Protein 6JHW (pdb70)

Solvent-accessible surface area: 26400 Å² total; per-residue (Å²): 65,32,35,6,0,0,1,51,2,22,19,86,43,179,108,127,13,52,114,33,29,23,107,88,0,6,91,29,0,33,67,24,0,4,56,5,11,82,73,7,100,6,135,29,41,72,88,14,0,55,37,71,63,21,2,2,6,0,8,60,124,23,99,25,16,97,94,8,23,55,109,0,84,60,10,1,109,72,18,140,5,6,13,0,16,0,32,48,6,96,8,61,78,9,2,141,23,76,39,137,148,11,25,76,50,0,9,78,81,20,157,97,62,17,142,67,45,110,121,18,54,146,75,7,80,83,54,61,71,96,46,79,0,1,42,23,1,89,29,10,20,80,143,67,142,55,94,11,131,72,125,12,6,36,34,0,71,1,1,4,17,8,20,1,35,0,2,11,38,14,115,55,3,74,6,49,104,0,46,78,193,58,32,5,65,41,30,85,0,13,28,116,90,100,2,195,84,102,64,42,56,1,71,0,0,0,14,22,99,48,23,152,106,15,69,127,65,0,0,75,83,58,10,61,6,169,92,79,26,186,95,19,75,96,0,86,52,44,0,86,68,5,78,6,62,188,62,12,41,98,77,0,34,118,59,31,34,7,0,0,1,51,1,20,6,98,7,173,133,108,16,48,116,84,34,25,142,99,0,6,154,28,0,34,87,39,3,5,49,2,6,82,69,6,104,7,140,31,36,71,88,15,0,52,36,73,62,21,0,2,5,0,3,37,88,27,106,24,5,10,71,11,2,0,107,0,34,31,9,1,92,70,11,110,1,5,10,0,11,0,32,12,7,94,6,69,89,6,5,171,26,73,33,122,156,12,24,82,51,0,7,81,88,20,99,91,22,16,136,73,75,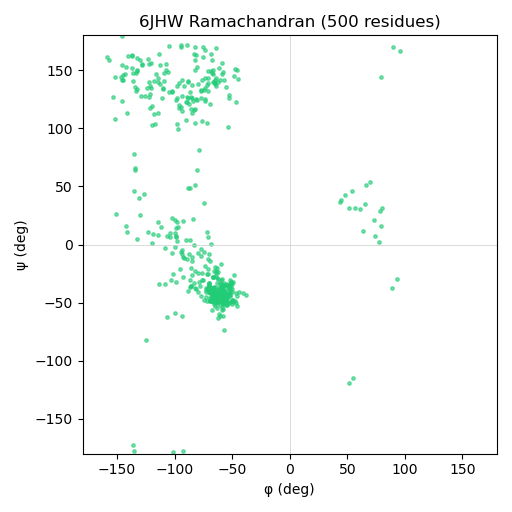98,120,98,116,102,107,69,83,96,127,108,65,112,84,118,2,0,46,14,0,103,32,6,18,56,46,65,128,52,87,10,147,1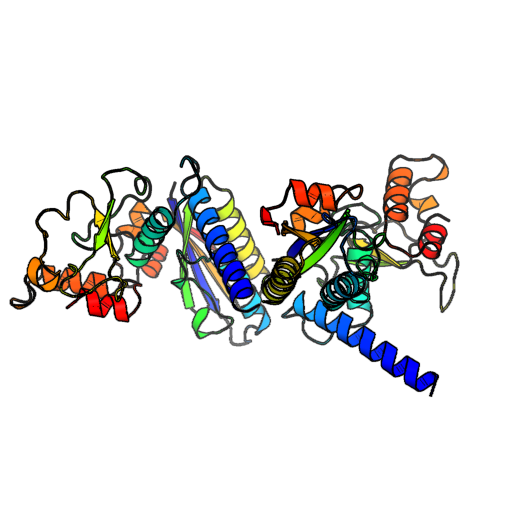02,120,18,16,39,24,0,89,1,1,4,16,7,19,1,35,0,1,12,41,14,115,62,2,77,5,51,102,0,39,76,208,60,35,5,62,27,22,101,0,14,42,116,69,149,31,186,129,138,45,71,67,3,72,0,0,0,12,13,89,42,33,154,106,7,70,125,66,8,0,71,103,51,11,60,8,167,94,82,26,175,89,16,82,81,0,71,52,45,0,85,60,5,76,7,75,185,60,14,40,108,76,0,28,129

B-factor: mean 46.25, std 14.28, range [24.25, 120.46]

Radius of gyration: 28.14 Å; Cα contacts (8 Å, |Δi|>4): 766; chains: 4; bounding box: 90×72×60 Å

Sequence (508 aa):
AFKRAIIFTSFNGFEKVSRTEKRRLAKIINARVSIIDEYLRAKDTNASLDGQYRAFLFNDESPAMTEFLAKLKAFAESCTGISIDAWEIEESEYVRLPVERRDFLAAANGKEIFKIGEIEKRQEENRKDREKAAAKFREYFPNFVGEPKSKDILKLRLYEQQHGKCLYSGKEINLGRLNEKGYVEIDHALPFSRTWDDSFNNKVLVLGSENQNKGNQTPYEYFNGKDNSREWQEFKARVETSRFPRSKKQRILLAFKRAIIFTSFNGFEKVSRTEKRRLAKIINARVSIIDEYLRAKDTNASLDGQYRAFLFNDESPAMTEFLAKLKAFAESCTGISIDAWEIEESEYVRLPVERRDFLAAANGKEIFKIGEIEKRQEENRKDREKAAAKFREYFPNFVGEPKSKDILKLRLYEQQHGKCLYSGKEINLGRLNEKGYVEIDHALPFSRTWDDSFNNKVLVLGSENQNKGNQTPYEYFNGKDNSREWQEFKARVETSRFPRSKKQRILL

Structure (mmCIF, N/CA/C/O backbone):
data_6JHW
#
_entry.id   6JHW
#
_cell.length_a   53.821
_cell.length_b   53.821
_cell.length_c   163.363
_cell.angle_alpha   90.00
_cell.angle_beta   90.00
_cell.angle_gamma   90.00
#
_symmetry.space_group_name_H-M   'P 43'
#
loop_
_entity.id
_entity.type
_entity.pdbx_description
1 polymer AcrIIC3
2 polymer 'CRISPR-associated endonuclease Cas9'
3 water water
#
loop_
_atom_site.group_PDB
_atom_site.id
_atom_site.type_symbol
_atom_site.label_atom_id
_atom_site.label_alt_id
_atom_site.label_comp_id
_atom_site.label_asym_id
_atom_site.label_entity_id
_atom_site.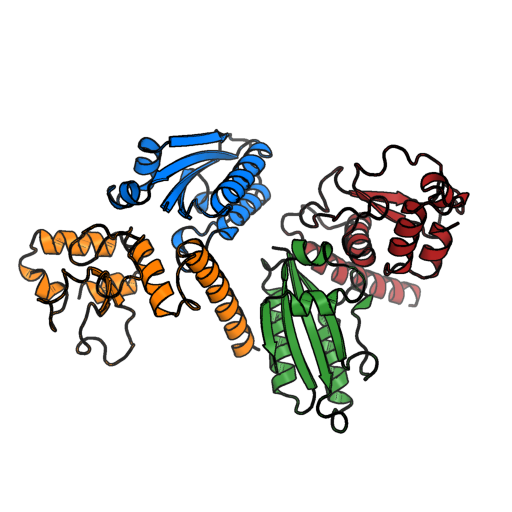label_seq_id
_atom_site.pdbx_PDB_ins_code
_atom_site.Cartn_x
_atom_site.Cartn_y
_atom_site.Cartn_z
_atom_site.occupancy
_atom_site.B_iso_or_equiv
_atom_site.auth_seq_id
_atom_site.auth_comp_id
_atom_site.auth_asym_id
_atom_site.auth_atom_id
_atom_site.pdbx_PDB_model_num
ATOM 1 N N . ALA A 1 2 ? 12.256 18.561 3.225 1.00 49.40 2 ALA A N 1
ATOM 2 C CA . ALA A 1 2 ? 10.890 18.955 2.765 1.00 45.07 2 ALA A CA 1
ATOM 3 C C . ALA A 1 2 ? 10.200 17.738 2.158 1.00 41.00 2 ALA A C 1
ATOM 4 O O . ALA A 1 2 ? 10.832 16.934 1.492 1.00 40.62 2 ALA A O 1
ATOM 6 N N . PHE A 1 3 ? 8.877 17.648 2.362 1.00 39.48 3 PHE A N 1
ATOM 7 C CA . PHE A 1 3 ? 8.113 16.597 1.726 1.00 35.88 3 PHE A CA 1
ATOM 8 C C . PHE A 1 3 ? 7.868 16.908 0.241 1.00 34.19 3 PHE A C 1
ATOM 9 O O . PHE A 1 3 ? 7.405 17.943 -0.121 1.00 30.20 3 PHE A O 1
ATOM 17 N N . LYS A 1 4 ? 8.116 15.909 -0.609 1.00 34.89 4 LYS A N 1
ATOM 18 C CA . LYS A 1 4 ? 7.855 16.001 -2.016 1.00 33.48 4 LYS A CA 1
ATOM 19 C C . LYS A 1 4 ? 7.297 14.679 -2.541 1.00 33.43 4 LYS A C 1
ATOM 20 O O . LYS A 1 4 ? 7.433 13.605 -1.937 1.00 32.22 4 LYS A O 1
ATOM 26 N N . ARG A 1 5 ? 6.685 14.774 -3.711 1.00 31.65 5 ARG A N 1
ATOM 27 C CA . ARG A 1 5 ? 6.205 13.629 -4.442 1.00 30.54 5 ARG A CA 1
ATOM 28 C C . ARG A 1 5 ? 7.089 13.484 -5.687 1.00 34.61 5 ARG A C 1
ATOM 29 O O . ARG A 1 5 ? 7.353 14.466 -6.371 1.00 36.04 5 ARG A O 1
ATOM 37 N N . ALA A 1 6 ? 7.658 12.295 -5.871 1.00 33.98 6 ALA A N 1
ATOM 38 C CA . ALA A 1 6 ? 8.150 11.878 -7.166 1.00 33.51 6 ALA A CA 1
ATOM 39 C C . ALA A 1 6 ? 6.968 11.348 -7.977 1.00 34.91 6 ALA A C 1
ATOM 40 O O . ALA A 1 6 ? 6.434 10.256 -7.668 1.00 31.94 6 ALA A O 1
ATOM 42 N N . ILE A 1 7 ? 6.500 12.151 -8.936 1.00 32.88 7 ILE A N 1
ATOM 43 C CA . ILE A 1 7 ? 5.462 11.723 -9.856 1.00 33.07 7 ILE A CA 1
ATOM 44 C C . ILE A 1 7 ? 6.129 10.944 -10.990 1.00 30.80 7 ILE A C 1
ATOM 45 O O . ILE A 1 7 ? 6.924 11.536 -11.703 1.00 25.78 7 ILE A O 1
ATOM 50 N N . ILE A 1 8 ? 5.677 9.694 -11.197 1.00 29.18 8 ILE A N 1
ATOM 51 C CA . ILE A 1 8 ? 6.257 8.786 -12.180 1.00 34.39 8 ILE A CA 1
ATOM 52 C C . ILE A 1 8 ? 5.154 8.379 -13.167 1.00 30.01 8 ILE A C 1
ATOM 53 O O . ILE A 1 8 ? 4.104 7.924 -12.753 1.00 33.89 8 ILE A O 1
ATOM 58 N N . PHE A 1 9 ? 5.427 8.497 -14.468 1.00 29.02 9 PHE A N 1
ATOM 59 C CA . PHE A 1 9 ? 4.534 8.004 -15.507 1.00 29.17 9 PHE A CA 1
ATOM 60 C C . PHE A 1 9 ? 5.258 6.983 -16.392 1.00 30.37 9 PHE A C 1
ATOM 61 O O . PHE A 1 9 ? 6.242 7.263 -17.009 1.00 29.78 9 PHE A O 1
ATOM 69 N N . THR A 1 10 ? 4.762 5.757 -16.377 1.00 32.73 10 THR A N 1
ATOM 70 C CA . THR A 1 10 ? 5.372 4.677 -17.104 1.00 33.25 10 THR A CA 1
ATOM 71 C C . THR A 1 10 ? 4.421 4.340 -18.255 1.00 33.04 10 THR A C 1
ATOM 72 O O . THR A 1 10 ? 3.233 4.327 -18.079 1.00 30.67 10 THR A O 1
ATOM 76 N N . SER A 1 11 ? 4.959 4.183 -19.457 1.00 37.05 11 SER A N 1
ATOM 77 C CA . SER A 1 11 ? 4.153 3.884 -20.639 1.00 41.11 11 SER A CA 1
ATOM 78 C C . SER A 1 11 ? 4.954 2.956 -21.557 1.00 39.58 11 SER A C 1
ATOM 79 O O . SER A 1 11 ? 6.175 3.006 -21.559 1.00 40.81 11 SER A O 1
ATOM 82 N N . PHE A 1 12 ? 4.235 2.057 -22.245 1.00 38.55 12 PHE A N 1
ATOM 83 C CA . PHE A 1 12 ? 4.842 1.094 -23.139 1.00 43.68 12 PHE A CA 1
ATOM 84 C C . PHE A 1 12 ? 4.750 1.637 -24.570 1.00 40.23 12 PHE A C 1
ATOM 85 O O . PHE A 1 12 ? 3.688 1.584 -25.184 1.00 41.72 12 PHE A O 1
ATOM 93 N N . ASN A 1 13 ? 5.850 2.216 -25.043 1.00 39.53 13 ASN A N 1
ATOM 94 C CA . ASN A 1 13 ? 5.949 2.770 -26.384 1.00 48.30 13 ASN A CA 1
ATOM 95 C C . ASN A 1 13 ? 6.250 1.630 -27.362 1.00 51.17 13 ASN A C 1
ATOM 96 O O . ASN A 1 13 ? 6.900 0.647 -27.032 1.00 59.88 13 ASN A O 1
ATOM 101 N N . GLY A 1 14 ? 5.813 1.743 -28.596 1.00 55.70 14 GLY A N 1
ATOM 102 C CA . GLY A 1 14 ? 6.267 0.736 -29.552 1.00 77.02 14 GLY A CA 1
ATOM 103 C C . GLY A 1 14 ? 5.529 -0.594 -29.458 1.00 90.75 14 GLY A C 1
ATOM 104 O O . GLY A 1 14 ? 5.207 -1.115 -28.358 1.00 95.27 14 GLY A O 1
ATOM 105 N N . PHE A 1 15 ? 5.351 -1.172 -30.652 1.00 107.93 15 PHE A N 1
ATOM 106 C CA . PHE A 1 15 ? 4.571 -2.377 -30.920 1.00 111.82 15 PHE A CA 1
ATOM 107 C C . PHE A 1 15 ? 5.477 -3.612 -30.778 1.00 114.82 15 PHE A C 1
ATOM 108 O O . PHE A 1 15 ? 4.954 -4.735 -30.703 1.00 120.07 15 PHE A O 1
ATOM 116 N N . GLU A 1 16 ? 6.808 -3.402 -30.701 1.00 111.29 16 GLU A N 1
ATOM 117 C CA . GLU A 1 16 ? 7.783 -4.482 -30.391 1.00 96.14 16 GLU A CA 1
ATOM 118 C C . GLU A 1 16 ? 7.741 -4.698 -28.874 1.00 85.21 16 GLU A C 1
ATOM 119 O O . GLU A 1 16 ? 8.561 -4.160 -28.127 1.00 80.78 16 GLU A O 1
ATOM 125 N N . LYS A 1 17 ? 6.735 -5.467 -28.453 1.00 68.05 17 LYS A N 1
ATOM 126 C CA . LYS A 1 17 ? 6.245 -5.509 -27.101 1.00 71.57 17 LYS A CA 1
ATOM 127 C C . LYS A 1 17 ? 7.405 -5.667 -26.101 1.00 67.54 17 LYS A C 1
ATOM 128 O O . LYS A 1 17 ? 8.445 -6.268 -26.368 1.00 70.02 17 LYS A O 1
ATOM 134 N N . VAL A 1 18 ? 7.214 -5.014 -24.959 1.00 61.64 18 VAL A N 1
ATOM 135 C CA . VAL A 1 18 ? 8.075 -5.104 -23.809 1.00 54.39 18 VAL A CA 1
ATOM 136 C C . VAL A 1 18 ? 7.984 -6.542 -23.294 1.00 50.42 18 VAL A C 1
ATOM 137 O O . VAL A 1 18 ? 6.910 -7.162 -23.293 1.00 44.22 18 VAL A O 1
ATOM 141 N N . SER A 1 19 ? 9.107 -7.099 -22.851 1.00 52.29 19 SER A N 1
ATOM 142 C CA . SER A 1 19 ? 9.084 -8.470 -22.375 1.00 49.69 19 SER A CA 1
ATOM 143 C C . SER A 1 19 ? 8.437 -8.525 -20.986 1.00 55.96 19 SER A C 1
ATOM 144 O O . SER A 1 19 ? 8.317 -7.486 -20.312 1.00 45.60 19 SER A O 1
ATOM 147 N N . ARG A 1 20 ? 7.996 -9.733 -20.592 1.00 56.99 20 ARG A N 1
ATOM 148 C CA . ARG A 1 20 ? 7.389 -10.007 -19.291 1.00 53.75 20 ARG A CA 1
ATOM 149 C C . ARG A 1 20 ? 8.402 -9.767 -18.172 1.00 48.42 20 ARG A C 1
ATOM 150 O O . ARG A 1 20 ? 8.025 -9.447 -17.081 1.00 50.26 20 ARG A O 1
ATOM 158 N N . THR A 1 21 ? 9.686 -9.919 -18.471 1.00 47.87 21 THR A N 1
ATOM 159 C CA . THR A 1 21 ? 10.707 -9.786 -17.469 1.00 52.01 21 THR A CA 1
ATOM 160 C C . THR A 1 21 ? 11.093 -8.315 -17.293 1.00 52.80 21 THR A C 1
ATOM 161 O O . THR A 1 21 ? 11.615 -7.933 -16.254 1.00 50.30 21 THR A O 1
ATOM 165 N N . GLU A 1 22 ? 10.899 -7.512 -18.340 1.00 43.93 22 GLU A N 1
ATOM 166 C CA . GLU A 1 22 ? 11.057 -6.078 -18.205 1.00 43.11 22 GLU A CA 1
ATOM 167 C C . GLU A 1 22 ? 9.939 -5.506 -17.294 1.00 39.93 22 GLU A C 1
ATOM 168 O O . GLU A 1 22 ? 10.161 -4.683 -16.428 1.00 42.33 22 GLU A O 1
ATOM 174 N N . LYS A 1 23 ? 8.722 -5.975 -17.495 1.00 38.29 23 LYS A N 1
ATOM 175 C CA . LYS A 1 23 ? 7.635 -5.573 -16.681 1.00 41.97 23 LYS A CA 1
ATOM 176 C C . LYS A 1 23 ? 7.932 -5.942 -15.219 1.00 42.69 23 LYS A C 1
ATOM 177 O O . LYS A 1 23 ? 7.796 -5.117 -14.293 1.00 37.07 23 LYS A O 1
ATOM 183 N N . ARG A 1 24 ? 8.412 -7.169 -15.013 1.00 41.00 24 ARG A N 1
ATOM 184 C CA . ARG A 1 24 ? 8.739 -7.653 -13.665 1.00 39.38 24 ARG A CA 1
ATOM 185 C C . ARG A 1 24 ? 9.810 -6.762 -13.036 1.00 35.11 24 ARG A C 1
ATOM 186 O O . ARG A 1 24 ? 9.735 -6.416 -11.863 1.00 40.39 24 ARG A O 1
ATOM 194 N N . ARG A 1 25 ? 10.855 -6.428 -13.795 1.00 34.85 25 ARG A N 1
ATOM 195 C CA . ARG A 1 25 ? 11.899 -5.573 -13.254 1.00 39.49 25 ARG A CA 1
ATOM 196 C C . ARG A 1 25 ? 11.340 -4.203 -12.823 1.00 41.55 25 ARG A C 1
ATOM 197 O O . ARG A 1 25 ? 11.696 -3.654 -11.755 1.00 40.68 25 ARG A O 1
ATOM 205 N N . LEU A 1 26 ? 10.449 -3.628 -13.647 1.00 38.14 26 LEU A N 1
ATOM 206 C CA . LEU A 1 26 ? 9.872 -2.318 -13.325 1.00 36.93 26 LEU A CA 1
ATOM 207 C C . LEU A 1 26 ? 9.021 -2.442 -12.065 1.00 31.62 26 LEU A C 1
ATOM 208 O O . LEU A 1 26 ? 9.157 -1.630 -11.193 1.00 34.24 26 LEU A O 1
ATOM 213 N N . ALA A 1 27 ? 8.141 -3.464 -12.008 1.00 34.73 27 ALA A N 1
ATOM 214 C CA . ALA A 1 27 ? 7.239 -3.646 -10.899 1.00 39.77 27 ALA A CA 1
ATOM 215 C C . ALA A 1 27 ? 8.039 -3.778 -9.591 1.00 41.55 27 ALA A C 1
ATOM 216 O O . ALA A 1 27 ? 7.600 -3.269 -8.531 1.00 39.96 27 ALA A O 1
ATOM 218 N N . LYS A 1 28 ? 9.222 -4.404 -9.665 1.00 43.51 28 LYS A N 1
ATOM 219 C CA . LYS A 1 28 ? 10.116 -4.610 -8.482 1.00 46.23 28 LYS A CA 1
ATOM 220 C C . LYS A 1 28 ? 10.776 -3.303 -8.003 1.00 37.51 28 LYS A C 1
ATOM 221 O O . LYS A 1 28 ? 10.960 -3.074 -6.835 1.00 41.36 28 LYS A O 1
ATOM 227 N N . ILE A 1 29 ? 11.161 -2.432 -8.925 1.00 34.29 29 ILE A N 1
ATOM 228 C CA . ILE A 1 29 ? 11.775 -1.182 -8.544 1.00 31.57 29 ILE A CA 1
ATOM 229 C C . ILE A 1 29 ? 10.713 -0.332 -7.841 1.00 36.97 29 ILE A C 1
ATOM 230 O O . ILE A 1 29 ? 10.963 0.417 -6.820 1.00 38.46 29 ILE A O 1
ATOM 235 N N . ILE A 1 30 ? 9.504 -0.455 -8.371 1.00 32.90 30 ILE A N 1
ATOM 236 C CA . ILE A 1 30 ? 8.388 0.270 -7.819 1.00 35.80 30 ILE A CA 1
ATOM 237 C C . ILE A 1 30 ? 8.095 -0.232 -6.397 1.00 36.64 30 ILE A C 1
ATOM 238 O O . ILE A 1 30 ? 7.989 0.593 -5.465 1.00 37.12 30 ILE A O 1
ATOM 243 N N . ASN A 1 31 ? 7.970 -1.561 -6.262 1.00 34.81 31 ASN A N 1
ATOM 244 C CA . ASN A 1 31 ? 7.430 -2.221 -5.073 1.00 41.18 31 ASN A CA 1
ATOM 245 C C . ASN A 1 31 ? 8.415 -2.138 -3.906 1.00 40.40 31 ASN A C 1
ATOM 246 O O . ASN A 1 31 ? 7.977 -2.126 -2.779 1.00 49.53 31 ASN A O 1
ATOM 251 N N . ALA A 1 32 ? 9.702 -1.998 -4.208 1.00 42.25 32 ALA A N 1
ATOM 252 C CA . ALA A 1 32 ? 10.715 -1.638 -3.240 1.00 49.22 32 ALA A CA 1
ATOM 253 C C . ALA A 1 32 ? 10.314 -0.395 -2.415 1.00 51.95 32 ALA A C 1
ATOM 254 O O . ALA A 1 32 ? 10.643 -0.297 -1.233 1.00 42.03 32 ALA A O 1
ATOM 256 N N . ARG A 1 33 ? 9.594 0.568 -3.003 1.00 44.76 33 ARG A N 1
ATOM 257 C CA . ARG A 1 33 ? 9.241 1.751 -2.213 1.00 40.93 33 ARG A CA 1
ATOM 258 C C . ARG A 1 33 ? 7.887 1.592 -1.521 1.00 36.03 33 ARG A C 1
ATOM 259 O O . ARG A 1 33 ? 7.544 2.405 -0.714 1.00 45.47 33 ARG A O 1
ATOM 267 N N . VAL A 1 34 ? 7.102 0.576 -1.868 1.00 38.27 34 VAL A N 1
ATOM 268 C CA . VAL A 1 34 ? 5.698 0.411 -1.414 1.00 35.56 34 VAL A CA 1
ATOM 269 C C . VAL A 1 34 ? 5.633 -0.285 -0.038 1.00 40.44 34 VAL A C 1
ATOM 270 O O . VAL A 1 34 ? 6.328 -1.232 0.238 1.00 43.98 34 VAL A O 1
ATOM 274 N N . SER A 1 35 ? 4.775 0.207 0.857 1.00 41.25 35 SER A N 1
ATOM 275 C CA . SER A 1 35 ? 4.549 -0.427 2.170 1.00 38.64 35 SER A CA 1
ATOM 276 C C . SER A 1 35 ? 3.035 -0.434 2.415 1.00 40.48 35 SER A C 1
ATOM 277 O O . SER A 1 35 ? 2.304 -0.023 1.522 1.00 36.89 35 SER A O 1
ATOM 280 N N . ILE A 1 36 ? 2.572 -0.821 3.612 1.00 38.05 36 ILE A N 1
ATOM 281 C CA . ILE A 1 36 ? 1.119 -0.805 3.894 1.00 39.97 36 ILE A CA 1
ATOM 282 C C . ILE A 1 36 ? 0.570 0.639 3.854 1.00 44.18 36 ILE A C 1
ATOM 283 O O . ILE A 1 36 ? -0.613 0.864 3.680 1.00 49.06 36 ILE A O 1
ATOM 288 N N . ILE A 1 37 ? 1.444 1.624 4.051 1.00 35.62 37 ILE A N 1
ATOM 289 C CA . ILE A 1 37 ? 1.077 3.005 4.103 1.00 34.42 37 ILE A CA 1
ATOM 290 C C . ILE A 1 37 ? 0.542 3.421 2.741 1.00 36.31 37 ILE A C 1
ATOM 291 O O . ILE A 1 37 ? -0.362 4.219 2.662 1.00 37.27 37 ILE A O 1
ATOM 296 N N . ASP A 1 38 ? 1.198 2.953 1.672 1.00 36.54 38 ASP A N 1
ATOM 297 C CA . ASP A 1 38 ? 0.868 3.347 0.320 1.00 35.83 38 ASP A CA 1
ATOM 298 C C . ASP A 1 38 ? 0.614 2.114 -0.558 1.00 36.44 38 ASP A C 1
ATOM 299 O O . ASP A 1 38 ? 1.017 2.060 -1.740 1.00 35.97 38 ASP A O 1
ATOM 304 N N . GLU A 1 39 ? -0.129 1.156 -0.006 1.00 34.88 39 GLU A N 1
ATOM 305 C CA . GLU A 1 39 ? -0.416 -0.135 -0.660 1.00 35.86 39 GLU A CA 1
ATOM 306 C C . GLU A 1 39 ? -0.998 0.048 -2.074 1.00 33.37 39 GLU A C 1
ATOM 307 O O . GLU A 1 39 ? -0.590 -0.671 -2.969 1.00 28.68 39 GLU A O 1
ATOM 313 N N . TYR A 1 40 ? -1.836 1.066 -2.278 1.00 32.51 40 TYR A N 1
ATOM 314 C CA . TYR A 1 40 ? -2.380 1.444 -3.593 1.00 41.77 40 TYR A CA 1
ATOM 315 C C . TYR A 1 40 ? -1.311 1.571 -4.704 1.00 35.88 40 TYR A C 1
ATOM 316 O O . TYR A 1 40 ? -1.601 1.317 -5.825 1.00 38.39 40 TYR A O 1
ATOM 325 N N . LEU A 1 41 ? -0.082 1.974 -4.396 1.00 39.29 41 LEU A N 1
ATOM 326 C CA . LEU A 1 41 ? 0.986 2.140 -5.383 1.00 37.59 41 LEU A CA 1
ATOM 327 C C . LEU A 1 41 ? 1.483 0.798 -5.935 1.00 40.55 41 LEU A C 1
ATOM 328 O O . LEU A 1 41 ? 2.243 0.811 -6.904 1.00 31.20 41 LEU A O 1
ATOM 333 N N . ARG A 1 42 ? 1.032 -0.332 -5.357 1.00 37.88 42 ARG A N 1
ATOM 334 C CA . ARG A 1 42 ? 1.618 -1.674 -5.657 1.00 43.60 42 ARG A CA 1
ATOM 335 C C . ARG A 1 42 ? 1.521 -1.918 -7.175 1.00 39.69 42 ARG A C 1
ATOM 336 O O . ARG A 1 42 ? 0.580 -1.454 -7.807 1.00 47.77 42 ARG A O 1
ATOM 344 N N . ALA A 1 43 ? 2.554 -2.541 -7.742 1.00 40.04 43 ALA A N 1
ATOM 345 C CA . ALA A 1 43 ? 2.671 -2.792 -9.176 1.00 41.78 43 ALA A CA 1
ATOM 346 C C . ALA A 1 43 ? 2.636 -4.297 -9.424 1.00 44.52 43 ALA A C 1
ATOM 347 O O . ALA A 1 43 ? 3.207 -5.060 -8.662 1.00 47.61 43 ALA A O 1
ATOM 349 N N . LYS A 1 44 ? 2.007 -4.681 -10.525 1.00 44.33 44 LYS A N 1
ATOM 350 C CA . LYS A 1 44 ? 2.057 -6.022 -11.010 1.00 47.20 44 LYS A CA 1
ATOM 351 C C . LYS A 1 44 ? 2.809 -5.986 -12.327 1.00 48.00 44 LYS A C 1
ATOM 352 O O . LYS A 1 44 ? 2.990 -4.886 -12.857 1.00 40.91 44 LYS A O 1
ATOM 358 N N . ASP A 1 45 ? 3.264 -7.156 -12.800 1.00 41.09 45 ASP A N 1
ATOM 359 C CA . ASP A 1 45 ? 4.026 -7.245 -14.053 1.00 46.71 45 ASP A CA 1
ATOM 360 C C . ASP A 1 45 ? 3.103 -7.270 -15.282 1.00 47.44 45 ASP A C 1
ATOM 361 O O . ASP A 1 45 ? 3.279 -8.118 -16.153 1.00 53.68 45 ASP A O 1
ATOM 366 N N . THR A 1 46 ? 2.169 -6.320 -15.376 1.00 44.64 46 THR A N 1
ATOM 367 C CA . THR A 1 46 ? 1.115 -6.360 -16.377 1.00 46.96 46 THR A CA 1
ATOM 368 C C . THR A 1 46 ? 0.898 -4.991 -17.013 1.00 44.39 46 THR A C 1
ATOM 369 O O . THR A 1 46 ? 1.321 -3.925 -16.454 1.00 38.14 46 THR A O 1
ATOM 373 N N . ASN A 1 47 ? 0.218 -5.020 -18.160 1.00 45.90 47 ASN A N 1
ATOM 374 C CA . ASN A 1 47 ? -0.126 -3.804 -18.890 1.00 47.66 47 ASN A CA 1
ATOM 375 C C . ASN A 1 47 ? -1.061 -2.958 -18.029 1.00 42.59 47 ASN A C 1
ATOM 376 O O . ASN A 1 47 ? -0.873 -1.763 -17.887 1.00 44.46 47 ASN A O 1
ATOM 381 N N . ALA A 1 48 ? -2.099 -3.597 -17.498 1.00 37.68 48 ALA A N 1
ATOM 382 C CA . ALA A 1 48 ? -3.074 -2.951 -16.662 1.00 39.47 48 ALA A CA 1
ATOM 383 C C . ALA A 1 48 ? -2.405 -2.176 -15.510 1.00 38.90 48 ALA A C 1
ATOM 384 O O . ALA A 1 48 ? -2.864 -1.129 -15.106 1.00 40.88 48 ALA A O 1
ATOM 386 N N . SER A 1 49 ? -1.296 -2.675 -14.967 1.00 37.81 49 SER A N 1
ATOM 387 C CA . SER A 1 49 ? -0.801 -2.066 -13.753 1.00 37.90 49 SER A CA 1
ATOM 388 C C . SER A 1 49 ? 0.237 -0.974 -14.059 1.00 36.90 49 SER A C 1
ATOM 389 O O . SER A 1 49 ? 0.465 -0.033 -13.218 1.00 33.75 49 SER A O 1
ATOM 392 N N . LEU A 1 50 ? 0.930 -1.122 -15.194 1.00 33.76 50 LEU A N 1
ATOM 393 C CA . LEU A 1 50 ? 2.102 -0.366 -15.491 1.00 33.55 50 LEU A CA 1
ATOM 394 C C . LEU A 1 50 ? 1.883 0.595 -16.679 1.00 38.53 50 LEU A C 1
ATOM 395 O O . LEU A 1 50 ? 2.526 1.626 -16.729 1.00 37.48 50 LEU A O 1
ATOM 400 N N . ASP A 1 51 ? 1.074 0.228 -17.679 1.00 32.07 51 ASP A N 1
ATOM 401 C CA . ASP A 1 51 ? 1.099 1.021 -18.915 1.00 35.26 51 ASP A CA 1
ATOM 402 C C . ASP A 1 51 ? 0.213 2.263 -18.799 1.00 35.16 51 ASP A C 1
ATOM 403 O O . ASP A 1 51 ? -0.962 2.137 -18.546 1.00 36.96 51 ASP A O 1
ATOM 408 N N . GLY A 1 52 ? 0.835 3.443 -18.858 1.00 30.92 52 GLY A N 1
ATOM 409 C CA . GLY A 1 52 ? 0.105 4.701 -18.916 1.00 31.26 52 GLY A CA 1
ATOM 410 C C . GLY A 1 52 ? -0.416 5.091 -17.553 1.00 31.42 52 GLY A C 1
ATOM 411 O O . GLY A 1 52 ? -1.435 5.732 -17.420 1.00 36.71 52 GLY A O 1
ATOM 412 N N . GLN A 1 53 ? 0.291 4.674 -16.508 1.00 30.70 53 GLN A N 1
ATOM 413 C CA . GLN A 1 53 ? -0.138 4.879 -15.178 1.00 31.55 53 GLN A CA 1
ATOM 414 C C . GLN A 1 53 ? 0.787 5.858 -14.473 1.00 31.46 53 GLN A C 1
ATOM 415 O O . GLN A 1 53 ? 2.025 5.792 -14.568 1.00 28.36 53 GLN A O 1
ATOM 421 N N . TYR A 1 54 ? 0.155 6.749 -13.725 1.00 33.18 54 TYR A N 1
ATOM 422 C CA . TYR A 1 54 ? 0.878 7.653 -12.843 1.00 33.64 54 TYR A CA 1
ATOM 423 C C . TYR A 1 54 ? 0.965 7.039 -11.445 1.00 31.51 54 TYR A C 1
ATOM 424 O O . TYR A 1 54 ? 0.046 6.357 -10.991 1.00 31.13 54 TYR A O 1
ATOM 433 N N . ARG A 1 55 ? 2.116 7.240 -10.818 1.00 29.63 55 ARG A N 1
ATOM 434 C CA . ARG A 1 55 ? 2.270 6.905 -9.442 1.00 29.77 55 ARG A CA 1
ATOM 435 C C . ARG A 1 55 ? 3.000 8.058 -8.779 1.00 29.31 55 ARG A C 1
ATOM 436 O O . ARG A 1 55 ? 4.058 8.449 -9.250 1.00 29.29 55 ARG A O 1
ATOM 444 N N . ALA A 1 56 ? 2.575 8.382 -7.559 1.00 29.20 56 ALA A N 1
ATOM 445 C CA . ALA A 1 56 ? 3.103 9.484 -6.814 1.00 27.66 56 ALA A CA 1
ATOM 446 C C . ALA A 1 56 ? 3.796 9.022 -5.516 1.00 29.02 56 ALA A C 1
ATOM 447 O O . ALA A 1 56 ? 3.170 8.773 -4.492 1.00 31.00 56 ALA A O 1
ATOM 449 N N . PHE A 1 57 ? 5.121 9.012 -5.514 1.00 28.94 57 PHE A N 1
ATOM 450 C CA . PHE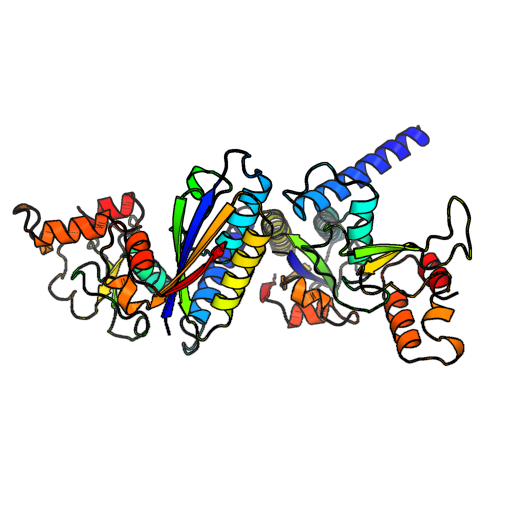 A 1 57 ? 5.865 8.454 -4.375 1.00 30.37 57 PHE A CA 1
ATOM 451 C C . PHE A 1 57 ? 6.256 9.585 -3.425 1.00 27.52 57 PHE A C 1
ATOM 452 O O . PHE A 1 57 ? 6.991 10.484 -3.838 1.00 25.91 57 PHE A O 1
ATOM 460 N N . LEU A 1 58 ? 5.747 9.527 -2.190 1.00 25.76 58 LEU A N 1
ATOM 461 C CA . LEU A 1 58 ? 6.079 10.465 -1.104 1.00 28.55 58 LEU A CA 1
ATOM 462 C C . LEU A 1 58 ? 7.507 10.238 -0.594 1.00 33.58 58 LEU A C 1
ATOM 463 O O . LEU A 1 58 ? 7.913 9.115 -0.277 1.00 35.01 58 LEU A O 1
ATOM 468 N N . PHE A 1 59 ? 8.244 11.337 -0.480 1.00 31.37 59 PHE A N 1
ATOM 469 C CA . PHE A 1 59 ? 9.579 11.357 0.074 1.00 33.29 59 PHE A CA 1
ATOM 470 C C . PHE A 1 59 ? 9.710 12.572 1.002 1.00 34.88 59 PHE A C 1
ATOM 471 O O . PHE A 1 59 ? 9.000 13.553 0.836 1.00 30.01 59 PHE A O 1
ATOM 479 N N . ASN A 1 60 ? 10.586 12.419 1.991 1.00 31.71 60 ASN A N 1
ATOM 480 C CA . ASN A 1 60 ? 11.216 13.538 2.652 1.00 34.12 60 ASN A CA 1
ATOM 481 C C . ASN A 1 60 ? 12.536 13.703 1.898 1.00 33.73 60 ASN A C 1
ATOM 482 O O . ASN A 1 60 ? 13.303 12.786 1.882 1.00 36.36 60 ASN A O 1
ATOM 487 N N . ASP A 1 61 ? 12.778 14.832 1.255 1.00 39.27 61 ASP A N 1
ATOM 488 C CA . ASP A 1 61 ? 14.049 14.921 0.442 1.00 48.53 61 ASP A CA 1
ATOM 489 C C . ASP A 1 61 ? 15.322 15.090 1.308 1.00 46.14 61 ASP A C 1
ATOM 490 O O . ASP A 1 61 ? 16.445 15.007 0.788 1.00 46.28 61 ASP A O 1
ATOM 495 N N . GLU A 1 62 ? 15.173 15.268 2.627 1.00 45.59 62 GLU A N 1
ATOM 496 C CA . GLU A 1 62 ? 16.319 15.248 3.540 1.00 50.50 62 GLU A CA 1
ATOM 497 C C . GLU A 1 62 ? 16.998 13.876 3.543 1.00 50.90 62 GLU A C 1
ATOM 498 O O . GLU A 1 62 ? 18.108 13.736 4.017 1.00 46.67 62 GLU A O 1
ATOM 504 N N . SER A 1 63 ? 16.259 12.858 3.110 1.00 52.52 63 SER A N 1
ATOM 505 C CA . SER A 1 63 ? 16.740 11.485 2.926 1.00 56.72 63 SER A CA 1
ATOM 506 C C . SER A 1 63 ? 17.308 11.302 1.517 1.00 63.09 63 SER A C 1
ATOM 507 O O . SER A 1 63 ? 16.787 11.861 0.545 1.00 54.18 63 SER A O 1
ATOM 510 N N . PRO A 1 64 ? 18.427 10.552 1.374 1.00 64.96 64 PRO A N 1
ATOM 511 C CA . PRO A 1 64 ? 18.972 10.206 0.061 1.00 58.97 64 PRO A CA 1
ATOM 512 C C . PRO A 1 64 ? 18.097 9.231 -0.743 1.00 50.79 64 PRO A C 1
ATOM 513 O O . PRO A 1 64 ? 18.397 8.912 -1.900 1.00 50.61 64 PRO A O 1
ATOM 517 N N . ALA A 1 65 ? 16.969 8.831 -0.166 1.00 42.85 65 ALA A N 1
ATOM 518 C CA . ALA A 1 65 ? 16.137 7.812 -0.727 1.00 39.31 65 ALA A CA 1
ATOM 519 C C . ALA A 1 65 ? 15.571 8.262 -2.092 1.00 39.59 65 ALA A C 1
ATOM 520 O O . ALA A 1 65 ? 15.558 7.484 -3.033 1.00 41.68 65 ALA A O 1
ATOM 522 N N . MET A 1 66 ? 15.044 9.489 -2.176 1.00 38.43 66 MET A N 1
ATOM 523 C CA . MET A 1 66 ? 14.388 10.002 -3.394 1.00 34.59 66 MET A CA 1
ATOM 524 C C . MET A 1 66 ? 15.363 9.889 -4.575 1.00 35.80 66 MET A C 1
ATOM 525 O O . MET A 1 66 ? 14.992 9.354 -5.602 1.00 34.16 66 MET A O 1
ATOM 530 N N . THR A 1 67 ? 16.597 10.384 -4.427 1.00 30.92 67 THR A N 1
ATOM 531 C CA . THR A 1 67 ? 17.596 10.312 -5.470 1.00 35.73 67 THR A CA 1
ATOM 532 C C . THR A 1 67 ? 17.950 8.856 -5.845 1.00 37.59 67 THR A C 1
ATOM 533 O O . THR A 1 67 ? 18.159 8.567 -7.037 1.00 37.74 67 THR A O 1
ATOM 537 N N . GLU A 1 68 ? 18.030 7.952 -4.860 1.00 37.27 68 GLU A N 1
ATOM 538 C CA . GLU A 1 68 ? 18.350 6.534 -5.137 1.00 41.80 68 GLU A CA 1
ATOM 539 C C . GLU A 1 68 ? 17.200 5.934 -5.945 1.00 38.97 68 GLU A C 1
ATOM 540 O O . GLU A 1 68 ? 17.409 5.227 -6.896 1.00 36.33 68 GLU A O 1
ATOM 546 N N . PHE A 1 69 ? 15.962 6.246 -5.557 1.00 34.59 69 PHE A N 1
ATOM 547 C CA . PHE A 1 69 ? 14.828 5.723 -6.234 1.00 33.07 69 PHE A CA 1
ATOM 548 C C . PHE A 1 69 ? 14.810 6.212 -7.680 1.00 33.27 69 PHE A C 1
ATOM 549 O O . PHE A 1 69 ? 14.651 5.427 -8.607 1.00 37.13 69 PHE A O 1
ATOM 557 N N . LEU A 1 70 ? 14.952 7.518 -7.867 1.00 33.22 70 LEU A N 1
ATOM 558 C CA . LEU A 1 70 ? 14.967 8.127 -9.204 1.00 34.94 70 LEU A CA 1
ATOM 559 C C . LEU A 1 70 ? 16.107 7.534 -10.061 1.00 34.73 70 LEU A C 1
ATOM 560 O O . LEU A 1 70 ? 15.871 7.282 -11.213 1.00 35.71 70 LEU A O 1
ATOM 565 N N . ALA A 1 71 ? 17.290 7.373 -9.476 1.00 35.22 71 ALA A N 1
ATOM 566 C CA . ALA A 1 71 ? 18.454 6.749 -10.126 1.00 38.44 71 ALA A CA 1
ATOM 567 C C . ALA A 1 71 ? 18.127 5.357 -10.640 1.00 37.00 71 ALA A C 1
ATOM 568 O O . ALA A 1 71 ? 18.445 5.073 -11.794 1.00 43.45 71 ALA A O 1
ATOM 570 N N . LYS A 1 72 ? 17.437 4.540 -9.847 1.00 37.28 72 LYS A N 1
ATOM 571 C CA . LYS A 1 72 ? 17.080 3.190 -10.295 1.00 37.71 72 LYS A CA 1
ATOM 572 C C . LYS A 1 72 ? 16.088 3.231 -11.454 1.00 36.26 72 LYS A C 1
ATOM 573 O O . LYS A 1 72 ? 16.201 2.504 -12.398 1.00 31.75 72 LYS A O 1
ATOM 579 N N . LEU A 1 73 ? 15.038 4.038 -11.348 1.00 32.28 73 LEU A N 1
ATOM 580 C CA . LEU A 1 73 ? 14.065 4.072 -12.400 1.00 29.45 73 LEU A CA 1
ATOM 581 C C . LEU A 1 73 ? 14.688 4.481 -13.732 1.00 28.08 73 LEU A C 1
ATOM 582 O O . LEU A 1 73 ? 14.365 3.920 -14.767 1.00 29.47 73 LEU A O 1
ATOM 587 N N . LYS A 1 74 ? 15.527 5.513 -13.675 1.00 31.61 74 LYS A N 1
ATOM 588 C CA . LYS A 1 74 ? 16.170 6.113 -14.861 1.00 35.48 74 LYS A CA 1
ATOM 589 C C . LYS A 1 74 ? 17.128 5.119 -15.553 1.00 41.06 74 LYS A C 1
ATOM 590 O O . LYS A 1 74 ? 17.074 4.925 -16.761 1.00 34.84 74 LYS A O 1
ATOM 596 N N . ALA A 1 75 ? 18.051 4.546 -14.781 1.00 37.63 75 ALA A N 1
ATOM 597 C CA . ALA A 1 75 ? 18.917 3.490 -15.248 1.00 41.23 75 ALA A CA 1
ATOM 598 C C . ALA A 1 75 ? 18.059 2.360 -15.821 1.00 36.33 75 ALA A C 1
ATOM 599 O O . ALA A 1 75 ? 18.325 1.884 -16.902 1.00 34.63 75 ALA A O 1
ATOM 601 N N . PHE A 1 76 ? 16.988 1.956 -15.114 1.00 34.00 76 PHE A N 1
ATOM 602 C CA . PHE A 1 76 ? 16.155 0.920 -15.699 1.00 36.77 76 PHE A CA 1
ATOM 603 C C . PHE A 1 76 ? 15.598 1.366 -17.062 1.00 40.89 76 PHE A C 1
ATOM 604 O O . PHE A 1 76 ? 15.833 0.692 -18.075 1.00 37.06 76 PHE A O 1
ATOM 612 N N . ALA A 1 77 ? 14.890 2.512 -17.124 1.00 32.12 77 ALA A N 1
ATOM 613 C CA . ALA A 1 77 ? 14.323 2.910 -18.410 1.00 31.25 77 ALA A CA 1
ATOM 614 C C . ALA A 1 77 ? 15.421 2.918 -19.498 1.00 31.97 77 ALA A C 1
ATOM 615 O O . ALA A 1 77 ? 15.168 2.564 -20.621 1.00 31.64 77 ALA A O 1
ATOM 617 N N . GLU A 1 78 ? 16.640 3.341 -19.159 1.00 31.71 78 GLU A N 1
ATOM 618 C CA . GLU A 1 78 ? 17.709 3.476 -20.114 1.00 39.19 78 GLU A CA 1
ATOM 619 C C . GLU A 1 78 ? 18.153 2.115 -20.707 1.00 40.55 78 GLU A C 1
ATOM 620 O O . GLU A 1 78 ? 18.671 2.092 -21.822 1.00 43.79 78 GLU A O 1
ATOM 626 N N . SER A 1 79 ? 17.894 1.027 -19.989 1.00 39.14 79 SER A N 1
ATOM 627 C CA . SER A 1 79 ? 18.235 -0.332 -20.398 1.00 44.44 79 SER A CA 1
ATOM 628 C C . SER A 1 79 ? 17.135 -0.964 -21.250 1.00 46.65 79 SER A C 1
ATOM 629 O O . SER A 1 79 ? 17.351 -2.072 -21.756 1.00 49.90 79 SER A O 1
ATOM 632 N N . CYS A 1 80 ? 15.978 -0.296 -21.376 1.00 46.04 80 CYS A N 1
ATOM 633 C CA . CYS A 1 80 ? 14.828 -0.842 -22.062 1.00 42.77 80 CYS A CA 1
ATOM 634 C C . CYS A 1 80 ? 14.621 -0.152 -23.401 1.00 48.62 80 CYS A C 1
ATOM 635 O O . CYS A 1 80 ? 15.098 0.975 -23.584 1.00 54.13 80 CYS A O 1
ATOM 638 N N . THR A 1 81 ? 13.958 -0.853 -24.338 1.00 47.09 81 THR A N 1
ATOM 639 C CA . THR A 1 81 ? 13.735 -0.305 -25.696 1.00 43.99 81 THR A CA 1
ATOM 640 C C . THR A 1 81 ? 12.324 0.270 -25.793 1.00 42.98 81 THR A C 1
ATOM 641 O O . THR A 1 81 ? 12.124 1.203 -26.518 1.00 49.73 81 THR A O 1
ATOM 645 N N . GLY A 1 82 ? 11.363 -0.313 -25.069 1.00 40.72 82 GLY A N 1
ATOM 646 C CA . GLY A 1 82 ? 10.009 0.106 -25.236 1.00 46.81 82 GLY A CA 1
ATOM 647 C C . GLY A 1 82 ? 9.279 0.433 -23.947 1.00 45.73 82 GLY A C 1
ATOM 648 O O . GLY A 1 82 ? 8.064 0.364 -23.936 1.00 43.14 82 GLY A O 1
ATOM 649 N N . ILE A 1 83 ? 10.004 0.801 -22.896 1.00 40.59 83 ILE A N 1
ATOM 650 C CA . ILE A 1 83 ? 9.378 1.298 -21.658 1.00 46.33 83 ILE A CA 1
ATOM 651 C C . ILE A 1 83 ? 9.853 2.735 -21.442 1.00 41.73 83 ILE A C 1
ATOM 652 O O . ILE A 1 83 ? 11.007 2.944 -21.125 1.00 45.08 83 ILE A O 1
ATOM 657 N N . SER A 1 84 ? 8.931 3.691 -21.565 1.00 33.55 84 SER A N 1
ATOM 658 C CA . SER A 1 84 ? 9.248 5.058 -21.390 1.00 35.63 84 SER A CA 1
ATOM 659 C C . SER A 1 84 ? 8.849 5.444 -19.960 1.00 30.42 84 SER A C 1
ATOM 660 O O . SER A 1 84 ? 7.797 5.000 -19.479 1.00 25.89 84 SER A O 1
ATOM 663 N N . ILE A 1 85 ? 9.723 6.194 -19.300 1.00 26.70 85 ILE A N 1
ATOM 664 C CA . ILE A 1 85 ? 9.481 6.677 -17.968 1.00 30.81 85 ILE A CA 1
ATOM 665 C C . ILE A 1 85 ? 9.740 8.180 -17.945 1.00 29.66 85 ILE A C 1
ATOM 666 O O . ILE A 1 85 ? 10.847 8.653 -18.268 1.00 29.78 85 ILE A O 1
ATOM 671 N N . ASP A 1 86 ? 8.724 8.893 -17.434 1.00 29.06 86 ASP A N 1
ATOM 672 C CA . ASP A 1 86 ? 8.741 10.346 -17.231 1.00 27.24 86 ASP A CA 1
ATOM 673 C C . ASP A 1 86 ? 8.523 10.620 -15.727 1.00 27.26 86 ASP A C 1
ATOM 674 O O . ASP A 1 86 ? 7.630 10.020 -15.075 1.00 25.07 86 ASP A O 1
ATOM 679 N N . ALA A 1 87 ? 9.325 11.524 -15.176 1.00 28.28 87 ALA A N 1
ATOM 680 C CA . ALA A 1 87 ? 9.355 11.773 -13.745 1.00 31.44 87 ALA A CA 1
ATOM 681 C C . ALA A 1 87 ? 9.296 13.281 -13.468 1.00 29.33 87 ALA A C 1
ATOM 682 O O . ALA A 1 87 ? 10.058 14.052 -14.062 1.00 29.64 87 ALA A O 1
ATOM 684 N N . TRP A 1 88 ? 8.441 13.675 -12.517 1.00 25.89 88 TRP A N 1
ATOM 685 C CA . TRP A 1 88 ? 8.368 15.032 -12.050 1.00 28.91 88 TRP A CA 1
ATOM 686 C C . TRP A 1 88 ? 8.460 15.056 -10.523 1.00 30.86 88 TRP A C 1
ATOM 687 O O . TRP A 1 88 ? 8.135 14.065 -9.895 1.00 32.33 88 TRP A O 1
ATOM 698 N N . GLU A 1 89 ? 8.911 16.188 -9.951 1.00 30.55 89 GLU A N 1
ATOM 699 C CA . GLU A 1 89 ? 8.769 16.447 -8.482 1.00 30.47 89 GLU A CA 1
ATOM 700 C C . GLU A 1 89 ? 7.733 17.556 -8.284 1.00 32.04 89 GLU A C 1
ATOM 701 O O . GLU A 1 89 ? 7.586 18.400 -9.163 1.00 34.11 89 GLU A O 1
ATOM 707 N N . ILE A 1 90 ? 6.993 17.481 -7.170 1.00 31.34 90 ILE A N 1
ATOM 708 C CA . ILE A 1 90 ? 6.117 18.489 -6.667 1.00 30.36 90 ILE A CA 1
ATOM 709 C C . ILE A 1 90 ? 6.138 18.489 -5.121 1.00 35.66 90 ILE A C 1
ATOM 710 O O . ILE A 1 90 ? 6.197 17.424 -4.434 1.00 32.43 90 ILE A O 1
ATOM 715 N N . GLU A 1 91 ? 6.096 19.694 -4.531 1.00 34.74 91 GLU A N 1
ATOM 716 C CA . GLU A 1 91 ? 6.036 19.814 -3.074 1.00 34.47 91 GLU A CA 1
ATOM 717 C C . GLU A 1 91 ? 4.706 19.247 -2.573 1.00 28.27 91 GLU A C 1
ATOM 718 O O . GLU A 1 91 ? 3.690 19.472 -3.150 1.00 32.12 91 GLU A O 1
ATOM 724 N N . GLU A 1 92 ? 4.752 18.541 -1.454 1.00 31.37 92 GLU A N 1
ATOM 725 C CA . GLU A 1 92 ? 3.581 17.886 -0.876 1.00 33.12 92 GLU A CA 1
ATOM 726 C C . GLU A 1 92 ? 2.453 18.897 -0.590 1.00 35.11 92 GLU A C 1
ATOM 727 O O . GLU A 1 92 ? 1.254 18.611 -0.811 1.00 34.87 92 GLU A O 1
ATOM 733 N N . SER A 1 93 ? 2.816 20.073 -0.082 1.00 37.92 93 SER A N 1
ATOM 734 C CA . SER A 1 93 ? 1.794 21.108 0.281 1.00 40.85 93 SER A CA 1
ATOM 735 C C . SER A 1 93 ? 0.991 21.524 -0.949 1.00 42.18 93 SER A C 1
ATOM 736 O O . SER A 1 93 ? -0.194 21.875 -0.841 1.00 44.03 93 SER A O 1
ATOM 739 N N . GLU A 1 94 ? 1.651 21.514 -2.121 1.00 39.26 94 GLU A N 1
ATOM 740 C CA . GLU A 1 94 ? 0.976 21.813 -3.354 1.00 36.68 94 GLU A CA 1
ATOM 741 C C . GLU A 1 94 ? 0.204 20.573 -3.818 1.00 33.76 94 GLU A C 1
ATOM 742 O O . GLU A 1 94 ? -0.893 20.710 -4.330 1.00 31.45 94 GLU A O 1
ATOM 748 N N . TYR A 1 95 ? 0.786 19.376 -3.686 1.00 31.28 95 TYR A N 1
ATOM 749 C CA . TYR A 1 95 ? 0.123 18.133 -4.083 1.00 31.09 95 TYR A CA 1
ATOM 750 C C . TYR A 1 95 ? -1.250 17.944 -3.401 1.00 30.05 95 TYR A C 1
ATOM 751 O O . TYR A 1 95 ? -2.285 17.730 -4.035 1.00 28.22 95 TYR A O 1
ATOM 760 N N . VAL A 1 96 ? -1.269 18.055 -2.079 1.00 34.87 96 VAL A N 1
ATOM 761 C CA . VAL A 1 96 ? -2.512 17.748 -1.308 1.00 35.08 96 VAL A CA 1
ATOM 762 C C . VAL A 1 96 ? -3.593 18.801 -1.575 1.00 34.90 96 VAL A C 1
ATOM 763 O O . VAL A 1 96 ? -4.756 18.521 -1.357 1.00 35.83 96 VAL A O 1
ATOM 767 N N . ARG A 1 97 ? -3.212 19.935 -2.178 1.00 36.96 97 ARG A N 1
ATOM 768 C CA . ARG A 1 97 ? -4.126 21.039 -2.489 1.00 41.43 97 ARG A CA 1
ATOM 769 C C . ARG A 1 97 ? -4.792 20.777 -3.834 1.00 40.60 97 ARG A C 1
ATOM 770 O O . ARG A 1 97 ? -5.835 21.398 -4.169 1.00 38.86 97 ARG A O 1
ATOM 778 N N . LEU A 1 98 ? -4.190 19.919 -4.655 1.00 33.22 98 LEU A N 1
ATOM 779 C CA . LEU A 1 98 ? -4.800 19.652 -5.984 1.00 33.52 98 LEU A CA 1
ATOM 780 C C . LEU A 1 98 ? -6.106 18.898 -5.779 1.00 33.44 98 LEU A C 1
ATOM 781 O O . LEU A 1 98 ? -6.287 18.266 -4.749 1.00 35.51 98 LEU A O 1
ATOM 786 N N . PRO A 1 99 ? -6.982 18.839 -6.801 1.00 33.90 99 PRO A N 1
ATOM 787 C CA . PRO A 1 99 ? -8.137 17.944 -6.782 1.00 36.66 99 PRO A CA 1
ATOM 788 C C . PRO A 1 99 ? -7.696 16.475 -6.635 1.00 43.87 99 PRO A C 1
ATOM 789 O O . PRO A 1 99 ? -6.588 16.076 -7.072 1.00 35.07 99 PRO A O 1
ATOM 793 N N . VAL A 1 100 ? -8.528 15.691 -5.942 1.00 37.63 100 VAL A N 1
ATOM 794 C CA . VAL A 1 100 ? -8.348 14.277 -5.881 1.00 37.73 100 VAL A CA 1
ATOM 795 C C . VAL A 1 100 ? -8.457 13.692 -7.302 1.00 38.79 100 VAL A C 1
ATOM 796 O O . VAL A 1 100 ? -7.678 12.819 -7.683 1.00 35.65 100 VAL A O 1
ATOM 800 N N . GLU A 1 101 ? -9.424 14.158 -8.098 1.00 41.94 101 GLU A N 1
ATOM 801 C CA . GLU A 1 101 ? -9.667 13.561 -9.407 1.00 41.25 101 GLU A CA 1
ATOM 802 C C . GLU A 1 101 ? -8.532 13.984 -10.363 1.00 42.11 101 GLU A C 1
ATOM 803 O O . GLU A 1 101 ? -8.132 15.115 -10.372 1.00 35.02 101 GLU A O 1
ATOM 809 N N . ARG A 1 102 ? -8.001 13.011 -11.119 1.00 41.18 102 ARG A N 1
ATOM 810 C CA . ARG A 1 102 ? -6.785 13.133 -11.958 1.00 43.35 102 ARG A CA 1
ATOM 811 C C . ARG A 1 102 ? -5.652 13.853 -11.199 1.00 38.27 102 ARG A C 1
ATOM 812 O O . ARG A 1 102 ? -4.913 14.631 -11.813 1.00 38.04 102 ARG A O 1
ATOM 820 N N . ARG A 1 103 ? -5.485 13.610 -9.888 1.00 34.56 103 ARG A N 1
ATOM 821 C CA . ARG A 1 103 ? -4.521 14.405 -9.147 1.00 32.11 103 ARG A CA 1
ATOM 822 C C . ARG A 1 103 ? -3.129 14.275 -9.792 1.00 33.46 103 ARG A C 1
ATOM 823 O O . ARG A 1 103 ? -2.457 15.240 -10.021 1.00 31.44 103 ARG A O 1
ATOM 831 N N . ASP A 1 104 ? -2.684 13.063 -10.093 1.00 34.14 104 ASP A N 1
ATOM 832 C CA . ASP A 1 104 ? -1.295 12.875 -10.463 1.00 36.70 104 ASP A CA 1
ATOM 833 C C . ASP A 1 104 ? -0.972 13.504 -11.842 1.00 34.20 104 ASP A C 1
ATOM 834 O O . ASP A 1 104 ? 0.087 14.136 -12.039 1.00 37.79 104 ASP A O 1
ATOM 839 N N . PHE A 1 105 ? -1.898 13.361 -12.771 1.00 33.47 105 PHE A N 1
ATOM 840 C CA . PHE A 1 105 ? -1.862 14.032 -14.055 1.00 37.56 105 PHE A CA 1
ATOM 841 C C . PHE A 1 105 ? -1.674 15.527 -13.849 1.00 36.80 105 PHE A C 1
ATOM 842 O O . PHE A 1 105 ? -0.810 16.150 -14.460 1.00 30.06 105 PHE A O 1
ATOM 850 N N . LEU A 1 106 ? -2.412 16.070 -12.882 1.00 34.41 106 LEU A N 1
ATOM 851 C CA . LEU A 1 106 ? -2.312 17.475 -12.615 1.00 35.67 106 LEU A CA 1
ATOM 852 C C . LEU A 1 106 ? -0.973 17.771 -11.918 1.00 35.12 106 LEU A C 1
ATOM 853 O O . LEU A 1 106 ? -0.351 18.821 -12.129 1.00 32.48 106 LEU A O 1
ATOM 858 N N . ALA A 1 107 ? -0.545 16.899 -11.004 1.00 35.46 107 ALA A N 1
ATOM 859 C CA . ALA A 1 107 ? 0.746 17.132 -10.364 1.00 36.49 107 ALA A CA 1
ATOM 860 C C . ALA A 1 107 ? 1.849 17.107 -11.448 1.00 35.05 107 ALA A C 1
ATOM 861 O O . ALA A 1 107 ? 2.802 17.883 -11.375 1.00 29.86 107 ALA A O 1
ATOM 863 N N . ALA A 1 108 ? 1.702 16.202 -12.412 1.00 29.52 108 ALA A N 1
ATOM 864 C CA . ALA A 1 108 ? 2.646 16.109 -13.537 1.00 36.03 108 ALA A CA 1
ATOM 865 C C . ALA A 1 108 ? 2.646 17.420 -14.358 1.00 38.21 108 ALA A C 1
ATOM 866 O O . ALA A 1 108 ? 3.697 17.927 -14.677 1.00 39.19 108 ALA A O 1
ATOM 868 N N . ALA A 1 109 ? 1.476 18.001 -14.652 1.00 40.42 109 ALA A N 1
ATOM 869 C CA . ALA A 1 109 ? 1.426 19.339 -15.393 1.00 41.06 109 ALA A CA 1
ATOM 870 C C . ALA A 1 109 ? 2.013 20.472 -14.529 1.00 41.06 109 ALA A C 1
ATOM 871 O O . ALA A 1 109 ? 2.584 21.402 -15.023 1.00 40.40 109 ALA A O 1
ATOM 873 N N . ASN A 1 110 ? 1.928 20.345 -13.200 1.00 40.96 110 ASN A N 1
ATOM 874 C CA . ASN A 1 110 ? 2.228 21.442 -12.283 1.00 42.58 110 ASN A CA 1
ATOM 875 C C . ASN A 1 110 ? 3.612 21.329 -11.620 1.00 46.79 110 ASN A C 1
A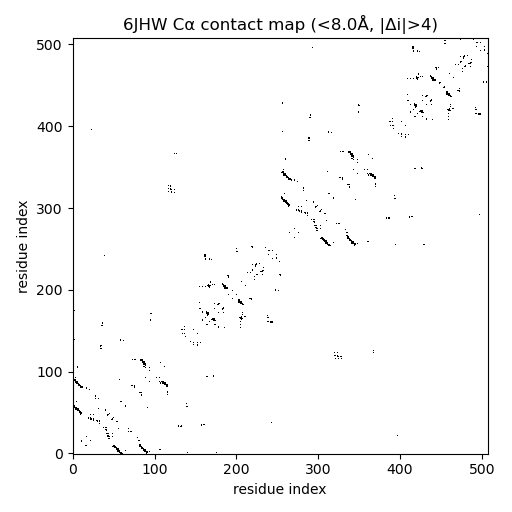TOM 876 O O . ASN A 1 110 ? 4.056 22.261 -10.948 1.00 44.97 110 ASN A O 1
ATOM 881 N N . GLY A 1 111 ? 4.318 20.213 -11.805 1.00 42.76 111 GLY A N 1
ATOM 882 C CA . GLY A 1 111 ? 5.589 20.027 -11.154 1.00 41.90 111 GLY A CA 1
ATOM 883 C C . GLY A 1 111 ? 6.779 20.271 -12.083 1.00 37.75 111 GLY A C 1
ATOM 884 O O . GLY A 1 111 ? 6.591 20.618 -13.233 1.00 37.36 111 GLY A O 1
ATOM 885 N N . LYS A 1 112 ? 7.986 20.073 -11.527 1.00 34.04 112 LYS A N 1
ATOM 886 C CA . LYS A 1 112 ? 9.257 20.284 -12.175 1.00 37.69 112 LYS A CA 1
ATOM 887 C C . LYS A 1 112 ? 9.657 18.943 -12.757 1.00 32.91 112 LYS A C 1
ATOM 888 O O . LYS A 1 112 ? 9.709 17.960 -12.019 1.00 27.61 112 LYS A O 1
ATOM 894 N N . GLU A 1 113 ? 9.987 18.920 -14.035 1.00 29.92 113 GLU A N 1
ATOM 895 C CA . GLU A 1 113 ? 10.279 17.689 -14.679 1.00 33.15 113 GLU A CA 1
ATOM 896 C C . GLU A 1 113 ? 11.703 17.296 -14.325 1.00 29.83 113 GLU A C 1
ATOM 897 O O . GLU A 1 113 ? 12.586 18.096 -14.393 1.00 31.45 113 GLU A O 1
ATOM 903 N N . ILE A 1 114 ? 11.886 16.015 -14.052 1.00 31.70 114 ILE A N 1
ATOM 904 C CA . ILE A 1 114 ? 13.169 15.517 -13.598 1.00 30.77 114 ILE A CA 1
ATOM 905 C C . ILE A 1 114 ? 13.858 14.906 -14.811 1.00 28.62 114 ILE A C 1
ATOM 906 O O . ILE A 1 114 ? 14.878 15.313 -15.174 1.00 28.83 114 ILE A O 1
ATOM 911 N N . PHE A 1 115 ? 13.228 13.916 -15.422 1.00 27.72 115 PHE A N 1
ATOM 912 C CA . PHE A 1 115 ? 13.790 13.272 -16.557 1.00 31.03 115 PHE A CA 1
ATOM 913 C C . PHE A 1 115 ? 12.638 12.597 -17.323 1.00 29.29 115 PHE A C 1
ATOM 914 O O . PHE A 1 115 ? 11.530 12.358 -16.787 1.00 30.48 115 PHE A O 1
ATOM 922 N N . LYS A 1 116 ? 12.924 12.298 -18.569 1.00 27.45 116 LYS A N 1
ATOM 923 C CA . LYS A 1 116 ? 12.074 11.542 -19.480 1.00 28.15 116 LYS A CA 1
ATOM 924 C C . LYS A 1 116 ? 12.937 10.677 -20.423 1.00 29.59 116 LYS A C 1
ATOM 925 O O . LYS A 1 116 ? 13.716 11.215 -21.188 1.00 30.35 116 LYS A O 1
ATOM 931 N N . ILE A 1 117 ? 12.715 9.368 -20.439 1.00 31.01 117 ILE A N 1
ATOM 932 C CA . ILE A 1 117 ? 13.527 8.410 -21.225 1.00 37.42 117 ILE A CA 1
ATOM 933 C C . ILE A 1 117 ? 12.594 7.678 -22.208 1.00 34.84 117 ILE A C 1
ATOM 934 O O . ILE A 1 117 ? 11.507 7.366 -21.693 1.00 39.59 117 ILE A O 1
ATOM 939 N N . GLY B 2 1 ? 3.394 -23.872 12.264 1.00 64.87 517 GLY B N 1
ATOM 940 C CA . GLY B 2 1 ? 4.001 -22.908 11.357 1.00 61.29 517 GLY B CA 1
ATOM 941 C C . GLY B 2 1 ? 3.039 -21.779 11.016 1.00 56.68 517 GLY B C 1
ATOM 942 O O . GLY B 2 1 ? 3.469 -20.645 10.992 1.00 53.69 517 GLY B O 1
ATOM 943 N N . GLU B 2 2 ? 1.755 -22.068 10.758 1.00 48.36 518 GLU B N 1
ATOM 944 C CA . GLU B 2 2 ? 0.858 -21.012 10.203 1.00 51.15 518 GLU B CA 1
ATOM 945 C C . GLU B 2 2 ? 0.871 -19.756 11.092 1.00 46.69 518 GLU B C 1
ATOM 946 O O . GLU B 2 2 ? 0.989 -18.631 10.552 1.00 45.05 518 GLU B O 1
ATOM 952 N N . ILE B 2 3 ? 0.757 -19.919 12.414 1.00 41.71 519 ILE B N 1
ATOM 953 C CA . ILE B 2 3 ? 0.917 -18.782 13.366 1.00 47.11 519 ILE B CA 1
ATOM 954 C C . ILE B 2 3 ? 2.285 -18.073 13.161 1.00 39.39 519 ILE B C 1
ATOM 955 O O . ILE B 2 3 ? 2.352 -16.863 13.190 1.00 38.24 519 ILE B O 1
ATOM 960 N N . GLU B 2 4 ? 3.357 -18.854 13.040 1.00 39.47 520 GLU B N 1
ATOM 961 C CA . GLU B 2 4 ? 4.720 -18.356 12.955 1.00 40.44 520 GLU B CA 1
ATOM 962 C C . GLU B 2 4 ? 4.914 -17.633 11.618 1.00 44.03 520 GLU B C 1
ATOM 963 O O . GLU B 2 4 ? 5.572 -16.609 11.568 1.00 39.38 520 GLU B O 1
ATOM 969 N N . LYS B 2 5 ? 4.341 -18.185 10.550 1.00 40.67 521 LYS B N 1
ATOM 970 C CA . LYS B 2 5 ? 4.365 -17.592 9.224 1.00 41.35 521 LYS B CA 1
ATOM 971 C C . LYS B 2 5 ? 3.734 -16.213 9.290 1.00 37.82 521 LYS B C 1
ATOM 972 O O . LYS B 2 5 ? 4.283 -15.222 8.748 1.00 32.95 521 LYS B O 1
ATOM 978 N N . ARG B 2 6 ? 2.582 -16.159 9.969 1.00 36.66 522 ARG B N 1
ATOM 979 C CA . ARG B 2 6 ? 1.801 -14.937 10.088 1.00 37.57 522 ARG B CA 1
ATOM 980 C C . ARG B 2 6 ? 2.555 -13.894 10.932 1.00 42.27 522 ARG B C 1
ATOM 981 O O . ARG B 2 6 ? 2.501 -12.683 10.648 1.00 38.86 522 ARG B O 1
ATOM 989 N N . GLN B 2 7 ? 3.200 -14.349 12.014 1.00 34.79 523 GLN B N 1
ATOM 990 C CA . GLN B 2 7 ? 3.995 -13.478 12.856 1.00 37.77 523 GLN B CA 1
ATOM 991 C C . GLN B 2 7 ? 5.078 -12.794 12.005 1.00 31.88 523 GLN B C 1
ATOM 992 O O . GLN B 2 7 ? 5.256 -11.587 12.075 1.00 32.06 523 GLN B O 1
ATOM 998 N N . GLU B 2 8 ? 5.797 -13.611 11.253 1.00 34.78 524 GLU B N 1
ATOM 999 C CA . GLU B 2 8 ? 6.925 -13.163 10.494 1.00 35.51 524 GLU B CA 1
ATOM 1000 C C . GLU B 2 8 ? 6.442 -12.227 9.382 1.00 36.54 524 GLU B C 1
ATOM 1001 O O . GLU B 2 8 ? 7.096 -11.196 9.147 1.00 37.38 524 GLU B O 1
ATOM 1007 N N . GLU B 2 9 ? 5.353 -12.568 8.694 1.00 38.48 525 GLU B N 1
ATOM 1008 C CA . GLU B 2 9 ? 4.763 -11.617 7.665 1.00 39.93 525 GLU B CA 1
ATOM 1009 C C . GLU B 2 9 ? 4.419 -10.274 8.313 1.00 39.55 525 GLU B C 1
ATOM 1010 O O . GLU B 2 9 ? 4.707 -9.217 7.723 1.00 34.79 525 GLU B O 1
ATOM 1016 N N . ASN B 2 10 ? 3.831 -10.316 9.522 1.00 32.67 526 ASN B N 1
ATOM 1017 C CA . ASN B 2 10 ? 3.393 -9.071 10.216 1.00 34.39 526 ASN B CA 1
ATOM 1018 C C . ASN B 2 10 ? 4.598 -8.238 10.697 1.00 37.65 526 ASN B C 1
ATOM 1019 O O . ASN B 2 10 ? 4.510 -7.020 10.682 1.00 32.83 526 ASN B O 1
ATOM 1024 N N . ARG B 2 11 ? 5.686 -8.902 11.121 1.00 34.15 527 ARG B N 1
ATOM 1025 C CA . ARG B 2 11 ? 6.959 -8.201 11.472 1.00 35.86 527 ARG B CA 1
ATOM 1026 C C . ARG B 2 11 ? 7.515 -7.508 10.231 1.00 33.31 527 ARG B C 1
ATOM 1027 O O . ARG B 2 11 ? 7.941 -6.362 10.276 1.00 31.10 527 ARG B O 1
ATOM 1035 N N . LYS B 2 12 ? 7.568 -8.244 9.119 1.00 34.25 528 LYS B N 1
ATOM 1036 C CA . LYS B 2 12 ? 8.065 -7.660 7.884 1.00 36.65 528 LYS B CA 1
ATOM 1037 C C . LYS B 2 12 ? 7.224 -6.439 7.483 1.00 37.53 528 LYS B C 1
ATOM 1038 O O . LYS B 2 12 ? 7.773 -5.393 7.126 1.00 34.53 528 LYS B O 1
ATOM 1044 N N . ASP B 2 13 ? 5.894 -6.552 7.531 1.00 39.87 529 ASP B N 1
ATOM 1045 C CA . ASP B 2 13 ? 5.040 -5.412 7.134 1.00 41.28 529 ASP B CA 1
ATOM 1046 C C . ASP B 2 13 ? 5.349 -4.200 7.998 1.00 45.67 529 ASP B C 1
ATOM 1047 O O . ASP B 2 13 ? 5.375 -3.037 7.552 1.00 45.48 529 ASP B O 1
ATOM 1052 N N . ARG B 2 14 ? 5.523 -4.470 9.286 1.00 40.91 530 ARG B N 1
ATOM 1053 C CA . ARG B 2 14 ? 5.618 -3.367 10.160 1.00 42.25 530 ARG B CA 1
ATOM 1054 C C . ARG B 2 14 ? 7.008 -2.694 10.125 1.00 41.94 530 ARG B C 1
ATOM 1055 O O . ARG B 2 14 ? 7.102 -1.459 10.230 1.00 43.42 530 ARG B O 1
ATOM 1063 N N . GLU B 2 15 ? 8.075 -3.479 9.959 1.00 35.29 531 GLU B N 1
ATOM 1064 C CA . GLU B 2 15 ? 9.388 -2.917 9.778 1.00 40.98 531 GLU B CA 1
ATOM 1065 C C . GLU B 2 15 ? 9.436 -2.023 8.530 1.00 37.96 531 GLU B C 1
ATOM 1066 O O . GLU B 2 15 ? 10.027 -0.957 8.547 1.00 39.31 531 GLU B O 1
ATOM 1072 N N . LYS B 2 16 ? 8.807 -2.476 7.451 1.00 41.81 532 LYS B N 1
ATOM 1073 C CA . LYS B 2 16 ? 8.800 -1.720 6.212 1.00 44.94 532 LYS B CA 1
ATOM 1074 C C . LYS B 2 16 ? 8.126 -0.361 6.462 1.00 44.37 532 LYS B C 1
ATOM 1075 O O . LYS B 2 16 ? 8.607 0.691 6.040 1.00 38.80 532 LYS B O 1
ATOM 1081 N N . ALA B 2 17 ? 6.981 -0.414 7.153 1.00 38.00 533 ALA B N 1
ATOM 1082 C CA . ALA B 2 17 ? 6.169 0.763 7.421 1.00 35.35 533 ALA B CA 1
ATOM 1083 C C . ALA B 2 17 ? 6.883 1.696 8.398 1.00 41.26 533 ALA B C 1
ATOM 1084 O O . ALA B 2 17 ? 6.830 2.913 8.201 1.00 37.50 533 ALA B O 1
ATOM 1086 N N . ALA B 2 18 ? 7.517 1.142 9.446 1.00 36.19 534 ALA B N 1
ATOM 1087 C CA . ALA B 2 18 ? 8.239 1.944 10.400 1.00 34.63 534 ALA B CA 1
ATOM 1088 C C . ALA B 2 18 ? 9.392 2.700 9.697 1.00 33.23 534 ALA B C 1
ATOM 1089 O O . ALA B 2 18 ? 9.632 3.834 10.029 1.00 34.13 534 ALA B O 1
ATOM 1091 N N . ALA B 2 19 ? 10.101 2.018 8.789 1.00 35.22 535 ALA B N 1
ATOM 1092 C CA . ALA B 2 19 ? 11.238 2.524 8.019 1.00 37.60 535 ALA B CA 1
ATOM 1093 C C . ALA B 2 19 ? 10.848 3.789 7.254 1.00 38.62 535 ALA B C 1
ATOM 1094 O O . ALA B 2 19 ? 11.538 4.762 7.309 1.00 35.37 535 ALA B O 1
ATOM 1096 N N . LYS B 2 20 ? 9.723 3.744 6.552 1.00 37.43 536 LYS B N 1
ATOM 1097 C CA . LYS B 2 20 ? 9.191 4.910 5.892 1.00 39.22 536 LYS B CA 1
ATOM 1098 C C . LYS B 2 20 ? 8.860 5.969 6.939 1.00 35.81 536 LYS B C 1
ATOM 1099 O O . LYS B 2 20 ? 9.145 7.121 6.757 1.00 32.22 536 LYS B O 1
ATOM 1105 N N . PHE B 2 21 ? 8.224 5.563 8.044 1.00 32.67 537 PHE B N 1
ATOM 1106 C CA . PHE B 2 21 ? 7.851 6.516 9.038 1.00 33.38 537 PHE B CA 1
ATOM 1107 C C . PHE B 2 21 ? 9.094 7.304 9.508 1.00 36.71 537 PHE B C 1
ATOM 1108 O O . PHE B 2 21 ? 9.029 8.512 9.696 1.00 30.29 537 PHE B O 1
ATOM 1116 N N . ARG B 2 22 ? 10.200 6.609 9.737 1.00 32.80 538 ARG B N 1
ATOM 1117 C CA . ARG B 2 22 ? 11.383 7.230 10.274 1.00 35.50 538 ARG B CA 1
ATOM 1118 C C . ARG B 2 22 ? 12.005 8.145 9.237 1.00 37.38 538 ARG B C 1
ATOM 1119 O O . ARG B 2 22 ? 12.442 9.243 9.581 1.00 39.54 538 ARG B O 1
ATOM 1127 N N . GLU B 2 23 ? 12.020 7.685 7.977 1.00 33.74 539 GLU B N 1
ATOM 1128 C CA . GLU B 2 23 ? 12.433 8.542 6.889 1.00 37.27 539 GLU B CA 1
ATOM 1129 C C . GLU B 2 23 ? 11.654 9.857 6.939 1.00 36.30 539 GLU B C 1
ATOM 1130 O O . GLU B 2 23 ? 12.191 10.935 6.762 1.00 32.55 539 GLU B O 1
ATOM 1136 N N . TYR B 2 24 ? 10.359 9.773 7.166 1.00 33.27 540 TYR B N 1
ATOM 1137 C CA . TYR B 2 24 ? 9.527 10.968 6.988 1.00 32.70 540 TYR B CA 1
ATOM 1138 C C . TYR B 2 24 ? 9.729 11.913 8.180 1.00 38.58 540 TYR B C 1
ATOM 1139 O O . TYR B 2 24 ? 9.596 13.099 8.055 1.00 36.37 540 TYR B O 1
ATOM 1148 N N . PHE B 2 25 ? 10.023 11.304 9.341 1.00 37.48 541 PHE B N 1
ATOM 1149 C CA . PHE B 2 25 ? 9.981 11.936 10.607 1.00 37.64 541 PHE B CA 1
ATOM 1150 C C . PHE B 2 25 ? 11.244 11.574 11.366 1.00 35.30 541 PHE B C 1
ATOM 1151 O O . PHE B 2 25 ? 11.169 10.904 12.402 1.00 35.19 541 PHE B O 1
ATOM 1159 N N . PRO B 2 26 ? 12.399 12.039 10.859 1.00 35.43 542 PRO B N 1
ATOM 1160 C CA . PRO B 2 26 ? 13.701 11.699 11.423 1.00 37.13 542 PRO B CA 1
ATOM 1161 C C . PRO B 2 26 ? 13.896 12.237 12.848 1.00 42.51 542 PRO B C 1
ATOM 1162 O O . PRO B 2 26 ? 14.736 11.732 13.526 1.00 39.85 542 PRO B O 1
ATOM 1166 N N . ASN B 2 27 ? 13.110 13.234 13.273 1.00 40.67 543 ASN B N 1
ATOM 1167 C CA . ASN B 2 27 ? 13.262 13.803 14.603 1.00 50.02 543 ASN B CA 1
ATOM 1168 C C . ASN B 2 27 ? 12.234 13.230 15.599 1.00 59.24 543 ASN B C 1
ATOM 1169 O O . ASN B 2 27 ? 12.146 13.724 16.722 1.00 63.49 543 ASN B O 1
ATOM 1174 N N . PHE B 2 28 ? 11.444 12.212 15.212 1.00 53.57 544 PHE B N 1
ATOM 1175 C CA . PHE B 2 28 ? 10.450 11.607 16.097 1.00 54.53 544 PHE B CA 1
ATOM 1176 C C . PHE B 2 28 ? 11.145 10.712 17.145 1.00 53.41 544 PHE B C 1
ATOM 1177 O O . PHE B 2 28 ? 11.889 9.860 16.794 1.00 49.08 544 PHE B O 1
ATOM 1185 N N . VAL B 2 29 ? 10.770 10.850 18.428 1.00 60.67 545 VAL B N 1
ATOM 1186 C CA . VAL B 2 29 ? 11.380 10.094 19.542 1.00 57.86 545 VAL B CA 1
ATOM 1187 C C . VAL B 2 29 ? 10.640 8.768 19.723 1.00 47.90 545 VAL B C 1
ATOM 1188 O O . VAL B 2 29 ? 9.451 8.743 19.882 1.00 59.50 545 VAL B O 1
ATOM 1192 N N . GLY B 2 30 ? 11.393 7.670 19.706 1.00 50.22 546 GLY B N 1
ATOM 1193 C CA . GLY B 2 30 ? 10.870 6.333 19.898 1.00 58.77 546 GLY B CA 1
ATOM 1194 C C . GLY B 2 30 ? 10.454 5.721 18.576 1.00 60.44 546 GLY B C 1
ATOM 1195 O O . GLY B 2 30 ? 10.425 6.402 17.552 1.00 56.00 546 GLY B O 1
ATOM 1196 N N . GLU B 2 31 ? 10.150 4.424 18.618 1.00 55.85 547 GLU B N 1
ATOM 1197 C CA . GLU B 2 31 ? 9.637 3.722 17.491 1.00 58.44 547 GLU B CA 1
ATOM 1198 C C . GLU B 2 31 ? 8.171 4.108 17.324 1.00 51.62 547 GLU B C 1
ATOM 1199 O O . GLU B 2 31 ? 7.452 4.301 18.303 1.00 47.94 547 GLU B O 1
ATOM 1205 N N . PRO B 2 32 ? 7.685 4.275 16.073 1.00 49.44 548 PRO B N 1
ATOM 1206 C CA . PRO B 2 32 ? 6.274 4.558 15.880 1.00 45.08 548 PRO B CA 1
ATOM 1207 C C . PRO B 2 32 ? 5.432 3.391 16.399 1.00 47.92 548 PRO B C 1
ATOM 1208 O O . PRO B 2 32 ? 5.733 2.231 16.115 1.00 45.40 548 PRO B O 1
ATOM 1212 N N . LYS B 2 33 ? 4.331 3.720 17.051 1.00 40.70 549 LYS B N 1
ATOM 1213 C CA . LYS B 2 33 ? 3.345 2.744 17.377 1.00 41.30 549 LYS B CA 1
ATOM 1214 C C . LYS B 2 33 ? 2.329 2.613 16.239 1.00 43.10 549 LYS B C 1
ATOM 1215 O O . LYS B 2 33 ? 2.321 3.371 15.244 1.00 35.65 549 LYS B O 1
ATOM 1221 N N . SER B 2 34 ? 1.469 1.601 16.388 1.00 37.37 550 SER B N 1
ATOM 1222 C CA . SER B 2 34 ? 0.486 1.270 15.407 1.00 42.24 550 SER B CA 1
ATOM 1223 C C . SER B 2 34 ? -0.345 2.526 15.028 1.00 40.75 550 SER B C 1
ATOM 1224 O O . SER B 2 34 ? -0.610 2.796 13.871 1.00 39.64 550 SER B O 1
ATOM 1227 N N . LYS B 2 35 ? -0.733 3.317 16.022 1.00 37.70 551 LYS B N 1
ATOM 1228 C CA . LYS B 2 35 ? -1.538 4.506 15.824 1.00 42.31 551 LYS B CA 1
ATOM 1229 C C . LYS B 2 35 ? -0.760 5.575 15.016 1.00 42.09 551 LYS B C 1
ATOM 1230 O O . LYS B 2 35 ? -1.344 6.230 14.171 1.00 40.29 551 LYS B O 1
ATOM 1236 N N . ASP B 2 36 ? 0.542 5.727 15.260 1.00 38.10 552 ASP B N 1
ATOM 1237 C CA . ASP B 2 36 ? 1.365 6.649 14.511 1.00 40.42 552 ASP B CA 1
ATOM 1238 C C . ASP B 2 36 ? 1.397 6.243 13.027 1.00 40.26 552 ASP B C 1
ATOM 1239 O O . ASP B 2 36 ? 1.143 7.085 12.144 1.00 40.80 552 ASP B O 1
ATOM 1244 N N . ILE B 2 37 ? 1.665 4.959 12.751 1.00 39.13 553 ILE B N 1
ATOM 1245 C CA . ILE B 2 37 ? 1.616 4.450 11.391 1.00 36.23 553 ILE B CA 1
ATOM 1246 C C . ILE B 2 37 ? 0.230 4.737 10.793 1.00 42.98 553 ILE B C 1
ATOM 1247 O O . ILE B 2 37 ? 0.133 5.000 9.597 1.00 37.66 553 ILE B O 1
ATOM 1252 N N . LEU B 2 38 ? -0.829 4.590 11.599 1.00 38.77 554 LEU B N 1
ATOM 1253 C CA . LEU B 2 38 ? -2.173 4.665 11.103 1.00 41.89 554 LEU B CA 1
ATOM 1254 C C . LEU B 2 38 ? -2.498 6.118 10.708 1.00 36.96 554 LEU B C 1
ATOM 1255 O O . LEU B 2 38 ? -3.176 6.391 9.717 1.00 38.87 554 LEU B O 1
ATOM 1260 N N . LYS B 2 39 ? -1.952 7.095 11.422 1.00 38.90 555 LYS B N 1
ATOM 1261 C CA . LYS B 2 39 ? -2.180 8.456 11.018 1.00 33.91 555 LYS B CA 1
ATOM 1262 C C . LYS B 2 39 ? -1.605 8.700 9.608 1.00 36.14 555 LYS B C 1
ATOM 1263 O O . LYS B 2 39 ? -2.206 9.374 8.807 1.00 31.28 555 LYS B O 1
ATOM 1269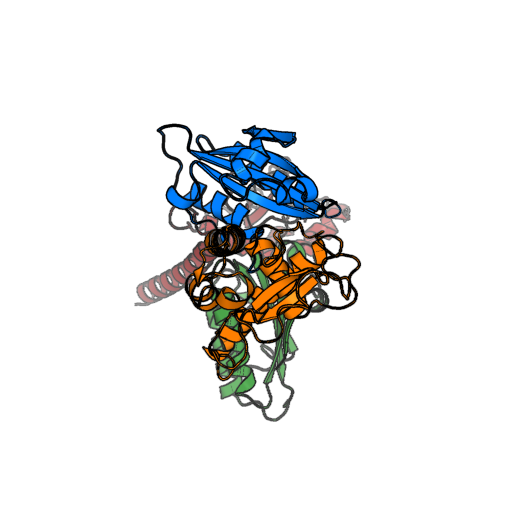 N N . LEU B 2 40 ? -0.468 8.070 9.304 1.00 33.11 556 LEU B N 1
ATOM 1270 C CA . LEU B 2 40 ? 0.222 8.241 8.049 1.00 34.63 556 LEU B CA 1
ATOM 1271 C C . LEU B 2 40 ? -0.545 7.529 6.936 1.00 34.07 556 LEU B C 1
ATOM 1272 O O . LEU B 2 40 ? -0.842 8.135 5.924 1.00 28.97 556 LEU B O 1
ATOM 1277 N N . ARG B 2 41 ? -0.982 6.288 7.198 1.00 33.11 557 ARG B N 1
ATOM 1278 C CA . ARG B 2 41 ? -1.743 5.546 6.241 1.00 32.55 557 ARG B CA 1
ATOM 1279 C C . ARG B 2 41 ? -3.080 6.237 5.933 1.00 30.66 557 ARG B C 1
ATOM 1280 O O . ARG B 2 41 ? -3.466 6.359 4.769 1.00 32.56 557 ARG B O 1
ATOM 1288 N N . LEU B 2 42 ? -3.801 6.693 6.952 1.00 31.24 558 LEU B N 1
ATOM 1289 C CA . LEU B 2 42 ? -5.056 7.465 6.703 1.00 32.19 558 LEU B CA 1
ATOM 1290 C C . LEU B 2 42 ? -4.760 8.804 6.011 1.00 30.58 558 LEU B C 1
ATOM 1291 O O . LEU B 2 42 ? -5.519 9.254 5.168 1.00 36.02 558 LEU B O 1
ATOM 1296 N N . TYR B 2 43 ? -3.685 9.484 6.399 1.00 30.64 559 TYR B N 1
ATOM 1297 C CA . TYR B 2 43 ? -3.279 10.678 5.628 1.00 30.34 559 TYR B CA 1
ATOM 1298 C C . TYR B 2 43 ? -3.204 10.355 4.122 1.00 28.86 559 TYR B C 1
ATOM 1299 O O . TYR B 2 43 ? -3.782 11.058 3.298 1.00 30.05 559 TYR B O 1
ATOM 1308 N N . GLU B 2 44 ? -2.553 9.259 3.764 1.00 32.98 560 GLU B N 1
ATOM 1309 C CA . GLU B 2 44 ? -2.404 8.838 2.319 1.00 33.92 560 GLU B CA 1
ATOM 1310 C C . GLU B 2 44 ? -3.741 8.428 1.733 1.00 34.43 560 GLU B C 1
ATOM 1311 O O . GLU B 2 44 ? -4.102 8.899 0.653 1.00 30.56 560 GLU B O 1
ATOM 1317 N N . GLN B 2 45 ? -4.471 7.571 2.463 1.00 30.96 561 GLN B N 1
ATOM 1318 C CA . GLN B 2 45 ? -5.779 7.076 2.022 1.00 36.72 561 GLN B CA 1
ATOM 1319 C C . GLN B 2 45 ? -6.790 8.224 1.817 1.00 38.51 561 GLN B C 1
ATOM 1320 O O . GLN B 2 45 ? -7.655 8.142 0.929 1.00 38.44 561 GLN B O 1
ATOM 1326 N N . GLN B 2 46 ? -6.670 9.314 2.581 1.00 36.86 562 GLN B N 1
ATOM 1327 C CA . GLN B 2 46 ? -7.580 10.461 2.422 1.00 35.38 562 GLN B CA 1
ATOM 1328 C C . GLN B 2 46 ? -6.956 11.582 1.554 1.00 36.78 562 GLN B C 1
ATOM 1329 O O . GLN B 2 46 ? -7.428 12.741 1.565 1.00 32.03 562 GLN B O 1
ATOM 1335 N N . HIS B 2 47 ? -5.936 11.237 0.765 1.00 32.43 563 HIS B N 1
ATOM 1336 C CA . HIS B 2 47 ? -5.349 12.192 -0.190 1.00 33.84 563 HIS B CA 1
ATOM 1337 C C . HIS B 2 47 ? -4.871 13.460 0.527 1.00 28.89 563 HIS B C 1
ATOM 1338 O O . HIS B 2 47 ? -4.856 14.503 -0.055 1.00 38.91 563 HIS B O 1
ATOM 1345 N N . GLY B 2 48 ? -4.428 13.335 1.784 1.00 31.51 564 GLY B N 1
ATOM 1346 C CA . GLY B 2 48 ? -3.825 14.401 2.567 1.00 30.30 564 GLY B CA 1
ATOM 1347 C C . GLY B 2 48 ? -4.829 15.384 3.184 1.00 34.38 564 GLY B C 1
ATOM 1348 O O . GLY B 2 48 ? -4.422 16.486 3.613 1.00 32.30 564 GLY B O 1
ATOM 1349 N N . LYS B 2 49 ? -6.113 15.034 3.238 1.00 31.21 565 LYS B N 1
ATOM 1350 C CA . LYS B 2 49 ? -7.166 15.969 3.675 1.00 33.60 565 LYS B CA 1
ATOM 1351 C C . LYS B 2 49 ? -7.941 15.434 4.889 1.00 33.42 565 LYS B C 1
ATOM 1352 O O . LYS B 2 49 ? -8.231 14.247 4.930 1.00 34.10 565 LYS B O 1
ATOM 1358 N N . CYS B 2 50 ? -8.207 16.301 5.892 1.00 34.63 566 CYS B N 1
ATOM 1359 C CA . CYS B 2 50 ? -9.219 16.051 6.972 1.00 34.92 566 CYS B CA 1
ATOM 1360 C C . CYS B 2 50 ? -10.531 15.546 6.365 1.00 30.47 566 CYS B C 1
ATOM 1361 O O . CYS B 2 50 ? -11.109 16.210 5.504 1.00 32.56 566 CYS B O 1
ATOM 1364 N N . LEU B 2 51 ? -10.996 14.375 6.780 1.00 31.59 567 LEU B N 1
ATOM 1365 C CA . LEU B 2 51 ? -12.232 13.833 6.203 1.00 30.66 567 LEU B CA 1
ATOM 1366 C C . LEU B 2 51 ? -13.488 14.660 6.555 1.00 34.05 567 LEU B C 1
ATOM 1367 O O . LEU B 2 51 ? -14.451 14.620 5.823 1.00 33.94 567 LEU B O 1
ATOM 1372 N N . TYR B 2 52 ? -13.515 15.360 7.688 1.00 35.21 568 TYR B N 1
ATOM 1373 C CA . TYR B 2 52 ? -14.753 16.074 8.064 1.00 34.35 568 TYR B CA 1
ATOM 1374 C C . TYR B 2 52 ? -14.828 17.473 7.433 1.00 37.23 568 TYR B C 1
ATOM 1375 O O . TYR B 2 52 ? -15.898 17.881 7.024 1.00 43.11 568 TYR B O 1
ATOM 1384 N N . SER B 2 53 ? -13.699 18.178 7.317 1.00 35.89 569 SER B N 1
ATOM 1385 C CA . SER B 2 53 ? -13.651 19.543 6.845 1.00 37.61 569 SER B CA 1
ATOM 1386 C C . SER B 2 53 ? -13.193 19.639 5.381 1.00 41.99 569 SER B C 1
ATOM 1387 O O . SER B 2 53 ? -13.498 20.630 4.702 1.00 42.95 569 SER B O 1
ATOM 1390 N N . GLY B 2 54 ? -12.440 18.643 4.901 1.00 38.43 570 GLY B N 1
ATOM 1391 C CA . GLY B 2 54 ? -11.748 18.716 3.647 1.00 36.22 570 GLY B CA 1
ATOM 1392 C C . GLY B 2 54 ? -10.521 19.626 3.692 1.00 38.19 570 GLY B C 1
ATOM 1393 O O . GLY B 2 54 ? -9.903 19.854 2.688 1.00 43.70 570 GLY B O 1
ATOM 1394 N N . LYS B 2 55 ? -10.134 20.114 4.861 1.00 37.37 571 LYS B N 1
ATOM 1395 C CA . LYS B 2 55 ? -8.917 20.933 4.985 1.00 37.86 571 LYS B CA 1
ATOM 1396 C C . LYS B 2 55 ? -7.650 20.076 4.801 1.00 41.41 571 LYS B C 1
ATOM 1397 O O . LYS B 2 55 ? -7.591 18.908 5.144 1.00 41.91 571 LYS B O 1
ATOM 1403 N N . GLU B 2 56 ? -6.646 20.670 4.158 1.00 38.15 572 GLU B N 1
ATOM 1404 C CA . GLU B 2 56 ? -5.335 20.043 3.948 1.00 38.18 572 GLU B CA 1
ATOM 1405 C C . GLU B 2 56 ? -4.677 19.854 5.307 1.00 31.81 572 GLU B C 1
ATOM 1406 O O . GLU B 2 56 ? -4.806 20.679 6.178 1.00 35.41 572 GLU B O 1
ATOM 1412 N N . ILE B 2 57 ? -4.039 18.709 5.468 1.00 33.13 573 ILE B N 1
ATOM 1413 C CA . ILE B 2 57 ? -3.292 18.352 6.639 1.00 32.76 573 ILE B CA 1
ATOM 1414 C C . ILE B 2 57 ? -1.831 18.655 6.338 1.00 33.55 573 ILE B C 1
ATOM 1415 O O . ILE B 2 57 ? -1.330 18.244 5.314 1.00 37.63 573 ILE B O 1
ATOM 1420 N N . ASN B 2 58 ? -1.207 19.431 7.208 1.00 35.92 574 ASN B N 1
ATOM 1421 C CA . ASN B 2 58 ? 0.245 19.627 7.160 1.00 38.67 574 ASN B CA 1
ATOM 1422 C C . ASN B 2 58 ? 0.927 18.339 7.628 1.00 35.69 574 ASN B C 1
ATOM 1423 O O . ASN B 2 58 ? 0.993 18.105 8.819 1.00 35.87 574 ASN B O 1
ATOM 1428 N N . LEU B 2 59 ? 1.489 17.554 6.701 1.00 33.64 575 LEU B N 1
ATOM 1429 C CA . LEU B 2 59 ? 2.159 16.295 7.068 1.00 33.85 575 LEU B CA 1
ATOM 1430 C C . LEU B 2 59 ? 3.294 16.566 8.067 1.00 32.50 575 LEU B C 1
ATOM 1431 O O . LEU B 2 59 ? 3.509 15.772 8.926 1.00 33.91 575 LEU B O 1
ATOM 1436 N N . GLY B 2 60 ? 3.995 17.695 7.942 1.00 38.29 576 GLY B N 1
ATOM 1437 C CA . GLY B 2 60 ? 5.070 18.092 8.851 1.00 39.76 576 GLY B CA 1
ATOM 1438 C C . GLY B 2 60 ? 4.646 18.034 10.309 1.00 39.93 576 GLY B C 1
ATOM 1439 O O . GLY B 2 60 ? 5.437 17.702 11.160 1.00 35.76 576 GLY B O 1
ATOM 1440 N N . ARG B 2 61 ? 3.354 18.308 10.567 1.00 42.59 577 ARG B N 1
ATOM 1441 C CA . ARG B 2 61 ? 2.788 18.444 11.908 1.00 44.57 577 ARG B CA 1
ATOM 1442 C C . ARG B 2 61 ? 1.971 17.196 12.294 1.00 42.33 577 ARG B C 1
ATOM 1443 O O . ARG B 2 61 ? 1.302 17.160 13.366 1.00 39.66 577 ARG B O 1
ATOM 1451 N N . LEU B 2 62 ? 2.059 16.133 11.479 1.00 40.75 578 LEU B N 1
ATOM 1452 C CA . LEU B 2 62 ? 1.238 14.946 11.704 1.00 36.83 578 LEU B CA 1
ATOM 1453 C C . LEU B 2 62 ? 1.366 14.408 13.138 1.00 41.23 578 LEU B C 1
ATOM 1454 O O . LEU B 2 62 ? 0.414 13.824 13.660 1.00 39.19 578 LEU B O 1
ATOM 1459 N N . ASN B 2 63 ? 2.549 14.505 13.743 1.00 39.61 579 ASN B N 1
ATOM 1460 C CA . ASN B 2 63 ? 2.736 13.866 15.056 1.00 38.33 579 ASN B CA 1
ATOM 1461 C C . ASN B 2 63 ? 2.588 14.876 16.194 1.00 42.51 579 ASN B C 1
ATOM 1462 O O . ASN B 2 63 ? 2.947 14.582 17.334 1.00 46.16 579 ASN B O 1
ATOM 1467 N N . GLU B 2 64 ? 2.039 16.048 15.881 1.00 45.66 580 GLU B N 1
ATOM 1468 C CA . GLU B 2 64 ? 1.857 17.110 16.862 1.00 46.24 580 GLU B CA 1
ATOM 1469 C C . GLU B 2 64 ? 0.603 16.803 17.689 1.00 44.18 580 GLU B C 1
ATOM 1470 O O . GLU B 2 64 ? -0.462 16.577 17.162 1.00 37.48 580 GLU B O 1
ATOM 1476 N N . LYS B 2 65 ? 0.725 16.738 19.017 1.00 54.02 581 LYS B N 1
ATOM 1477 C CA . LYS B 2 65 ? -0.459 16.446 19.838 1.00 47.04 581 LYS B CA 1
ATOM 1478 C C . LYS B 2 65 ? -1.480 17.559 19.583 1.00 43.39 581 LYS B C 1
ATOM 1479 O O . LYS B 2 65 ? -1.136 18.698 19.461 1.00 46.37 581 LYS B O 1
ATOM 1485 N N . GLY B 2 66 ? -2.752 17.192 19.514 1.00 45.93 582 GLY B N 1
ATOM 1486 C CA . GLY B 2 66 ? -3.808 18.131 19.239 1.00 47.91 582 GLY B CA 1
ATOM 1487 C C . GLY B 2 66 ? -4.087 18.292 17.752 1.00 50.48 582 GLY B C 1
ATOM 1488 O O . GLY B 2 66 ? -5.220 18.414 17.400 1.00 60.52 582 GLY B O 1
ATOM 1489 N N . TYR B 2 67 ? -3.058 18.264 16.891 1.00 50.11 583 TYR B N 1
ATOM 1490 C CA . TYR B 2 67 ? -3.183 18.695 15.503 1.00 51.57 583 TYR B CA 1
ATOM 1491 C C . TYR B 2 67 ? -4.184 17.834 14.716 1.00 42.20 583 TYR B C 1
ATOM 1492 O O . TYR B 2 67 ? -5.141 18.354 14.193 1.00 47.82 583 TYR B O 1
ATOM 1501 N N . VAL B 2 68 ? -3.912 16.539 14.559 1.00 42.66 584 VAL B N 1
ATOM 1502 C CA . VAL B 2 68 ? -4.855 15.629 13.877 1.00 42.98 584 VAL B CA 1
ATOM 1503 C C . VAL B 2 68 ? -5.216 14.546 14.884 1.00 44.10 584 VAL B C 1
ATOM 1504 O O . VAL B 2 68 ? -4.446 14.284 15.756 1.00 47.82 584 VAL B O 1
ATOM 1508 N N . GLU B 2 69 ? -6.372 13.908 14.703 1.00 45.30 585 GLU B N 1
ATOM 1509 C CA . GLU B 2 69 ? -6.703 12.779 15.501 1.00 41.99 585 GLU B CA 1
ATOM 1510 C C . GLU B 2 69 ? -7.504 11.761 14.689 1.00 38.45 585 GLU B C 1
ATOM 1511 O O . GLU B 2 69 ? -8.155 12.039 13.645 1.00 37.25 585 GLU B O 1
ATOM 1517 N N . ILE B 2 70 ? -7.379 10.532 15.159 1.00 38.02 586 ILE B N 1
ATOM 1518 C CA . ILE B 2 70 ? -8.114 9.422 14.642 1.00 42.31 586 ILE B CA 1
ATOM 1519 C C . ILE B 2 70 ? -9.412 9.390 15.459 1.00 44.07 586 ILE B C 1
ATOM 1520 O O . ILE B 2 70 ? -9.413 9.527 16.665 1.00 49.06 586 ILE B O 1
ATOM 1525 N N . ASP B 2 71 ? -10.530 9.373 14.758 1.00 44.22 587 ASP B N 1
ATOM 1526 C CA . ASP B 2 71 ? -11.816 9.284 15.364 1.00 45.90 587 ASP B CA 1
ATOM 1527 C C . ASP B 2 71 ? -12.506 8.052 14.776 1.00 46.36 587 ASP B C 1
ATOM 1528 O O . ASP B 2 71 ? -12.119 7.511 13.668 1.00 40.28 587 ASP B O 1
ATOM 1533 N N . HIS B 2 72 ? -13.499 7.594 15.537 1.00 47.56 588 HIS B N 1
ATOM 1534 C CA . HIS B 2 72 ? -14.470 6.639 15.106 1.00 43.71 588 HIS B CA 1
ATOM 1535 C C . HIS B 2 72 ? -15.554 7.461 14.418 1.00 48.11 588 HIS B C 1
ATOM 1536 O O . HIS B 2 72 ? -16.119 8.363 15.046 1.00 48.51 588 HIS B O 1
ATOM 1543 N N . ALA B 2 73 ? -15.746 7.234 13.117 1.00 42.26 589 ALA B N 1
ATOM 1544 C CA . ALA B 2 73 ? -16.730 7.962 12.386 1.00 43.96 589 ALA B CA 1
ATOM 1545 C C . ALA B 2 73 ? -18.116 7.632 12.969 1.00 47.32 589 ALA B C 1
ATOM 1546 O O . ALA B 2 73 ? -19.017 8.473 12.898 1.00 45.38 589 ALA B O 1
ATOM 1548 N N . LEU B 2 74 ? -18.261 6.416 13.525 1.00 43.44 590 LEU B N 1
ATOM 1549 C CA . LEU B 2 74 ? -19.513 5.947 14.149 1.00 51.51 590 LEU B CA 1
ATOM 1550 C C . LEU B 2 74 ? -19.367 5.678 15.651 1.00 54.16 590 LEU B C 1
ATOM 1551 O O . LEU B 2 74 ? -18.349 5.172 16.135 1.00 50.15 590 LEU B O 1
ATOM 1556 N N . PRO B 2 75 ? -20.433 5.917 16.440 1.00 65.65 591 PRO B N 1
ATOM 1557 C CA . PRO B 2 75 ? -20.445 5.518 17.844 1.00 66.49 591 PRO B CA 1
ATOM 1558 C C . PRO B 2 75 ? -20.652 4.003 17.968 1.00 68.15 591 PRO B C 1
ATOM 1559 O O . PRO B 2 75 ? -20.988 3.349 16.977 1.00 68.49 591 PRO B O 1
ATOM 1563 N N . PHE B 2 76 ? -20.478 3.466 19.182 1.00 70.28 592 PHE B N 1
ATOM 1564 C CA . PHE B 2 76 ? -20.587 2.030 19.406 1.00 67.34 592 PHE B CA 1
ATOM 1565 C C . PHE B 2 76 ? -22.032 1.561 19.320 1.00 64.77 592 PHE B C 1
ATOM 1566 O O . PHE B 2 76 ? -22.307 0.400 19.626 1.00 79.54 592 PHE B O 1
ATOM 1574 N N . SER B 2 77 ? -22.949 2.413 18.846 1.00 41.18 593 SER B N 1
ATOM 1575 C CA . SER B 2 77 ? -24.341 1.914 18.730 1.00 37.93 593 SER B CA 1
ATOM 1576 C C . SER B 2 77 ? -24.487 1.187 17.393 1.00 42.17 593 SER B C 1
ATOM 1577 O O . SER B 2 77 ? -25.564 0.469 17.174 1.00 38.98 593 SER B O 1
ATOM 1580 N N . ARG B 2 78 ? -23.477 1.323 16.517 1.00 68.25 594 ARG B N 1
ATOM 1581 C CA . ARG B 2 78 ? -23.480 0.792 15.154 1.00 74.00 594 ARG B CA 1
ATOM 1582 C C . ARG B 2 78 ? -22.311 -0.210 14.999 1.00 79.20 594 ARG B C 1
ATOM 1583 O O . ARG B 2 78 ? -22.117 -0.805 13.946 1.00 77.22 594 ARG B O 1
ATOM 1591 N N . THR B 2 79 ? -21.565 -0.434 16.084 1.00 78.28 595 THR B N 1
ATOM 1592 C CA . THR B 2 79 ? -20.441 -1.356 16.135 1.00 81.65 595 THR B CA 1
ATOM 1593 C C . THR B 2 79 ? -20.311 -1.877 17.561 1.00 75.45 595 THR B C 1
ATOM 1594 O O . THR B 2 79 ? -19.886 -1.108 18.427 1.00 89.40 595 THR B O 1
ATOM 1598 N N . TRP B 2 80 ? -20.648 -3.141 17.844 1.00 43.11 596 TRP B N 1
ATOM 1599 C CA . TRP B 2 80 ? -20.777 -3.469 19.262 1.00 35.73 596 TRP B CA 1
ATOM 1600 C C . TRP B 2 80 ? -19.442 -3.153 19.862 1.00 39.86 596 TRP B C 1
ATOM 1601 O O . TRP B 2 80 ? -19.297 -2.373 20.895 1.00 42.08 596 TRP B O 1
ATOM 1612 N N . ASP B 2 81 ? -18.465 -3.897 19.328 1.00 42.09 597 ASP B N 1
ATOM 1613 C CA . ASP B 2 81 ? -17.103 -3.728 19.699 1.00 39.00 597 ASP B CA 1
ATOM 1614 C C . ASP B 2 81 ? -16.422 -4.221 18.436 1.00 41.37 597 ASP B C 1
ATOM 1615 O O . ASP B 2 81 ? -16.884 -5.323 17.916 1.00 44.00 597 ASP B O 1
ATOM 1620 N N . ASP B 2 82 ? -15.520 -3.438 17.833 1.00 65.00 598 ASP B N 1
ATOM 1621 C CA . ASP B 2 82 ? -14.508 -3.943 16.894 1.00 76.77 598 ASP B CA 1
ATOM 1622 C C . ASP B 2 82 ? -15.056 -4.825 15.754 1.00 79.87 598 ASP B C 1
ATOM 1623 O O . ASP B 2 82 ? -14.316 -5.672 15.245 1.00 82.47 598 ASP B O 1
ATOM 1628 N N . SER B 2 83 ? -16.281 -4.591 15.282 1.00 81.54 599 SER B N 1
ATOM 1629 C CA . SER B 2 83 ? -16.760 -5.307 14.078 1.00 92.28 599 SER B CA 1
ATOM 1630 C C . SER B 2 83 ? -16.492 -4.461 12.819 1.00 95.25 599 SER B C 1
ATOM 1631 O O . SER B 2 83 ? -16.657 -4.916 11.677 1.00 84.46 599 SER B O 1
ATOM 1634 N N . PHE B 2 84 ? -16.053 -3.228 13.080 1.00 103.02 600 PHE B N 1
ATOM 1635 C CA . PHE B 2 84 ? -15.778 -2.152 12.135 1.00 106.08 600 PHE B CA 1
ATOM 1636 C C . PHE B 2 84 ? -14.322 -2.099 11.656 1.00 96.55 600 PHE B C 1
ATOM 1637 O O . PHE B 2 84 ? -13.455 -2.882 12.066 1.00 95.25 600 PHE B O 1
ATOM 1645 N N . ASN B 2 85 ? -14.086 -1.071 10.829 1.00 91.00 601 ASN B N 1
ATOM 1646 C CA . ASN B 2 85 ? -12.772 -0.534 10.515 1.00 78.50 601 ASN B CA 1
ATOM 1647 C C . ASN B 2 85 ? -12.842 0.996 10.397 1.00 76.31 601 ASN B C 1
ATOM 1648 O O . ASN B 2 85 ? -11.846 1.611 9.931 1.00 75.26 601 ASN B O 1
ATOM 1653 N N . ASN B 2 86 ? -13.942 1.592 10.908 1.00 58.26 602 ASN B N 1
ATOM 1654 C CA . ASN B 2 86 ? -14.442 2.971 10.620 1.00 60.91 602 ASN B CA 1
ATOM 1655 C C . ASN B 2 86 ? -13.625 4.096 11.282 1.00 56.12 602 ASN B C 1
ATOM 1656 O O . ASN B 2 86 ? -14.187 5.149 11.678 1.00 56.46 602 ASN B O 1
ATOM 1661 N N . LYS B 2 87 ? -12.308 3.912 11.369 1.00 48.45 603 LYS B N 1
ATOM 1662 C CA . LYS B 2 87 ? -11.406 4.916 11.918 1.00 47.25 603 LYS B CA 1
ATOM 1663 C C . LYS B 2 87 ? -11.015 5.904 10.816 1.00 41.67 603 LYS B C 1
ATOM 1664 O O . LYS B 2 87 ? -10.582 5.488 9.727 1.00 36.61 603 LYS B O 1
ATOM 1670 N N . VAL B 2 88 ? -11.199 7.198 11.085 1.00 40.04 604 VAL B N 1
ATOM 1671 C CA . VAL B 2 88 ? -10.915 8.229 10.098 1.00 36.73 604 VAL B CA 1
ATOM 1672 C C . VAL B 2 88 ? -9.998 9.293 10.738 1.00 39.57 604 VAL B C 1
ATOM 1673 O O . VAL B 2 88 ? -9.970 9.479 11.959 1.00 39.29 604 VAL B O 1
ATOM 1677 N N . LEU B 2 89 ? -9.234 9.983 9.891 1.00 37.74 605 LEU B N 1
ATOM 1678 C CA . LEU B 2 89 ? -8.305 11.025 10.345 1.00 37.18 605 LEU B CA 1
ATOM 1679 C C . LEU B 2 89 ? -8.904 12.407 10.086 1.00 33.75 605 LEU B C 1
ATOM 1680 O O . LEU B 2 89 ? -9.326 12.710 9.004 1.00 31.08 605 LEU B O 1
ATOM 1685 N N . VAL B 2 90 ? -8.866 13.239 11.122 1.00 37.09 606 VAL B N 1
ATOM 1686 C CA . VAL B 2 90 ? -9.543 14.518 11.158 1.00 38.53 606 VAL B CA 1
ATOM 1687 C C . VAL B 2 90 ? -8.635 15.493 11.900 1.00 40.06 606 VAL B C 1
ATOM 1688 O O . VAL B 2 90 ? -7.908 15.096 12.812 1.00 42.70 606 VAL B O 1
ATOM 1692 N N . LEU B 2 91 ? -8.687 16.757 11.489 1.00 39.53 607 LEU B N 1
ATOM 1693 C CA . LEU B 2 91 ? -7.939 17.795 12.143 1.00 49.11 607 LEU B CA 1
ATOM 1694 C C . LEU B 2 91 ? -8.534 18.000 13.542 1.00 50.86 607 LEU B C 1
ATOM 1695 O O . LEU B 2 91 ? -9.715 17.795 13.753 1.00 43.67 607 LEU B O 1
ATOM 1700 N N . GLY B 2 92 ? -7.673 18.405 14.479 1.00 59.46 608 GLY B N 1
ATOM 1701 C CA . GLY B 2 92 ? -8.058 18.685 15.870 1.00 61.02 608 GLY B CA 1
ATOM 1702 C C . GLY B 2 92 ? -9.254 19.627 15.960 1.00 57.28 608 GLY B C 1
ATOM 1703 O O . GLY B 2 92 ? -10.247 19.300 16.606 1.00 60.34 608 GLY B O 1
ATOM 1704 N N . SER B 2 93 ? -9.183 20.735 15.221 1.00 54.73 609 SER B N 1
ATOM 1705 C CA . SER B 2 93 ? -10.125 21.838 15.296 1.00 59.16 609 SER B CA 1
ATOM 1706 C C . SER B 2 93 ? -11.385 21.619 14.447 1.00 60.96 609 SER B C 1
ATOM 1707 O O . SER B 2 93 ? -12.072 22.594 14.129 1.00 70.69 609 SER B O 1
ATOM 1710 N N . GLU B 2 94 ? -11.732 20.371 14.100 1.00 65.98 610 GLU B N 1
ATOM 1711 C CA . GLU B 2 94 ? -12.895 20.140 13.228 1.00 61.42 610 GLU B CA 1
ATOM 1712 C C . GLU B 2 94 ? -13.833 19.026 13.746 1.00 61.93 610 GLU B C 1
ATOM 1713 O O . GLU B 2 94 ? -14.801 18.718 13.066 1.00 56.40 610 GLU B O 1
ATOM 1719 N N . ASN B 2 95 ? -13.616 18.443 14.930 1.00 68.87 611 ASN B N 1
ATOM 1720 C CA . ASN B 2 95 ? -14.472 17.273 15.346 1.00 77.08 611 ASN B CA 1
ATOM 1721 C C . ASN B 2 95 ? -15.075 17.356 16.763 1.00 75.56 611 ASN B C 1
ATOM 1722 O O . ASN B 2 95 ? -15.192 16.333 17.433 1.00 89.69 611 ASN B O 1
ATOM 1727 N N . GLN B 2 96 ? -15.531 18.520 17.207 1.00 77.98 612 GLN B N 1
ATOM 1728 C CA . GLN B 2 96 ? -16.071 18.656 18.590 1.00 73.54 612 GLN B CA 1
ATOM 1729 C C . GLN B 2 96 ? -17.612 18.694 18.596 1.00 64.56 612 GLN B C 1
ATOM 1730 O O . GLN B 2 96 ? -18.280 18.260 19.544 1.00 71.73 612 GLN B O 1
ATOM 1736 N N . ASN B 2 97 ? -18.199 19.212 17.525 1.00 58.96 613 ASN B N 1
ATOM 1737 C CA . ASN B 2 97 ? -19.655 19.319 17.466 1.00 67.66 613 ASN B CA 1
ATOM 1738 C C . ASN B 2 97 ? -20.271 17.950 17.160 1.00 60.02 613 ASN B C 1
ATOM 1739 O O . ASN B 2 97 ? -21.484 17.834 17.105 1.00 54.42 613 ASN B O 1
ATOM 1744 N N . LYS B 2 98 ? -19.441 16.932 16.922 1.00 55.67 614 LYS B N 1
ATOM 1745 C CA . LYS B 2 98 ? -19.951 15.701 16.351 1.00 58.59 614 LYS B CA 1
ATOM 1746 C C . LYS B 2 98 ? -20.554 14.818 17.451 1.00 55.85 614 LYS B C 1
ATOM 1747 O O . LYS B 2 98 ? -21.575 14.154 17.205 1.00 53.30 614 LYS B O 1
ATOM 1753 N N . GLY B 2 99 ? -19.940 14.811 18.642 1.00 52.52 615 GLY B N 1
ATOM 1754 C CA . GLY B 2 99 ? -20.461 14.075 19.801 1.00 56.09 615 GLY B CA 1
ATOM 1755 C C . GLY B 2 99 ? -20.686 12.597 19.481 1.00 64.95 615 GLY B C 1
ATOM 1756 O O . GLY B 2 99 ? -19.715 11.857 19.194 1.00 64.32 615 GLY B O 1
ATOM 1757 N N . ASN B 2 100 ? -21.959 12.165 19.516 1.00 61.32 616 ASN B N 1
ATOM 1758 C CA . ASN B 2 100 ? -22.345 10.776 19.224 1.00 64.85 616 ASN B CA 1
ATOM 1759 C C . ASN B 2 100 ? -23.200 10.666 17.948 1.00 59.12 616 ASN B C 1
ATOM 1760 O O . ASN B 2 100 ? -23.911 9.691 17.777 1.00 65.14 616 ASN B O 1
ATOM 1765 N N . GLN B 2 101 ? -23.166 11.667 17.069 1.00 56.36 617 GLN B N 1
ATOM 1766 C CA . GLN B 2 101 ? -23.910 11.587 15.819 1.00 53.18 617 GLN B CA 1
ATOM 1767 C C . GLN B 2 101 ? -23.107 10.750 14.817 1.00 58.16 617 GLN B C 1
ATOM 1768 O O . GLN B 2 101 ? -21.886 10.695 14.882 1.00 52.39 617 GLN B O 1
ATOM 1774 N N . THR B 2 102 ? -23.799 10.102 13.882 1.00 52.27 618 THR B N 1
ATOM 1775 C CA . THR B 2 102 ? -23.112 9.496 12.778 1.00 55.90 618 THR B CA 1
ATOM 1776 C C . THR B 2 102 ? -22.840 10.570 11.735 1.00 53.49 618 THR B C 1
ATOM 1777 O O . THR B 2 102 ? -23.366 11.684 11.825 1.00 41.59 618 THR B O 1
ATOM 1781 N N . PRO B 2 103 ? -22.017 10.271 10.704 1.00 50.67 619 PRO B N 1
ATOM 1782 C CA . PRO B 2 103 ? -21.666 11.315 9.759 1.00 48.95 619 PRO B CA 1
ATOM 1783 C C . PRO B 2 103 ? -22.930 11.746 9.009 1.00 52.16 619 PRO B C 1
ATOM 1784 O O . PRO B 2 103 ? -23.124 12.948 8.804 1.00 41.73 619 PRO B O 1
ATOM 1788 N N . TYR B 2 104 ? -23.783 10.771 8.649 1.00 55.05 620 TYR B N 1
ATOM 1789 C CA . TYR B 2 104 ? -25.091 11.032 7.978 1.00 59.50 620 TYR B CA 1
ATOM 1790 C C . TYR B 2 104 ? -25.894 12.102 8.741 1.00 55.86 620 TYR B C 1
ATOM 1791 O O . TYR B 2 104 ? -26.403 13.057 8.142 1.00 57.58 620 TYR B O 1
ATOM 1800 N N . GLU B 2 105 ? -25.975 11.907 10.059 1.00 56.32 621 GLU B N 1
ATOM 1801 C CA . GLU B 2 105 ? -26.634 12.807 10.994 1.00 56.06 621 GLU B CA 1
ATOM 1802 C C . GLU B 2 105 ? -25.964 14.188 10.967 1.00 55.17 621 GLU B C 1
ATOM 1803 O O . GLU B 2 105 ? -26.559 15.207 10.650 1.00 56.74 621 GLU B O 1
ATOM 1809 N N . TYR B 2 106 ? -24.691 14.187 11.319 1.00 52.78 622 TYR B N 1
ATOM 1810 C CA . TYR B 2 106 ? -23.898 15.370 11.468 1.00 54.26 622 TYR B CA 1
ATOM 1811 C C . TYR B 2 106 ? -23.925 16.255 10.210 1.00 59.72 622 TYR B C 1
ATOM 1812 O O . TYR B 2 106 ? -23.899 17.471 10.356 1.00 55.67 622 TYR B O 1
ATOM 1821 N N . PHE B 2 107 ? -23.979 15.671 8.997 1.00 50.43 623 PHE B N 1
ATOM 1822 C CA . PHE B 2 107 ? -23.741 16.429 7.773 1.00 47.46 623 PHE B CA 1
ATOM 1823 C C . PHE B 2 107 ? -25.033 16.679 6.997 1.00 52.68 623 PHE B C 1
ATOM 1824 O O . PHE B 2 107 ? -24.986 17.143 5.846 1.00 56.95 623 PHE B O 1
ATOM 1832 N N . ASN B 2 108 ? -26.173 16.321 7.598 1.00 58.31 624 ASN B N 1
ATOM 1833 C CA . ASN B 2 108 ? -27.459 16.645 7.047 1.00 59.67 624 ASN B CA 1
ATOM 1834 C C . ASN B 2 108 ? -27.688 15.902 5.722 1.00 49.61 624 ASN B C 1
ATOM 1835 O O . ASN B 2 108 ? -28.035 16.500 4.670 1.00 62.96 624 ASN B O 1
ATOM 1840 N N . GLY B 2 109 ? -27.470 14.596 5.776 1.00 55.85 625 GLY B N 1
ATOM 1841 C CA . GLY B 2 109 ? -27.701 13.683 4.660 1.00 56.47 625 GLY B CA 1
ATOM 1842 C C . GLY B 2 109 ? -29.136 13.690 4.146 1.00 55.44 625 GLY B C 1
ATOM 1843 O O . GLY B 2 109 ? -29.347 13.761 2.929 1.00 42.80 625 GLY B O 1
ATOM 1844 N N . LYS B 2 110 ? -30.132 13.651 5.045 1.00 59.93 626 LYS B N 1
ATOM 1845 C CA . LYS B 2 110 ? -31.558 13.512 4.597 1.00 59.87 626 LYS B CA 1
ATOM 1846 C C . LYS B 2 110 ? -31.928 14.672 3.662 1.00 63.50 626 LYS B C 1
ATOM 1847 O O . LYS B 2 110 ? -32.598 14.476 2.641 1.00 60.00 626 LYS B O 1
ATOM 1853 N N . ASP B 2 111 ? -31.412 15.867 3.979 1.00 63.97 627 ASP B N 1
ATOM 1854 C CA . ASP B 2 111 ? -31.589 17.070 3.161 1.00 65.40 627 ASP B CA 1
ATOM 1855 C C . ASP B 2 111 ? -30.670 17.056 1.939 1.00 57.01 627 ASP B C 1
ATOM 1856 O O . ASP B 2 111 ? -30.802 17.922 1.051 1.00 56.70 627 ASP B O 1
ATOM 1861 N N . ASN B 2 112 ? -29.730 16.104 1.904 1.00 56.56 628 ASN B N 1
ATOM 1862 C CA . ASN B 2 112 ? -28.728 16.047 0.846 1.00 54.63 628 ASN B CA 1
ATOM 1863 C C . ASN B 2 112 ? -28.010 17.400 0.751 1.00 44.70 628 ASN B C 1
ATOM 1864 O O . ASN B 2 112 ? -27.854 17.936 -0.314 1.00 49.51 628 ASN B O 1
ATOM 1869 N N . SER B 2 113 ? -27.603 17.950 1.898 1.00 47.24 629 SER B N 1
ATOM 1870 C CA . SER B 2 113 ? -26.769 19.158 1.947 1.00 49.35 629 SER B CA 1
ATOM 1871 C C . SER B 2 113 ? -25.584 19.024 0.979 1.00 54.97 629 SER B C 1
ATOM 1872 O O . SER B 2 113 ? -25.092 17.896 0.698 1.00 54.01 629 SER B O 1
ATOM 1875 N N . ARG B 2 114 ? -25.126 20.166 0.465 1.00 53.67 630 ARG B N 1
ATOM 1876 C CA . ARG B 2 114 ? -23.925 20.209 -0.371 1.00 59.04 630 ARG B CA 1
ATOM 1877 C C . ARG B 2 114 ? -22.686 19.786 0.445 1.00 53.15 630 ARG B C 1
ATOM 1878 O O . ARG B 2 114 ? -21.719 19.258 -0.119 1.00 46.20 630 ARG B O 1
ATOM 1886 N N . GLU B 2 115 ? -22.729 19.944 1.763 1.00 45.75 631 GLU B N 1
ATOM 1887 C CA . GLU B 2 115 ? -21.614 19.512 2.546 1.00 49.00 631 GLU B CA 1
ATOM 1888 C C . GLU B 2 115 ? -21.713 18.004 2.826 1.00 51.83 631 GLU B C 1
ATOM 1889 O O . GLU B 2 115 ? -20.691 17.337 2.853 1.00 47.06 631 GLU B O 1
ATOM 1895 N N . TRP B 2 116 ? -22.933 17.463 2.973 1.00 50.64 632 TRP B N 1
ATOM 1896 C CA . TRP B 2 116 ? -23.100 16.031 2.932 1.00 47.53 632 TRP B CA 1
ATOM 1897 C C . TRP B 2 116 ? -22.514 15.486 1.620 1.00 47.16 632 TRP B C 1
ATOM 1898 O O . TRP B 2 116 ? -21.721 14.564 1.667 1.00 54.02 632 TRP B O 1
ATOM 1909 N N . GLN B 2 117 ? -22.862 16.087 0.476 1.00 42.80 633 GLN B N 1
ATOM 1910 C CA . GLN B 2 117 ? -22.397 15.618 -0.840 1.00 46.42 633 GLN B CA 1
ATOM 1911 C C . GLN B 2 117 ? -20.853 15.627 -0.909 1.00 44.98 633 GLN B C 1
ATOM 1912 O O . GLN B 2 117 ? -20.248 14.792 -1.554 1.00 44.22 633 GLN B O 1
ATOM 1918 N N . GLU B 2 118 ? -20.223 16.607 -0.260 1.00 43.57 634 GLU B N 1
ATOM 1919 C CA . GLU B 2 118 ? -18.798 16.770 -0.302 1.00 46.86 634 GLU B CA 1
ATOM 1920 C C . GLU B 2 118 ? -18.144 15.698 0.568 1.00 47.41 634 GLU B C 1
ATOM 1921 O O . GLU B 2 118 ? -17.209 15.048 0.108 1.00 41.21 634 GLU B O 1
ATOM 1927 N N . PHE B 2 119 ? -18.658 15.524 1.790 1.00 40.90 635 PHE B N 1
ATOM 1928 C CA . PHE B 2 119 ? -18.206 14.487 2.647 1.00 43.45 635 PHE B CA 1
ATOM 1929 C C . PHE B 2 119 ? -18.265 13.134 1.926 1.00 46.13 635 PHE B C 1
ATOM 1930 O O . PHE B 2 119 ? -17.274 12.374 1.918 1.00 42.24 635 PHE B O 1
ATOM 1938 N N . LYS B 2 120 ? -19.426 12.850 1.334 1.00 45.42 636 LYS B N 1
ATOM 1939 C CA . LYS B 2 120 ? -19.643 11.596 0.637 1.00 49.25 636 LYS B CA 1
ATOM 1940 C C . LYS B 2 120 ? -18.585 11.462 -0.469 1.00 39.65 636 LYS B C 1
ATOM 1941 O O . LYS B 2 120 ? -17.917 10.457 -0.573 1.00 42.95 636 LYS B O 1
ATOM 1947 N N . ALA B 2 121 ? -18.456 12.492 -1.289 1.00 37.45 637 ALA B N 1
ATOM 1948 C CA . ALA B 2 121 ? -17.384 12.512 -2.349 1.00 43.44 637 ALA B CA 1
ATOM 1949 C C . ALA B 2 121 ? -15.983 12.211 -1.784 1.00 43.52 637 ALA B C 1
ATOM 1950 O O . ALA B 2 121 ? -15.236 11.433 -2.425 1.00 43.81 637 ALA B O 1
ATOM 1952 N N . ARG B 2 122 ? -15.632 12.746 -0.598 1.00 38.52 638 ARG B N 1
ATOM 1953 C CA . ARG B 2 122 ? -14.282 12.487 -0.020 1.00 39.06 638 ARG B CA 1
ATOM 1954 C C . ARG B 2 122 ? -14.158 11.033 0.439 1.00 39.14 638 ARG B C 1
ATOM 1955 O O . ARG B 2 122 ? -13.067 10.394 0.303 1.00 34.33 638 ARG B O 1
ATOM 1963 N N . VAL B 2 123 ? -15.264 10.466 0.961 1.00 36.53 639 VAL B N 1
ATOM 1964 C CA . VAL B 2 123 ? -15.231 9.109 1.357 1.00 39.76 639 VAL B CA 1
ATOM 1965 C C . VAL B 2 123 ? -15.024 8.257 0.106 1.00 37.18 639 VAL B C 1
ATOM 1966 O O . VAL B 2 123 ? -14.139 7.357 0.097 1.00 35.31 639 VAL B O 1
ATOM 1970 N N . GLU B 2 124 ? -15.785 8.540 -0.943 1.00 36.49 640 GLU B N 1
ATOM 1971 C CA . GLU B 2 124 ? -15.832 7.612 -2.074 1.00 44.19 640 GLU B CA 1
ATOM 1972 C C . GLU B 2 124 ? -14.574 7.694 -2.949 1.00 45.57 640 GLU B C 1
ATOM 1973 O O . GLU B 2 124 ? -14.257 6.754 -3.631 1.00 37.22 640 GLU B O 1
ATOM 1979 N N . THR B 2 125 ? -13.864 8.823 -2.938 1.00 43.04 641 THR B N 1
ATOM 1980 C CA . THR B 2 125 ? -12.640 8.905 -3.717 1.00 42.46 641 THR B CA 1
ATOM 1981 C C . THR B 2 125 ? -11.439 8.545 -2.840 1.00 37.36 641 THR B C 1
ATOM 1982 O O . THR B 2 125 ? -10.311 8.440 -3.316 1.00 33.68 641 THR B O 1
ATOM 1986 N N . SER B 2 126 ? -11.701 8.326 -1.545 1.00 37.11 642 SER B N 1
ATOM 1987 C CA . SER B 2 126 ? -10.679 7.852 -0.657 1.00 35.49 642 SER B CA 1
ATOM 1988 C C . SER B 2 126 ? -10.235 6.449 -1.098 1.00 37.66 642 SER B C 1
ATOM 1989 O O . SER B 2 126 ? -10.873 5.752 -1.855 1.00 40.13 642 SER B O 1
ATOM 1992 N N . ARG B 2 127 ? -9.150 6.008 -0.492 1.00 37.49 643 ARG B N 1
ATOM 1993 C CA . ARG B 2 127 ? -8.653 4.693 -0.750 1.00 41.80 643 ARG B CA 1
ATOM 1994 C C . ARG B 2 127 ? -9.022 3.736 0.379 1.00 45.83 643 ARG B C 1
ATOM 1995 O O . ARG B 2 127 ? -8.323 2.718 0.581 1.00 44.54 643 ARG B O 1
ATOM 2003 N N . PHE B 2 128 ? -10.072 4.058 1.140 1.00 41.17 644 PHE B N 1
ATOM 2004 C CA . PHE B 2 128 ? -10.487 3.167 2.228 1.00 42.73 644 PHE B CA 1
ATOM 2005 C C . PHE B 2 128 ? -11.003 1.875 1.620 1.00 45.55 644 PHE B C 1
ATOM 2006 O O . PHE B 2 128 ? -11.579 1.925 0.532 1.00 38.34 644 PHE B O 1
ATOM 2014 N N . PRO B 2 129 ? -10.876 0.713 2.312 1.00 50.22 645 PRO B N 1
ATOM 2015 C CA . PRO B 2 129 ? -11.598 -0.483 1.882 1.00 51.23 645 PRO B CA 1
ATOM 2016 C C . PRO B 2 129 ? -13.045 -0.127 1.544 1.00 52.69 645 PRO B C 1
ATOM 2017 O O . PRO B 2 129 ? -13.652 0.755 2.185 1.00 42.35 645 PRO B O 1
ATOM 2021 N N . ARG B 2 130 ? -13.547 -0.783 0.494 1.00 50.85 646 ARG B N 1
ATOM 2022 C CA . ARG B 2 130 ? -14.924 -0.640 0.050 1.00 54.81 646 ARG B CA 1
ATOM 2023 C C . ARG B 2 130 ? -15.904 -0.739 1.234 1.00 51.03 646 ARG B C 1
ATOM 2024 O O . ARG B 2 130 ? -16.878 0.031 1.308 1.00 47.61 646 ARG B O 1
ATOM 2032 N N . SER B 2 131 ? -15.657 -1.677 2.144 1.00 46.07 647 SER B N 1
ATOM 2033 C CA . SER B 2 131 ? -16.623 -1.920 3.228 1.00 59.70 647 SER B CA 1
ATOM 2034 C C . SER B 2 131 ? -16.641 -0.737 4.215 1.00 52.90 647 SER B C 1
ATOM 2035 O O . SER B 2 131 ? -17.697 -0.420 4.789 1.00 49.33 647 SER B O 1
ATOM 2038 N N . LYS B 2 132 ? -15.468 -0.109 4.393 1.00 47.48 648 LYS B N 1
ATOM 2039 C CA . LYS B 2 132 ? -15.272 1.003 5.295 1.00 46.72 648 LYS B CA 1
ATOM 2040 C C . LYS B 2 132 ? -16.057 2.201 4.754 1.00 45.39 648 LYS B C 1
ATOM 2041 O O . LYS B 2 132 ? -16.821 2.820 5.481 1.00 47.29 648 LYS B O 1
ATOM 2047 N N . LYS B 2 133 ? -15.884 2.480 3.458 1.00 45.07 649 LYS B N 1
ATOM 2048 C CA . LYS B 2 133 ? -16.637 3.497 2.785 1.00 42.69 649 LYS B CA 1
ATOM 2049 C C . LYS B 2 133 ? -18.123 3.339 3.108 1.00 45.69 649 LYS B C 1
ATOM 2050 O O . LYS B 2 133 ? -18.790 4.312 3.462 1.00 42.76 649 LYS B O 1
ATOM 2056 N N . GLN B 2 134 ? -18.635 2.107 2.986 1.00 44.25 650 GLN B N 1
ATOM 2057 C CA . GLN B 2 134 ? -20.085 1.839 3.266 1.00 46.08 650 GLN B CA 1
ATOM 2058 C C . GLN B 2 134 ? -20.475 2.104 4.727 1.00 38.58 650 GLN B C 1
ATOM 2059 O O . GLN B 2 134 ? -21.392 2.856 4.953 1.00 49.11 650 GLN B O 1
ATOM 2065 N N . ARG B 2 135 ? -19.793 1.493 5.694 1.00 45.83 651 ARG B N 1
ATOM 2066 C CA . ARG B 2 135 ? -20.051 1.730 7.158 1.00 52.38 651 ARG B CA 1
ATOM 2067 C C . ARG B 2 135 ? -20.162 3.238 7.423 1.00 56.97 651 ARG B C 1
ATOM 2068 O O . ARG B 2 135 ? -21.150 3.716 8.006 1.00 52.97 651 ARG B O 1
ATOM 2076 N N . ILE B 2 136 ? -19.163 3.988 6.924 1.00 54.80 652 ILE B N 1
ATOM 2077 C CA . ILE B 2 136 ? -19.017 5.437 7.184 1.00 50.52 652 ILE B CA 1
ATOM 2078 C C . ILE B 2 136 ? -20.257 6.190 6.685 1.00 50.91 652 ILE B C 1
ATOM 2079 O O . ILE B 2 136 ? -20.682 7.191 7.299 1.00 58.50 652 ILE B O 1
ATOM 2084 N N . LEU B 2 137 ? -20.828 5.745 5.565 1.00 46.57 653 LEU B N 1
ATOM 2085 C CA . LEU B 2 137 ? -21.907 6.500 4.949 1.00 52.30 653 LEU B CA 1
ATOM 2086 C C . LEU B 2 137 ? -23.290 6.026 5.441 1.00 60.94 653 LEU B C 1
ATOM 2087 O O . LEU B 2 137 ? -24.307 6.319 4.774 1.00 61.27 653 LEU B O 1
ATOM 2092 N N . LEU B 2 138 ? -23.326 5.343 6.601 1.00 57.09 654 LEU B N 1
ATOM 2093 C CA . LEU B 2 138 ? -24.562 4.798 7.249 1.00 66.40 654 LEU B CA 1
ATOM 2094 C C . LEU B 2 138 ? -25.210 3.799 6.280 1.00 66.46 654 LEU B C 1
ATOM 2095 O O . LEU B 2 138 ? -25.839 2.841 6.699 1.00 73.31 654 LEU B O 1
ATOM 2100 N N . ALA C 1 2 ?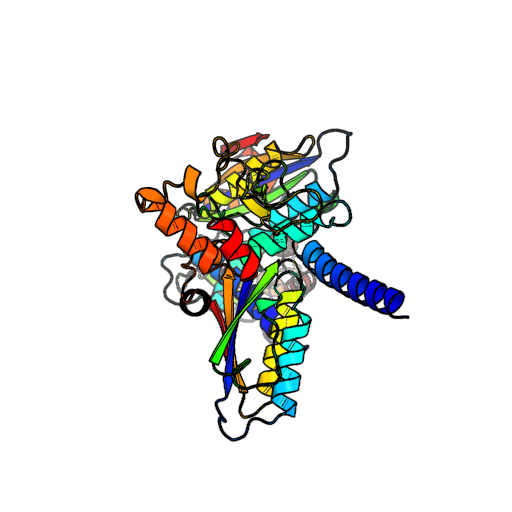 14.820 -8.416 -2.761 1.00 49.29 2 ALA C N 1
ATOM 2101 C CA . ALA C 1 2 ? 16.113 -7.980 -2.154 1.00 47.09 2 ALA C CA 1
ATOM 2102 C C . ALA C 1 2 ? 16.820 -9.207 -1.598 1.00 42.34 2 ALA C C 1
ATOM 2103 O O . ALA C 1 2 ? 16.161 -10.083 -0.997 1.00 39.86 2 ALA C O 1
ATOM 2105 N N . PHE C 1 3 ? 18.145 -9.264 -1.793 1.00 39.78 3 PHE C N 1
ATOM 2106 C CA . PHE C 1 3 ? 18.922 -10.342 -1.193 1.00 40.01 3 PHE C CA 1
ATOM 2107 C C . PHE C 1 3 ? 19.127 -10.064 0.295 1.00 33.61 3 PHE C C 1
ATOM 2108 O O . PHE C 1 3 ? 19.539 -9.024 0.671 1.00 33.50 3 PHE C O 1
ATOM 2116 N N . LYS C 1 4 ? 18.749 -11.026 1.136 1.00 35.41 4 LYS C N 1
ATOM 2117 C CA . LYS C 1 4 ? 19.077 -10.960 2.524 1.00 35.10 4 LYS C CA 1
ATOM 2118 C C . LYS C 1 4 ? 19.639 -12.281 3.039 1.00 34.29 4 LYS C C 1
ATOM 2119 O O . LYS C 1 4 ? 19.487 -13.358 2.433 1.00 34.74 4 LYS C O 1
ATOM 2125 N N . ARG C 1 5 ? 20.322 -12.159 4.182 1.00 32.52 5 ARG C N 1
ATOM 2126 C CA . ARG C 1 5 ? 20.762 -13.270 4.970 1.00 31.09 5 ARG C CA 1
ATOM 2127 C C . ARG C 1 5 ? 19.854 -13.388 6.197 1.00 33.37 5 ARG C C 1
ATOM 2128 O O . ARG C 1 5 ? 19.531 -12.376 6.845 1.00 33.98 5 ARG C O 1
ATOM 2136 N N . ALA C 1 6 ? 19.369 -14.597 6.441 1.00 31.39 6 ALA C N 1
ATOM 2137 C CA . ALA C 1 6 ? 18.833 -14.972 7.741 1.00 32.29 6 ALA C CA 1
ATOM 2138 C C . ALA C 1 6 ? 19.976 -15.536 8.558 1.00 34.19 6 ALA C C 1
ATOM 2139 O O . ALA C 1 6 ? 20.470 -16.649 8.238 1.00 32.47 6 ALA C O 1
ATOM 2141 N N . ILE C 1 7 ? 20.437 -14.751 9.545 1.00 31.48 7 ILE C N 1
ATOM 2142 C CA . ILE C 1 7 ? 21.430 -15.221 10.438 1.00 31.59 7 ILE C CA 1
ATOM 2143 C C . ILE C 1 7 ? 20.733 -15.986 11.562 1.00 32.60 7 ILE C C 1
ATOM 2144 O O . ILE C 1 7 ? 19.888 -15.412 12.277 1.00 28.73 7 ILE C O 1
ATOM 2149 N N . ILE C 1 8 ? 21.177 -17.239 11.762 1.00 29.80 8 ILE C N 1
ATOM 2150 C CA . ILE C 1 8 ? 20.627 -18.151 12.730 1.00 31.58 8 ILE C CA 1
ATOM 2151 C C . ILE C 1 8 ? 21.746 -18.569 13.679 1.00 29.77 8 ILE C C 1
ATOM 2152 O O . ILE C 1 8 ? 22.789 -19.075 13.249 1.00 33.57 8 ILE C O 1
ATOM 2157 N N . PHE C 1 9 ? 21.495 -18.410 14.982 1.00 30.44 9 PHE C N 1
ATOM 2158 C CA . PHE C 1 9 ? 22.376 -18.883 16.004 1.00 30.09 9 PHE C CA 1
ATOM 2159 C C . PHE C 1 9 ? 21.599 -19.889 16.850 1.00 31.65 9 PHE C C 1
ATOM 2160 O O . PHE C 1 9 ? 20.564 -19.546 17.453 1.00 27.46 9 PHE C O 1
ATOM 2168 N N . THR C 1 10 ? 22.108 -21.125 16.854 1.00 30.97 10 THR C N 1
ATOM 2169 C CA . THR C 1 10 ? 21.522 -22.223 17.588 1.00 32.56 10 THR C CA 1
ATOM 2170 C C . THR C 1 10 ? 22.457 -22.562 18.752 1.00 31.19 10 THR C C 1
ATOM 2171 O O . THR C 1 10 ? 23.638 -22.554 18.598 1.00 31.51 10 THR C O 1
ATOM 2175 N N . SER C 1 11 ? 21.908 -22.762 19.946 1.00 38.75 11 SER C N 1
ATOM 2176 C CA . SER C 1 11 ? 22.736 -23.021 21.169 1.00 39.35 11 SER C CA 1
ATOM 2177 C C . SER C 1 11 ? 21.939 -23.866 22.165 1.00 38.27 11 SER C C 1
ATOM 2178 O O . SER C 1 11 ? 20.725 -23.788 22.247 1.00 40.68 11 SER C O 1
ATOM 2181 N N . PHE C 1 12 ? 22.659 -24.748 22.849 1.00 35.90 12 PHE C N 1
ATOM 2182 C CA . PHE C 1 12 ? 22.044 -25.723 23.691 1.00 41.76 12 PHE C CA 1
ATOM 2183 C C . PHE C 1 12 ? 22.096 -25.177 25.121 1.00 44.45 12 PHE C C 1
ATOM 2184 O O . PHE C 1 12 ? 23.140 -25.168 25.732 1.00 47.71 12 PHE C O 1
ATOM 2192 N N . ASN C 1 13 ? 20.962 -24.688 25.619 1.00 42.97 13 ASN C N 1
ATOM 2193 C CA . ASN C 1 13 ? 20.917 -24.084 26.941 1.00 46.71 13 ASN C CA 1
ATOM 2194 C C . ASN C 1 13 ? 20.708 -25.176 27.983 1.00 46.74 13 ASN C C 1
ATOM 2195 O O . ASN C 1 13 ? 21.178 -25.078 29.059 1.00 44.64 13 ASN C O 1
ATOM 2200 N N . GLY C 1 14 ? 19.925 -26.182 27.625 1.00 60.85 14 GLY C N 1
ATOM 2201 C CA . GLY C 1 14 ? 19.937 -27.432 28.315 1.00 69.92 14 GLY C CA 1
ATOM 2202 C C . GLY C 1 14 ? 21.116 -28.278 27.851 1.00 79.11 14 GLY C C 1
ATOM 2203 O O . GLY C 1 14 ? 20.923 -29.339 27.255 1.00 87.38 14 GLY C O 1
ATOM 2204 N N . PHE C 1 15 ? 22.339 -27.793 28.110 1.00 82.87 15 PHE C N 1
ATOM 2205 C CA . PHE C 1 15 ? 23.576 -28.505 27.746 1.00 79.74 15 PHE C CA 1
ATOM 2206 C C . PHE C 1 15 ? 23.387 -30.012 27.959 1.00 85.38 15 PHE C C 1
ATOM 2207 O O . PHE C 1 15 ? 23.780 -30.839 27.138 1.00 90.13 15 PHE C O 1
ATOM 2215 N N . GLU C 1 16 ? 22.760 -30.317 29.096 1.00 81.14 16 GLU C N 1
ATOM 2216 C CA . GLU C 1 16 ? 22.464 -31.648 29.593 1.00 82.98 16 GLU C CA 1
ATOM 2217 C C . GLU C 1 16 ? 21.425 -32.359 28.702 1.00 73.37 16 GLU C C 1
ATOM 2218 O O . GLU C 1 16 ? 21.692 -33.424 28.159 1.00 74.44 16 GLU C O 1
ATOM 2224 N N . LYS C 1 17 ? 20.264 -31.724 28.521 1.00 65.31 17 LYS C N 1
ATOM 2225 C CA . LYS C 1 17 ? 18.991 -32.399 28.315 1.00 70.59 17 LYS C CA 1
ATOM 2226 C C . LYS C 1 17 ? 18.640 -32.566 26.831 1.00 66.92 17 LYS C C 1
ATOM 2227 O O . LYS C 1 17 ? 17.614 -33.194 26.529 1.00 69.28 17 LYS C O 1
ATOM 2233 N N . VAL C 1 18 ? 19.437 -31.979 25.927 1.00 61.09 18 VAL C N 1
ATOM 2234 C CA . VAL C 1 18 ? 19.070 -31.940 24.496 1.00 55.08 18 VAL C CA 1
ATOM 2235 C C . VAL C 1 18 ? 19.152 -33.371 23.939 1.00 50.70 18 VAL C C 1
ATOM 2236 O O . VAL C 1 18 ? 20.197 -34.025 23.954 1.00 50.49 18 VAL C O 1
ATOM 2240 N N . SER C 1 19 ? 18.033 -33.865 23.425 1.00 51.10 19 SER C N 1
ATOM 2241 C CA . SER C 1 19 ? 17.976 -35.240 22.937 1.00 49.10 19 SER C CA 1
ATOM 2242 C C . SER C 1 19 ? 18.548 -35.348 21.513 1.00 54.56 19 SER C C 1
ATOM 2243 O O . SER C 1 19 ? 18.707 -34.367 20.808 1.00 46.36 19 SER C O 1
ATOM 2246 N N . ARG C 1 20 ? 18.869 -36.588 21.125 1.00 57.41 20 ARG C N 1
ATOM 2247 C CA . ARG C 1 20 ? 19.452 -36.933 19.853 1.00 56.59 20 ARG C CA 1
ATOM 2248 C C . ARG C 1 20 ? 18.439 -36.681 18.737 1.00 52.10 20 ARG C C 1
ATOM 2249 O O . ARG C 1 20 ? 18.776 -36.217 17.653 1.00 48.69 20 ARG C O 1
ATOM 2257 N N . THR C 1 21 ? 17.191 -37.016 19.051 1.00 53.31 21 THR C N 1
ATOM 2258 C CA . THR C 1 21 ? 16.050 -36.784 18.213 1.00 53.86 21 THR C CA 1
ATOM 2259 C C . THR C 1 21 ? 15.901 -35.286 17.897 1.00 54.93 21 THR C C 1
ATOM 2260 O O . THR C 1 21 ? 15.650 -34.912 16.754 1.00 51.95 21 THR C O 1
ATOM 2264 N N . GLU C 1 22 ? 16.004 -34.446 18.928 1.00 46.37 22 GLU C N 1
ATOM 2265 C CA . GLU C 1 22 ? 15.858 -32.993 18.750 1.00 46.31 22 GLU C CA 1
ATOM 2266 C C . GLU C 1 22 ? 16.973 -32.468 17.822 1.00 38.87 22 GLU C C 1
ATOM 2267 O O . GLU C 1 22 ? 16.734 -31.715 16.890 1.00 37.82 22 GLU C O 1
ATOM 2273 N N . LYS C 1 23 ? 18.204 -32.881 18.087 1.00 37.92 23 LYS C N 1
ATOM 2274 C CA . LYS C 1 23 ? 19.288 -32.459 17.267 1.00 38.97 23 LYS C CA 1
ATOM 2275 C C . LYS C 1 23 ? 19.002 -32.850 15.798 1.00 42.00 23 LYS C C 1
ATOM 2276 O O . LYS C 1 23 ? 19.177 -32.053 14.848 1.00 36.03 23 LYS C O 1
ATOM 2282 N N . ARG C 1 24 ? 18.503 -34.072 15.602 1.00 42.35 24 ARG C N 1
ATOM 2283 C CA . ARG C 1 24 ? 18.241 -34.600 14.255 1.00 42.19 24 ARG C CA 1
ATOM 2284 C C . ARG C 1 24 ? 17.165 -33.766 13.575 1.00 34.71 24 ARG C C 1
ATOM 2285 O O . ARG C 1 24 ? 17.237 -33.478 12.397 1.00 42.88 24 ARG C O 1
ATOM 2293 N N . ARG C 1 25 ? 16.152 -33.347 14.327 1.00 37.40 25 ARG C N 1
ATOM 2294 C CA . ARG C 1 25 ? 15.059 -32.560 13.754 1.00 39.83 25 ARG C CA 1
ATOM 2295 C C . ARG C 1 25 ? 15.525 -31.157 13.336 1.00 38.11 25 ARG C C 1
ATOM 2296 O O . ARG C 1 25 ? 15.038 -30.604 12.365 1.00 37.16 25 ARG C O 1
ATOM 2304 N N . LEU C 1 26 ? 16.426 -30.562 14.123 1.00 42.27 26 LEU C N 1
ATOM 2305 C CA . LEU C 1 26 ? 16.990 -29.233 13.819 1.00 34.81 26 LEU C CA 1
ATOM 2306 C C . LEU C 1 26 ? 17.830 -29.358 12.558 1.00 31.01 26 LEU C C 1
ATOM 2307 O O . LEU C 1 26 ? 17.725 -28.539 11.727 1.00 35.20 26 LEU C O 1
ATOM 2312 N N . ALA C 1 27 ? 18.675 -30.402 12.475 1.00 31.62 27 ALA C N 1
ATOM 2313 C CA . ALA C 1 27 ? 19.604 -30.567 11.395 1.00 35.56 27 ALA C CA 1
ATOM 2314 C C . ALA C 1 27 ? 18.863 -30.736 10.064 1.00 39.57 27 ALA C C 1
ATOM 2315 O O . ALA C 1 27 ? 19.348 -30.298 9.022 1.00 38.39 27 ALA C O 1
ATOM 2317 N N . LYS C 1 28 ? 17.694 -31.361 10.134 1.00 41.28 28 LYS C N 1
ATOM 2318 C CA . LYS C 1 28 ? 16.806 -31.627 9.026 1.00 44.52 28 LYS C CA 1
ATOM 2319 C C . LYS C 1 28 ? 16.131 -30.327 8.543 1.00 37.23 28 LYS C C 1
ATOM 2320 O O . LYS C 1 28 ? 15.997 -30.088 7.362 1.00 38.13 28 LYS C O 1
ATOM 2326 N N . ILE C 1 29 ? 15.767 -29.440 9.462 1.00 32.23 29 ILE C N 1
ATOM 2327 C CA . ILE C 1 29 ? 15.191 -28.160 9.086 1.00 29.81 29 ILE C CA 1
ATOM 2328 C C . ILE C 1 29 ? 16.249 -27.319 8.369 1.00 33.89 29 ILE C C 1
ATOM 2329 O O . ILE C 1 29 ? 16.009 -26.689 7.283 1.00 39.37 29 ILE C O 1
ATOM 2334 N N . ILE C 1 30 ? 17.443 -27.304 8.951 1.00 33.35 30 ILE C N 1
ATOM 2335 C CA . ILE C 1 30 ? 18.548 -26.564 8.335 1.00 35.78 30 ILE C CA 1
ATOM 2336 C C . ILE C 1 30 ? 18.802 -27.106 6.926 1.00 35.70 30 ILE C C 1
ATOM 2337 O O . ILE C 1 30 ? 18.947 -26.332 5.976 1.00 36.37 30 ILE C O 1
ATOM 2342 N N . ASN C 1 31 ? 18.996 -28.434 6.858 1.00 38.40 31 ASN C N 1
ATOM 2343 C CA . ASN C 1 31 ? 19.444 -29.160 5.627 1.00 39.74 31 ASN C CA 1
ATOM 2344 C C . ASN C 1 31 ? 18.431 -29.043 4.462 1.00 38.45 31 ASN C C 1
ATOM 2345 O O . ASN C 1 31 ? 18.839 -29.095 3.324 1.00 43.61 31 ASN C O 1
ATOM 2350 N N . ALA C 1 32 ? 17.151 -28.783 4.738 1.00 42.98 32 ALA C N 1
ATOM 2351 C CA . ALA C 1 32 ? 16.148 -28.381 3.723 1.00 46.97 32 ALA C CA 1
ATOM 2352 C C . ALA C 1 32 ? 16.629 -27.198 2.852 1.00 49.71 32 ALA C C 1
ATOM 2353 O O . ALA C 1 32 ? 16.329 -27.132 1.665 1.00 41.76 32 ALA C O 1
ATOM 2355 N N . ARG C 1 33 ? 17.360 -26.240 3.420 1.00 42.14 33 ARG C N 1
ATOM 2356 C CA . ARG C 1 33 ? 17.744 -25.055 2.648 1.00 37.95 33 ARG C CA 1
ATOM 2357 C C . ARG C 1 33 ? 19.104 -25.232 1.981 1.00 37.08 33 ARG C C 1
ATOM 2358 O O . ARG C 1 33 ? 19.499 -24.383 1.203 1.00 40.66 33 ARG C O 1
ATOM 2366 N N . VAL C 1 34 ? 19.841 -26.292 2.338 1.00 39.22 34 VAL C N 1
ATOM 2367 C CA . VAL C 1 34 ? 21.241 -26.516 1.899 1.00 36.38 34 VAL C CA 1
ATOM 2368 C C . VAL C 1 34 ? 21.324 -27.244 0.542 1.00 40.39 34 VAL C C 1
ATOM 2369 O O . VAL C 1 34 ? 20.683 -28.223 0.282 1.00 42.86 34 VAL C O 1
ATOM 2373 N N . SER C 1 35 ? 22.135 -26.717 -0.364 1.00 39.33 35 SER C N 1
ATOM 2374 C CA . SER C 1 35 ? 22.343 -27.335 -1.661 1.00 40.32 35 SER C CA 1
ATOM 2375 C C . SER C 1 35 ? 23.845 -27.298 -1.922 1.00 40.82 35 SER C C 1
ATOM 2376 O O . SER C 1 35 ? 24.583 -26.792 -1.059 1.00 38.56 35 SER C O 1
ATOM 2379 N N . ILE C 1 36 ? 24.300 -27.771 -3.087 1.00 38.46 36 ILE C N 1
ATOM 2380 C CA . ILE C 1 36 ? 25.757 -27.725 -3.394 1.00 39.03 36 ILE C CA 1
ATOM 2381 C C . ILE C 1 36 ? 26.292 -26.280 -3.371 1.00 42.13 36 ILE C C 1
ATOM 2382 O O . ILE C 1 36 ? 27.519 -26.054 -3.370 1.00 46.93 36 ILE C O 1
ATOM 2387 N N . ILE C 1 37 ? 25.396 -25.288 -3.445 1.00 35.89 37 ILE C N 1
ATOM 2388 C CA . ILE C 1 37 ? 25.787 -23.907 -3.535 1.00 34.31 37 ILE C CA 1
ATOM 2389 C C . ILE C 1 37 ? 26.376 -23.472 -2.185 1.00 39.35 37 ILE C C 1
ATOM 2390 O O . ILE C 1 37 ? 27.265 -22.618 -2.103 1.00 39.60 37 ILE C O 1
ATOM 2395 N N . ASP C 1 38 ? 25.819 -24.020 -1.102 1.00 39.42 38 ASP C N 1
ATOM 2396 C CA . ASP C 1 38 ? 26.169 -23.602 0.247 1.00 39.50 38 ASP C CA 1
ATOM 2397 C C . ASP C 1 38 ? 26.370 -24.836 1.129 1.00 36.86 38 ASP C C 1
ATOM 2398 O O . ASP C 1 38 ? 25.919 -24.871 2.290 1.00 37.67 38 ASP C O 1
ATOM 2403 N N . GLU C 1 39 ? 27.123 -25.805 0.589 1.00 37.07 39 GLU C N 1
ATOM 2404 C CA . GLU C 1 39 ? 27.378 -27.079 1.250 1.00 39.00 39 GLU C CA 1
ATOM 2405 C C . GLU C 1 39 ? 27.889 -26.834 2.672 1.00 32.11 39 GLU C C 1
ATOM 2406 O O . GLU C 1 39 ? 27.480 -27.528 3.576 1.00 31.04 39 GLU C O 1
ATOM 2412 N N . TYR C 1 40 ? 28.739 -25.823 2.840 1.00 32.25 40 TYR C N 1
ATOM 2413 C CA . TYR C 1 40 ? 29.319 -25.445 4.144 1.00 41.38 40 TYR C CA 1
ATOM 2414 C C . TYR C 1 40 ? 28.235 -25.336 5.226 1.00 38.79 40 TYR C C 1
ATOM 2415 O O . TYR C 1 40 ? 28.506 -25.517 6.360 1.00 42.95 40 TYR C O 1
ATOM 2424 N N . LEU C 1 41 ? 26.989 -25.049 4.866 1.00 38.15 41 LEU C N 1
ATOM 2425 C CA . LEU C 1 41 ? 25.966 -24.855 5.866 1.00 39.52 41 LEU C CA 1
ATOM 2426 C C . LEU C 1 41 ? 25.417 -26.170 6.417 1.00 43.76 41 LEU C C 1
ATOM 2427 O O . LEU C 1 41 ? 24.616 -26.132 7.359 1.00 34.62 41 LEU C O 1
ATOM 2432 N N . ARG C 1 42 ? 25.809 -27.309 5.821 1.00 42.56 42 ARG C N 1
ATOM 2433 C CA . ARG C 1 42 ? 25.140 -28.545 6.103 1.00 42.63 42 ARG C CA 1
ATOM 2434 C C . ARG C 1 42 ? 25.344 -28.895 7.580 1.00 38.59 42 ARG C C 1
ATOM 2435 O O . ARG C 1 42 ? 26.395 -28.647 8.102 1.00 42.82 42 ARG C O 1
ATOM 2443 N N . ALA C 1 43 ? 24.322 -29.470 8.207 1.00 34.14 43 ALA C N 1
ATOM 2444 C CA . ALA C 1 43 ? 24.276 -29.704 9.643 1.00 38.96 43 ALA C CA 1
ATOM 2445 C C . ALA C 1 43 ? 24.195 -31.202 9.921 1.00 42.03 43 ALA C C 1
ATOM 2446 O O . ALA C 1 43 ? 23.489 -31.936 9.221 1.00 43.25 43 ALA C O 1
ATOM 2448 N N . LYS C 1 44 ? 24.914 -31.619 10.953 1.00 42.15 44 LYS C N 1
ATOM 2449 C CA . LYS C 1 44 ? 24.843 -32.962 11.457 1.00 45.74 44 LYS C CA 1
ATOM 2450 C C . LYS C 1 44 ? 24.045 -32.898 12.746 1.00 47.06 44 LYS C C 1
ATOM 2451 O O . LYS C 1 44 ? 23.779 -31.802 13.209 1.00 43.67 44 LYS C O 1
ATOM 2457 N N . ASP C 1 45 ? 23.692 -34.068 13.284 1.00 40.76 45 ASP C N 1
ATOM 2458 C CA . ASP C 1 45 ? 22.870 -34.179 14.461 1.00 44.33 45 ASP C CA 1
ATOM 2459 C C . ASP C 1 45 ? 23.737 -34.164 15.727 1.00 46.24 45 ASP C C 1
ATOM 2460 O O . ASP C 1 45 ? 23.529 -34.984 16.592 1.00 50.24 45 ASP C O 1
ATOM 2465 N N . THR C 1 46 ? 24.665 -33.202 15.827 1.00 47.24 46 THR C N 1
ATOM 2466 C CA . THR C 1 46 ? 25.759 -33.216 16.791 1.00 46.19 46 THR C CA 1
ATOM 2467 C C . THR C 1 46 ? 25.944 -31.834 17.426 1.00 50.01 46 THR C C 1
ATOM 2468 O O . THR C 1 46 ? 25.483 -30.809 16.879 1.00 44.20 46 THR C O 1
ATOM 2472 N N . ASN C 1 47 ? 26.643 -31.818 18.566 1.00 49.39 47 ASN C N 1
ATOM 2473 C CA . ASN C 1 47 ? 26.940 -30.590 19.320 1.00 45.65 47 ASN C CA 1
ATOM 2474 C C . ASN C 1 47 ? 27.923 -29.719 18.539 1.00 43.88 47 ASN C C 1
ATOM 2475 O O . ASN C 1 47 ? 27.731 -28.500 18.390 1.00 44.49 47 ASN C O 1
ATOM 2480 N N . ALA C 1 48 ? 28.992 -30.357 18.073 1.00 34.79 48 ALA C N 1
ATOM 2481 C CA . ALA C 1 48 ? 29.981 -29.730 17.248 1.00 39.29 48 ALA C CA 1
ATOM 2482 C C . ALA C 1 48 ? 29.341 -28.977 16.063 1.00 41.99 48 ALA C C 1
ATOM 2483 O O . ALA C 1 48 ? 29.821 -27.911 15.651 1.00 44.06 48 ALA C O 1
ATOM 2485 N N . SER C 1 49 ? 28.280 -29.541 15.477 1.00 36.95 49 SER C N 1
ATOM 2486 C CA . SER C 1 49 ? 27.715 -28.961 14.261 1.00 35.44 49 SER C CA 1
ATOM 2487 C C . SER C 1 49 ? 26.704 -27.846 14.609 1.00 33.48 49 SER C C 1
ATOM 2488 O O . SER C 1 49 ? 26.543 -26.901 13.847 1.00 34.76 49 SER C O 1
ATOM 2491 N N . LEU C 1 50 ? 25.962 -28.018 15.704 1.00 32.02 50 LEU C N 1
ATOM 2492 C CA . LEU C 1 50 ? 24.801 -27.220 15.999 1.00 34.86 50 LEU C CA 1
ATOM 2493 C C . LEU C 1 50 ? 25.052 -26.240 17.172 1.00 37.94 50 LEU C C 1
ATOM 2494 O O . LEU C 1 50 ? 24.467 -25.182 17.202 1.00 40.71 50 LEU C O 1
ATOM 2499 N N . ASP C 1 51 ? 25.858 -26.621 18.176 1.00 31.14 51 ASP C N 1
ATOM 2500 C CA . ASP C 1 51 ? 25.830 -25.868 19.426 1.00 34.76 51 ASP C CA 1
ATOM 2501 C C . ASP C 1 51 ? 26.750 -24.647 19.392 1.00 34.35 51 ASP C C 1
ATOM 2502 O O . ASP C 1 51 ? 27.946 -24.753 19.263 1.00 35.41 51 ASP C O 1
ATOM 2507 N N . GLY C 1 52 ? 26.125 -23.480 19.436 1.00 31.04 52 GLY C N 1
ATOM 2508 C CA . GLY C 1 52 ? 26.829 -22.207 19.468 1.00 29.46 52 GLY C CA 1
ATOM 2509 C C . GLY C 1 52 ? 27.281 -21.826 18.081 1.00 30.83 52 GLY C C 1
ATOM 2510 O O . GLY C 1 52 ? 28.308 -21.218 17.909 1.00 32.88 52 GLY C O 1
ATOM 2511 N N . GLN C 1 53 ? 26.529 -22.224 17.057 1.00 28.79 53 GLN C N 1
ATOM 2512 C CA . GLN C 1 53 ? 26.971 -21.993 15.719 1.00 31.37 53 GLN C CA 1
ATOM 2513 C C . GLN C 1 53 ? 26.041 -21.021 15.000 1.00 31.55 53 GLN C C 1
ATOM 2514 O O . GLN C 1 53 ? 24.835 -21.134 15.061 1.00 33.98 53 GLN C O 1
ATOM 2520 N N . TYR C 1 54 ? 26.677 -20.138 14.238 1.00 32.81 54 TYR C N 1
ATOM 2521 C CA . TYR C 1 54 ? 26.014 -19.230 13.330 1.00 33.77 54 TYR C CA 1
ATOM 2522 C C . TYR C 1 54 ? 25.924 -19.858 11.942 1.00 31.99 54 TYR C C 1
ATOM 2523 O O . TYR C 1 54 ? 26.879 -20.448 11.454 1.00 31.55 54 TYR C O 1
ATOM 2532 N N . ARG C 1 55 ? 24.760 -19.727 11.311 1.00 31.70 55 ARG C N 1
ATOM 2533 C CA . ARG C 1 55 ? 24.706 -19.978 9.863 1.00 30.62 55 ARG C CA 1
ATOM 2534 C C . ARG C 1 55 ? 23.931 -18.843 9.231 1.00 29.87 55 ARG C C 1
ATOM 2535 O O . ARG C 1 55 ? 22.958 -18.418 9.770 1.00 31.03 55 ARG C O 1
ATOM 2543 N N . ALA C 1 56 ? 24.307 -18.495 8.011 1.00 29.51 56 ALA C N 1
ATOM 2544 C CA . ALA C 1 56 ? 23.795 -17.389 7.281 1.00 30.98 56 ALA C CA 1
ATOM 2545 C C . ALA C 1 56 ? 23.137 -17.849 5.979 1.00 30.25 56 ALA C C 1
ATOM 2546 O O . ALA C 1 56 ? 23.833 -18.122 5.031 1.00 34.30 56 ALA C O 1
ATOM 2548 N N . PHE C 1 57 ? 21.803 -17.890 5.950 1.00 29.23 57 PHE C N 1
ATOM 2549 C CA . PHE C 1 57 ? 21.062 -18.461 4.802 1.00 30.71 57 PHE C CA 1
ATOM 2550 C C . PHE C 1 57 ? 20.639 -17.336 3.861 1.00 31.93 57 PHE C C 1
ATOM 2551 O O . PHE C 1 57 ? 19.961 -16.394 4.283 1.00 31.81 57 PHE C O 1
ATOM 2559 N N . LEU C 1 58 ? 21.108 -17.415 2.621 1.00 29.35 58 LEU C N 1
ATOM 2560 C CA . LEU C 1 58 ? 20.832 -16.419 1.600 1.00 30.15 58 LEU C CA 1
ATOM 2561 C C . LEU C 1 58 ? 19.409 -16.597 1.035 1.00 31.85 58 LEU C C 1
ATOM 2562 O O . LEU C 1 58 ? 18.986 -17.709 0.721 1.00 31.09 58 LEU C O 1
ATOM 2567 N N . PHE C 1 59 ? 18.675 -15.484 0.952 1.00 31.10 59 PHE C N 1
ATOM 2568 C CA . PHE C 1 59 ? 17.339 -15.474 0.439 1.00 36.10 59 PHE C CA 1
ATOM 2569 C C . PHE C 1 59 ? 17.176 -14.274 -0.487 1.00 35.25 59 PHE C C 1
ATOM 2570 O O . PHE C 1 59 ? 17.815 -13.224 -0.306 1.00 33.35 59 PHE C O 1
ATOM 2578 N N . ASN C 1 60 ? 16.333 -14.477 -1.490 1.00 33.43 60 ASN C N 1
ATOM 2579 C CA . ASN C 1 60 ? 15.714 -13.383 -2.162 1.00 32.90 60 ASN C CA 1
ATOM 2580 C C . ASN C 1 60 ? 14.360 -13.193 -1.451 1.00 34.26 60 ASN C C 1
ATOM 2581 O O . ASN C 1 60 ? 13.511 -14.075 -1.476 1.00 33.57 60 ASN C O 1
ATOM 2586 N N . ASP C 1 61 ? 14.175 -12.070 -0.787 1.00 35.68 61 ASP C N 1
ATOM 2587 C CA . ASP C 1 61 ? 12.940 -11.920 0.056 1.00 45.05 61 ASP C CA 1
ATOM 2588 C C . ASP C 1 61 ? 11.647 -11.761 -0.765 1.00 45.04 61 ASP C C 1
ATOM 2589 O O . ASP C 1 61 ? 10.549 -11.898 -0.209 1.00 44.12 61 ASP C O 1
ATOM 2594 N N . GLU C 1 62 ? 11.749 -11.522 -2.073 1.00 48.53 62 GLU C N 1
ATOM 2595 C CA . GLU C 1 62 ? 10.594 -11.635 -2.994 1.00 54.25 62 GLU C CA 1
ATOM 2596 C C . GLU C 1 62 ? 9.879 -12.986 -2.828 1.00 56.25 62 GLU C C 1
ATOM 2597 O O . GLU C 1 62 ? 8.700 -13.092 -3.112 1.00 52.49 62 GLU C O 1
ATOM 2603 N N . SER C 1 63 ? 10.637 -14.040 -2.487 1.00 58.26 63 SER C N 1
ATOM 2604 C CA . SER C 1 63 ? 10.083 -15.392 -2.283 1.00 57.76 63 SER C CA 1
ATOM 2605 C C . SER C 1 63 ? 9.623 -15.584 -0.838 1.00 57.83 63 SER C C 1
ATOM 2606 O O . SER C 1 63 ? 10.312 -15.169 0.099 1.00 50.51 63 SER C O 1
ATOM 2609 N N . PRO C 1 64 ? 8.463 -16.256 -0.629 1.00 54.31 64 PRO C N 1
ATOM 2610 C CA . PRO C 1 64 ? 7.986 -16.611 0.706 1.00 51.69 64 PRO C CA 1
ATOM 2611 C C . PRO C 1 64 ? 8.837 -17.715 1.352 1.00 44.83 64 PRO C C 1
ATOM 2612 O O . PRO C 1 64 ? 8.563 -18.135 2.439 1.00 50.85 64 PRO C O 1
ATOM 2616 N N . ALA C 1 65 ? 9.932 -18.105 0.708 1.00 39.86 65 ALA C N 1
ATOM 2617 C CA . ALA C 1 65 ? 10.840 -19.093 1.244 1.00 39.18 65 ALA C CA 1
ATOM 2618 C C . ALA C 1 65 ? 11.436 -18.622 2.597 1.00 42.23 65 ALA C C 1
ATOM 2619 O O . ALA C 1 65 ? 11.543 -19.419 3.573 1.00 36.82 65 ALA C O 1
ATOM 2621 N N . MET C 1 66 ? 11.828 -17.347 2.699 1.00 35.97 66 MET C N 1
ATOM 2622 C CA . MET C 1 66 ? 12.463 -16.875 3.906 1.00 35.04 66 MET C CA 1
ATOM 2623 C C . MET C 1 66 ? 11.495 -17.051 5.077 1.00 35.18 66 MET C C 1
ATOM 2624 O O . MET C 1 66 ? 11.855 -17.656 6.078 1.00 35.36 66 MET C O 1
ATOM 2629 N N . THR C 1 67 ? 10.275 -16.533 4.923 1.00 31.95 67 THR C N 1
ATOM 2630 C CA . THR C 1 67 ? 9.263 -16.577 5.940 1.00 37.57 67 THR C CA 1
ATOM 2631 C C . THR C 1 67 ? 8.962 -18.037 6.354 1.00 41.85 67 THR C C 1
ATOM 2632 O O . THR C 1 67 ? 8.757 -18.347 7.577 1.00 35.88 67 THR C O 1
ATOM 2636 N N . GLU C 1 68 ? 8.920 -18.948 5.361 1.00 39.58 68 GLU C N 1
ATOM 2637 C CA . GLU C 1 68 ? 8.580 -20.356 5.618 1.00 40.38 68 GLU C CA 1
ATOM 2638 C C . GLU C 1 68 ? 9.658 -21.015 6.472 1.00 36.60 68 GLU C C 1
ATOM 2639 O O . GLU C 1 68 ? 9.366 -21.750 7.365 1.00 34.12 68 GLU C O 1
ATOM 2645 N N . PHE C 1 69 ? 10.926 -20.737 6.160 1.00 33.16 69 PHE C N 1
ATOM 2646 C CA . PHE C 1 69 ? 12.040 -21.281 6.846 1.00 31.91 69 PHE C CA 1
ATOM 2647 C C . PHE C 1 69 ? 12.165 -20.747 8.269 1.00 33.29 69 PHE C C 1
ATOM 2648 O O . PHE C 1 69 ? 12.465 -21.514 9.187 1.00 36.48 69 PHE C O 1
ATOM 2656 N N . LEU C 1 70 ? 12.012 -19.438 8.433 1.00 33.81 70 LEU C N 1
ATOM 2657 C CA . LEU C 1 70 ? 11.997 -18.803 9.781 1.00 33.51 70 LEU C CA 1
ATOM 2658 C C . LEU C 1 70 ? 10.867 -19.344 10.669 1.00 34.88 70 LEU C C 1
ATOM 2659 O O . LEU C 1 70 ? 11.063 -19.554 11.855 1.00 33.17 70 LEU C O 1
ATOM 2664 N N . ALA C 1 71 ? 9.700 -19.543 10.078 1.00 37.72 71 ALA C N 1
ATOM 2665 C CA . ALA C 1 71 ? 8.531 -20.085 10.750 1.00 39.17 71 ALA C CA 1
ATOM 2666 C C . ALA C 1 71 ? 8.762 -21.528 11.179 1.00 37.87 71 ALA C C 1
ATOM 2667 O O . ALA C 1 71 ? 8.368 -21.869 12.286 1.00 37.79 71 ALA C O 1
ATOM 2669 N N . LYS C 1 72 ? 9.479 -22.318 10.364 1.00 38.11 72 LYS C N 1
ATOM 2670 C CA . LYS C 1 72 ? 9.879 -23.674 10.765 1.00 39.30 72 LYS C CA 1
ATOM 2671 C C . LYS C 1 72 ? 10.857 -23.630 11.949 1.00 39.65 72 LYS C C 1
ATOM 2672 O O . LYS C 1 72 ? 10.765 -24.421 12.910 1.00 32.23 72 LYS C O 1
ATOM 2678 N N . LEU C 1 73 ? 11.873 -22.769 11.864 1.00 30.30 73 LEU C N 1
ATOM 2679 C CA . LEU C 1 73 ? 12.852 -22.697 12.937 1.00 28.60 73 LEU C CA 1
ATOM 2680 C C . LEU C 1 73 ? 12.184 -22.344 14.264 1.00 25.98 73 LEU C C 1
ATOM 2681 O O . LEU C 1 73 ? 12.440 -22.930 15.273 1.00 30.06 73 LEU C O 1
ATOM 2686 N N . LYS C 1 74 ? 11.290 -21.367 14.204 1.00 32.04 74 LYS C N 1
ATOM 2687 C CA . LYS C 1 74 ? 10.694 -20.757 15.377 1.00 32.60 74 LYS C CA 1
ATOM 2688 C C . LYS C 1 74 ? 9.762 -21.759 16.079 1.00 38.69 74 LYS C C 1
ATOM 2689 O O . LYS C 1 74 ? 9.839 -21.945 17.286 1.00 33.43 74 LYS C O 1
ATOM 2695 N N . ALA C 1 75 ? 8.891 -22.396 15.303 1.00 37.72 75 ALA C N 1
ATOM 2696 C CA . ALA C 1 75 ? 8.036 -23.470 15.789 1.00 40.22 75 ALA C CA 1
ATOM 2697 C C . ALA C 1 75 ? 8.875 -24.602 16.389 1.00 35.59 75 ALA C C 1
ATOM 2698 O O . ALA C 1 75 ? 8.558 -25.054 17.465 1.00 34.55 75 ALA C O 1
ATOM 2700 N N . PHE C 1 76 ? 9.947 -25.027 15.701 1.00 33.26 76 PHE C N 1
ATOM 2701 C CA . PHE C 1 76 ? 10.796 -26.053 16.257 1.00 34.39 76 PHE C CA 1
ATOM 2702 C C . PHE C 1 76 ? 11.359 -25.636 17.624 1.00 40.79 76 PHE C C 1
ATOM 2703 O O . PHE C 1 76 ? 11.206 -26.351 18.639 1.00 38.83 76 PHE C O 1
ATOM 2711 N N . ALA C 1 77 ? 12.039 -24.475 17.688 1.00 36.73 77 ALA C N 1
ATOM 2712 C CA . ALA C 1 77 ? 12.567 -24.026 18.955 1.00 32.12 77 ALA C CA 1
ATOM 2713 C C . ALA C 1 77 ? 11.474 -23.947 20.050 1.00 31.61 77 ALA C C 1
ATOM 2714 O O . ALA C 1 77 ? 11.728 -24.288 21.161 1.00 32.30 77 ALA C O 1
ATOM 2716 N N . GLU C 1 78 ? 10.249 -23.490 19.735 1.00 32.88 78 GLU C N 1
ATOM 2717 C CA . GLU C 1 78 ? 9.181 -23.377 20.722 1.00 41.95 78 GLU C CA 1
ATOM 2718 C C . GLU C 1 78 ? 8.803 -24.765 21.317 1.00 41.52 78 GLU C C 1
ATOM 2719 O O . GLU C 1 78 ? 8.419 -24.846 22.504 1.00 46.06 78 GLU C O 1
ATOM 2725 N N . SER C 1 79 ? 8.982 -25.818 20.516 1.00 38.11 79 SER C N 1
ATOM 2726 C CA . SER C 1 79 ? 8.690 -27.255 20.825 1.00 41.76 79 SER C CA 1
ATOM 2727 C C . SER C 1 79 ? 9.705 -27.890 21.806 1.00 40.96 79 SER C C 1
ATOM 2728 O O . SER C 1 79 ? 9.405 -28.891 22.439 1.00 39.21 79 SER C O 1
ATOM 2731 N N . CYS C 1 80 ? 10.883 -27.277 21.964 1.00 39.89 80 CYS C N 1
ATOM 2732 C CA . CYS C 1 80 ? 12.075 -27.927 22.455 1.00 41.17 80 CYS C CA 1
ATOM 2733 C C . CYS C 1 80 ? 12.631 -27.143 23.662 1.00 48.38 80 CYS C C 1
ATOM 2734 O O . CYS C 1 80 ? 12.804 -25.905 23.614 1.00 61.28 80 CYS C O 1
ATOM 2737 N N . THR C 1 81 ? 12.877 -27.845 24.778 1.00 46.27 81 THR C N 1
ATOM 2738 C CA . THR C 1 81 ? 13.120 -27.183 26.080 1.00 46.45 81 THR C CA 1
ATOM 2739 C C . THR C 1 81 ? 14.572 -26.709 26.245 1.00 45.07 81 THR C C 1
ATOM 2740 O O . THR C 1 81 ? 14.833 -25.853 27.057 1.00 52.49 81 THR C O 1
ATOM 2744 N N . GLY C 1 82 ? 15.518 -27.289 25.516 1.00 42.81 82 GLY C N 1
ATOM 2745 C CA . GLY C 1 82 ? 16.899 -26.944 25.735 1.00 45.49 82 GLY C CA 1
ATOM 2746 C C . GLY C 1 82 ? 17.642 -26.436 24.513 1.00 44.14 82 GLY C C 1
ATOM 2747 O O . GLY C 1 82 ? 18.870 -26.355 24.589 1.00 42.63 82 GLY C O 1
ATOM 2748 N N . ILE C 1 83 ? 16.938 -26.146 23.411 1.00 39.91 83 ILE C N 1
ATOM 2749 C CA . ILE C 1 83 ? 17.562 -25.611 22.196 1.00 48.82 83 ILE C CA 1
ATOM 2750 C C . ILE C 1 83 ? 17.040 -24.190 21.954 1.00 41.77 83 ILE C C 1
ATOM 2751 O O . ILE C 1 83 ? 15.886 -23.989 21.640 1.00 48.36 83 ILE C O 1
ATOM 2756 N N . SER C 1 84 ? 17.956 -23.222 22.078 1.00 32.98 84 SER C N 1
ATOM 2757 C CA . SER C 1 84 ? 17.640 -21.819 21.875 1.00 35.76 84 SER C CA 1
ATOM 2758 C C . SER C 1 84 ? 18.007 -21.428 20.432 1.00 30.80 84 SER C C 1
ATOM 2759 O O . SER C 1 84 ? 19.004 -21.895 19.918 1.00 28.07 84 SER C O 1
ATOM 2762 N N . ILE C 1 85 ? 17.167 -20.639 19.784 1.00 29.18 85 ILE C N 1
ATOM 2763 C CA . ILE C 1 85 ? 17.448 -20.149 18.467 1.00 33.49 85 ILE C CA 1
ATOM 2764 C C . ILE C 1 85 ? 17.155 -18.652 18.420 1.00 31.85 85 ILE C C 1
ATOM 2765 O O . ILE C 1 85 ? 16.033 -18.182 18.736 1.00 28.23 85 ILE C O 1
ATOM 2770 N N . ASP C 1 86 ? 18.146 -17.949 17.864 1.00 28.35 86 ASP C N 1
ATOM 2771 C CA . ASP C 1 86 ? 18.143 -16.555 17.716 1.00 28.08 86 ASP C CA 1
ATOM 2772 C C . ASP C 1 86 ? 18.345 -16.263 16.228 1.00 26.17 86 ASP C C 1
ATOM 2773 O O . ASP C 1 86 ? 19.198 -16.881 15.541 1.00 27.23 86 ASP C O 1
ATOM 2778 N N . ALA C 1 87 ? 17.555 -15.349 15.701 1.00 27.13 87 ALA C N 1
ATOM 2779 C CA . ALA C 1 87 ? 17.535 -15.143 14.281 1.00 28.80 87 ALA C CA 1
ATOM 2780 C C . ALA C 1 87 ? 17.592 -13.652 13.983 1.00 29.68 87 ALA C C 1
ATOM 2781 O O . ALA C 1 87 ? 16.866 -12.901 14.617 1.00 27.92 87 ALA C O 1
ATOM 2783 N N . TRP C 1 88 ? 18.430 -13.272 13.000 1.00 30.57 88 TRP C N 1
ATOM 2784 C CA . TRP C 1 88 ? 18.560 -11.912 12.527 1.00 31.94 88 TRP C CA 1
ATOM 2785 C C . TRP C 1 88 ? 18.516 -11.866 10.985 1.00 33.74 88 TRP C C 1
ATOM 2786 O O . TRP C 1 88 ? 18.941 -12.811 10.334 1.00 34.91 88 TRP C O 1
ATOM 2797 N N . GLU C 1 89 ? 17.995 -10.765 10.413 1.00 29.48 89 GLU C N 1
ATOM 2798 C CA . GLU C 1 89 ? 18.195 -10.488 8.978 1.00 28.84 89 GLU C CA 1
ATOM 2799 C C . GLU C 1 89 ? 19.193 -9.327 8.798 1.00 31.33 89 GLU C C 1
ATOM 2800 O O . GLU C 1 89 ? 19.350 -8.455 9.690 1.00 33.58 89 GLU C O 1
ATOM 2806 N N . ILE C 1 90 ? 19.916 -9.383 7.681 1.00 28.82 90 ILE C N 1
ATOM 2807 C CA . ILE C 1 90 ? 20.806 -8.353 7.210 1.00 31.47 90 ILE C CA 1
ATOM 2808 C C . ILE C 1 90 ? 20.779 -8.359 5.674 1.00 34.29 90 ILE C C 1
ATOM 2809 O O . ILE C 1 90 ? 20.706 -9.437 4.986 1.00 34.16 90 ILE C O 1
ATOM 2814 N N . GLU C 1 91 ? 20.881 -7.172 5.107 1.00 28.78 91 GLU C N 1
ATOM 2815 C CA . GLU C 1 91 ? 20.913 -7.038 3.655 1.00 35.38 91 GLU C CA 1
ATOM 2816 C C . GLU C 1 91 ? 22.208 -7.667 3.102 1.00 25.96 91 GLU C C 1
ATOM 2817 O O . GLU C 1 91 ? 23.245 -7.484 3.660 1.00 32.02 91 GLU C O 1
ATOM 2823 N N . GLU C 1 92 ? 22.123 -8.377 1.970 1.00 28.61 92 GLU C N 1
ATOM 2824 C CA . GLU C 1 92 ? 23.305 -9.044 1.379 1.00 30.13 92 GLU C CA 1
ATOM 2825 C C . GLU C 1 92 ? 24.410 -8.000 1.078 1.00 30.09 92 GLU C C 1
ATOM 2826 O O . GLU C 1 92 ? 25.571 -8.263 1.269 1.00 31.40 92 GLU C O 1
ATOM 2832 N N . SER C 1 93 ? 24.026 -6.815 0.602 1.00 36.35 93 SER C N 1
ATOM 2833 C CA . SER C 1 93 ? 25.012 -5.722 0.278 1.00 41.19 93 SER C CA 1
ATOM 2834 C C . SER C 1 93 ? 25.847 -5.376 1.511 1.00 43.69 93 SER C C 1
ATOM 2835 O O . SER C 1 93 ? 27.023 -5.005 1.405 1.00 41.65 93 SER C O 1
ATOM 2838 N N . GLU C 1 94 ? 25.205 -5.457 2.683 1.00 42.17 94 GLU C N 1
ATOM 2839 C CA . GLU C 1 94 ? 25.864 -5.184 3.933 1.00 37.03 94 GLU C CA 1
ATOM 2840 C C . GLU C 1 94 ? 26.734 -6.384 4.332 1.00 31.58 94 GLU C C 1
ATOM 2841 O O . GLU C 1 94 ? 27.833 -6.225 4.812 1.00 32.75 94 GLU C O 1
ATOM 2847 N N . TYR C 1 95 ? 26.204 -7.590 4.194 1.00 32.88 95 TYR C N 1
ATOM 2848 C CA . TYR C 1 95 ? 26.858 -8.822 4.609 1.00 32.59 95 TYR C CA 1
ATOM 2849 C C . TYR C 1 95 ? 28.224 -9.001 3.933 1.00 32.69 95 TYR C C 1
ATOM 2850 O O . TYR C 1 95 ? 29.239 -9.307 4.556 1.00 31.68 95 TYR C O 1
ATOM 2859 N N . VAL C 1 96 ? 28.231 -8.806 2.624 1.00 36.31 96 VAL C N 1
ATOM 2860 C CA . VAL C 1 96 ? 29.414 -9.070 1.808 1.00 37.01 96 VAL C CA 1
ATOM 2861 C C . VAL C 1 96 ? 30.501 -8.007 2.092 1.00 37.03 96 VAL C C 1
ATOM 2862 O O . VAL C 1 96 ? 31.679 -8.313 1.966 1.00 33.15 96 VAL C O 1
ATOM 2866 N N . ARG C 1 97 ? 30.132 -6.841 2.627 1.00 35.11 97 ARG C N 1
ATOM 2867 C CA . ARG C 1 97 ? 31.174 -5.815 2.967 1.00 37.05 97 ARG C CA 1
ATOM 2868 C C . ARG C 1 97 ? 31.756 -6.098 4.338 1.00 36.31 97 ARG C C 1
ATOM 2869 O O . ARG C 1 97 ? 32.756 -5.506 4.715 1.00 34.56 97 ARG C O 1
ATOM 2877 N N . LEU C 1 98 ? 31.098 -6.960 5.117 1.00 31.51 98 LEU C N 1
ATOM 2878 C CA . LEU C 1 98 ? 31.639 -7.260 6.415 1.00 35.72 98 LEU C CA 1
ATOM 2879 C C . LEU C 1 98 ? 32.940 -8.020 6.215 1.00 36.40 98 LEU C C 1
ATOM 2880 O O . LEU C 1 98 ? 33.115 -8.680 5.188 1.00 35.87 98 LEU C O 1
ATOM 2885 N N . PRO C 1 99 ? 33.838 -8.034 7.230 1.00 39.42 99 PRO C N 1
ATOM 2886 C CA . PRO C 1 99 ? 35.011 -8.902 7.201 1.00 38.97 99 PRO C CA 1
ATOM 2887 C C . PRO C 1 99 ? 34.597 -10.373 7.088 1.00 43.61 99 PRO C C 1
ATOM 2888 O O . PRO C 1 99 ? 33.442 -10.744 7.454 1.00 36.90 99 PRO C O 1
ATOM 2892 N N . VAL C 1 100 ? 35.516 -11.196 6.564 1.00 35.55 100 VAL C N 1
ATOM 2893 C CA . VAL C 1 100 ? 35.313 -12.574 6.485 1.00 38.21 100 VAL C CA 1
ATOM 2894 C C . VAL C 1 100 ? 35.418 -13.151 7.904 1.00 40.66 100 VAL C C 1
ATOM 2895 O O . VAL C 1 100 ? 34.614 -13.959 8.322 1.00 34.13 100 VAL C O 1
ATOM 2899 N N . GLU C 1 101 ? 36.466 -12.776 8.633 1.00 44.01 101 GLU C N 1
ATOM 2900 C CA . GLU C 1 101 ? 36.664 -13.381 9.942 1.00 43.35 101 GLU C CA 1
ATOM 2901 C C . GLU C 1 101 ? 35.480 -12.945 10.824 1.00 40.28 101 GLU C C 1
ATOM 2902 O O . GLU C 1 101 ? 35.034 -11.829 10.724 1.00 35.92 101 GLU C O 1
ATOM 2908 N N . ARG C 1 102 ? 34.955 -13.896 11.601 1.00 38.28 102 ARG C N 1
ATOM 2909 C CA . ARG C 1 102 ? 33.733 -13.792 12.433 1.00 42.82 102 ARG C CA 1
ATOM 2910 C C . ARG C 1 102 ? 32.586 -13.091 11.696 1.00 36.30 102 ARG C C 1
ATOM 2911 O O . ARG C 1 102 ? 31.821 -12.399 12.324 1.00 38.18 102 ARG C O 1
ATOM 2919 N N . ARG C 1 103 ? 32.414 -13.295 10.382 1.00 35.78 103 ARG C N 1
ATOM 2920 C CA . ARG C 1 103 ? 31.418 -12.516 9.663 1.00 33.28 103 ARG C CA 1
ATOM 2921 C C . ARG C 1 103 ? 30.024 -12.648 10.308 1.00 34.22 103 ARG C C 1
ATOM 2922 O O . ARG C 1 103 ? 29.333 -11.671 10.562 1.00 34.22 103 ARG C O 1
ATOM 2930 N N . ASP C 1 104 ? 29.583 -13.868 10.570 1.00 35.47 104 ASP C N 1
ATOM 2931 C CA . ASP C 1 104 ? 28.202 -14.089 10.971 1.00 35.10 104 ASP C CA 1
ATOM 2932 C C . ASP C 1 104 ? 27.901 -13.453 12.349 1.00 36.45 104 ASP C C 1
ATOM 2933 O O . ASP C 1 104 ? 26.837 -12.835 12.556 1.00 38.77 104 ASP C O 1
ATOM 2938 N N . PHE C 1 105 ? 28.825 -13.599 13.286 1.00 35.10 105 PHE C N 1
ATOM 2939 C CA . PHE C 1 105 ? 28.751 -12.891 14.572 1.00 38.34 105 PHE C CA 1
ATOM 2940 C C . PHE C 1 105 ? 28.617 -11.397 14.323 1.00 38.26 105 PHE C C 1
ATOM 2941 O O . PHE C 1 105 ? 27.742 -10.753 14.900 1.00 32.97 105 PHE C O 1
ATOM 2949 N N . LEU C 1 106 ? 29.418 -10.846 13.400 1.00 34.73 106 LEU C N 1
ATOM 2950 C CA . LEU C 1 106 ? 29.304 -9.413 13.149 1.00 34.86 106 LEU C CA 1
ATOM 2951 C C . LEU C 1 106 ? 27.973 -9.085 12.445 1.00 37.66 106 LEU C C 1
ATOM 2952 O O . LEU C 1 106 ? 27.369 -7.988 12.609 1.00 32.28 106 LEU C O 1
ATOM 2957 N N . ALA C 1 107 ? 27.491 -9.995 11.600 1.00 35.71 107 ALA C N 1
ATOM 2958 C CA . ALA C 1 107 ? 26.247 -9.705 10.938 1.00 35.61 107 ALA C CA 1
ATOM 2959 C C . ALA C 1 107 ? 25.123 -9.747 11.996 1.00 38.11 107 ALA C C 1
ATOM 2960 O O . ALA C 1 107 ? 24.215 -8.929 11.915 1.00 32.63 107 ALA C O 1
ATOM 2962 N N . ALA C 1 108 ? 25.211 -10.682 12.963 1.00 32.93 108 ALA C N 1
ATOM 2963 C CA . ALA C 1 108 ? 24.217 -10.764 14.054 1.00 36.52 108 ALA C CA 1
ATOM 2964 C C . ALA C 1 108 ? 24.221 -9.449 14.853 1.00 38.58 108 ALA C C 1
ATOM 2965 O O . ALA C 1 108 ? 23.181 -8.835 15.051 1.00 37.91 108 ALA C O 1
ATOM 2967 N N . ALA C 1 109 ? 25.406 -8.967 15.240 1.00 38.77 109 ALA C N 1
ATOM 2968 C CA . ALA C 1 109 ? 25.515 -7.603 15.904 1.00 40.98 109 ALA C CA 1
ATOM 2969 C C . ALA C 1 109 ? 24.902 -6.463 15.055 1.00 42.84 109 ALA C C 1
ATOM 2970 O O . ALA C 1 109 ? 24.350 -5.516 15.588 1.00 42.77 109 ALA C O 1
ATOM 2972 N N . ASN C 1 110 ? 25.025 -6.537 13.722 1.00 40.05 110 ASN C N 1
ATOM 2973 C CA . ASN C 1 110 ? 24.677 -5.438 12.819 1.00 42.29 110 ASN C CA 1
ATOM 2974 C C . ASN C 1 110 ? 23.296 -5.645 12.182 1.00 45.64 110 ASN C C 1
ATOM 2975 O O . ASN C 1 110 ? 22.840 -4.817 11.410 1.00 43.03 110 ASN C O 1
ATOM 2980 N N . GLY C 1 111 ? 22.643 -6.772 12.487 1.00 42.53 111 GLY C N 1
ATOM 2981 C CA . GLY C 1 111 ? 21.413 -7.138 11.850 1.00 41.93 111 GLY C CA 1
ATOM 2982 C C . GLY C 1 111 ? 20.207 -6.690 12.667 1.00 39.06 111 GLY C C 1
ATOM 2983 O O . GLY C 1 111 ? 20.351 -6.243 13.784 1.00 38.93 111 GLY C O 1
ATOM 2984 N N . LYS C 1 112 ? 19.038 -6.810 12.053 1.00 36.72 112 LYS C N 1
ATOM 2985 C CA . LYS C 1 112 ? 17.760 -6.617 12.711 1.00 40.88 112 LYS C CA 1
ATOM 2986 C C . LYS C 1 112 ? 17.311 -7.968 13.279 1.00 33.37 112 LYS C C 1
ATOM 2987 O O . LYS C 1 112 ? 17.239 -8.981 12.545 1.00 31.57 112 LYS C O 1
ATOM 2993 N N . GLU C 1 113 ? 17.080 -8.021 14.582 1.00 31.19 113 GLU C N 1
ATOM 2994 C CA . GLU C 1 113 ? 16.697 -9.268 15.194 1.00 33.06 113 GLU C CA 1
ATOM 2995 C C . GLU C 1 113 ? 15.265 -9.625 14.803 1.00 30.99 113 GLU C C 1
ATOM 2996 O O . GLU C 1 113 ? 14.388 -8.813 14.870 1.00 34.47 113 GLU C O 1
ATOM 3002 N N . ILE C 1 114 ? 15.059 -10.902 14.485 1.00 34.42 114 ILE C N 1
ATOM 3003 C CA . ILE C 1 114 ? 13.768 -11.433 14.096 1.00 32.55 114 ILE C CA 1
ATOM 3004 C C . ILE C 1 114 ? 13.076 -11.981 15.343 1.00 29.69 114 ILE C C 1
ATOM 3005 O O . ILE C 1 114 ? 12.049 -11.575 15.668 1.00 31.96 114 ILE C O 1
ATOM 3010 N N . PHE C 1 115 ? 13.679 -12.979 15.971 1.00 27.96 115 PHE C N 1
ATOM 3011 C CA . PHE C 1 115 ? 13.100 -13.657 17.078 1.00 29.88 115 PHE C CA 1
ATOM 3012 C C . PHE C 1 115 ? 14.257 -14.281 17.865 1.00 26.69 115 PHE C C 1
ATOM 3013 O O . PHE C 1 115 ? 15.349 -14.517 17.345 1.00 29.75 115 PHE C O 1
ATOM 3021 N N . LYS C 1 116 ? 13.973 -14.553 19.118 1.00 24.77 116 LYS C N 1
ATOM 3022 C CA . LYS C 1 116 ? 14.847 -15.260 19.997 1.00 27.51 116 LYS C CA 1
ATOM 3023 C C . LYS C 1 116 ? 13.993 -16.189 20.869 1.00 28.61 116 LYS C C 1
ATOM 3024 O O . LYS C 1 116 ? 13.205 -15.729 21.727 1.00 29.86 116 LYS C O 1
ATOM 3030 N N . ILE C 1 117 ? 14.177 -17.475 20.656 1.00 29.93 117 ILE C N 1
ATOM 3031 C CA . ILE C 1 117 ? 13.515 -18.510 21.437 1.00 31.56 117 ILE C CA 1
ATOM 3032 C C . ILE C 1 117 ? 14.569 -19.228 22.293 1.00 32.09 117 ILE C C 1
ATOM 3033 O O . ILE C 1 117 ? 14.192 -19.357 23.477 1.00 36.26 117 ILE C O 1
ATOM 3038 N N . GLY D 2 1 ? 23.515 -50.696 -11.701 1.00 55.69 517 GLY D N 1
ATOM 3039 C CA . GLY D 2 1 ? 22.912 -49.761 -10.775 1.00 56.94 517 GLY D CA 1
ATOM 3040 C C . GLY D 2 1 ? 23.860 -48.621 -10.414 1.00 54.38 517 GLY D C 1
ATOM 3041 O O . GLY D 2 1 ? 23.405 -47.493 -10.358 1.00 52.46 517 GLY D O 1
ATOM 3042 N N . GLU D 2 2 ? 25.151 -48.888 -10.158 1.00 50.57 518 GLU D N 1
ATOM 3043 C CA . GLU D 2 2 ? 26.068 -47.819 -9.591 1.00 51.06 518 GLU D CA 1
ATOM 3044 C C . GLU D 2 2 ? 26.020 -46.576 -10.484 1.00 48.59 518 GLU D C 1
ATOM 3045 O O . GLU D 2 2 ? 25.749 -45.480 -10.002 1.00 45.87 518 GLU D O 1
ATOM 3051 N N . ILE D 2 3 ? 26.232 -46.768 -11.782 1.00 42.69 519 ILE D N 1
ATOM 3052 C CA . ILE D 2 3 ? 26.059 -45.709 -12.798 1.00 45.36 519 ILE D CA 1
ATOM 3053 C C . ILE D 2 3 ? 24.688 -45.001 -12.613 1.00 39.05 519 ILE D C 1
ATOM 3054 O O . ILE D 2 3 ? 24.636 -43.793 -12.616 1.00 36.99 519 ILE D O 1
ATOM 3059 N N . GLU D 2 4 ? 23.612 -45.775 -12.461 1.00 37.68 520 GLU D N 1
ATOM 3060 C CA . GLU D 2 4 ? 22.227 -45.283 -12.413 1.00 40.32 520 GLU D CA 1
ATOM 3061 C C . GLU D 2 4 ? 21.971 -44.569 -11.087 1.00 42.73 520 GLU D C 1
ATOM 3062 O O . GLU D 2 4 ? 21.263 -43.576 -11.071 1.00 41.41 520 GLU D O 1
ATOM 3068 N N . LYS D 2 5 ? 22.543 -45.087 -9.993 1.00 40.00 521 LYS D N 1
ATOM 3069 C CA . LYS D 2 5 ? 22.525 -44.432 -8.677 1.00 40.43 521 LYS D CA 1
ATOM 3070 C C . LYS D 2 5 ? 23.141 -43.054 -8.754 1.00 37.04 521 LYS D C 1
ATOM 3071 O O . LYS D 2 5 ? 22.609 -42.089 -8.155 1.00 37.12 521 LYS D O 1
ATOM 3077 N N . ARG D 2 6 ? 24.268 -42.971 -9.467 1.00 37.52 522 ARG D N 1
ATOM 3078 C CA . ARG D 2 6 ? 25.074 -41.761 -9.517 1.00 35.10 522 ARG D CA 1
ATOM 3079 C C . ARG D 2 6 ? 24.352 -40.718 -10.362 1.00 38.34 522 ARG D C 1
ATOM 3080 O O . ARG D 2 6 ? 24.422 -39.490 -10.047 1.00 35.60 522 ARG D O 1
ATOM 3088 N N . GLN D 2 7 ? 23.756 -41.202 -11.473 1.00 32.50 523 GLN D N 1
ATOM 3089 C CA . GLN D 2 7 ? 22.929 -40.382 -12.355 1.00 34.23 523 GLN D CA 1
ATOM 3090 C C . GLN D 2 7 ? 21.837 -39.715 -11.513 1.00 29.31 523 GLN D C 1
ATOM 3091 O O . GLN D 2 7 ? 21.598 -38.560 -11.645 1.00 31.36 523 GLN D O 1
ATOM 3097 N N . GLU D 2 8 ? 21.156 -40.528 -10.699 1.00 33.86 524 GLU D N 1
ATOM 3098 C CA . GLU D 2 8 ? 20.010 -40.082 -9.933 1.00 33.77 524 GLU D CA 1
ATOM 3099 C C . GLU D 2 8 ? 20.514 -39.124 -8.846 1.00 35.25 524 GLU D C 1
ATOM 3100 O O . GLU D 2 8 ? 19.956 -38.046 -8.692 1.00 31.00 524 GLU D O 1
ATOM 3106 N N . GLU D 2 9 ? 21.562 -39.485 -8.105 1.00 39.18 525 GLU D N 1
ATOM 3107 C CA . GLU D 2 9 ? 22.143 -38.521 -7.118 1.00 41.58 525 GLU D CA 1
ATOM 3108 C C . GLU D 2 9 ? 22.472 -37.185 -7.806 1.00 40.03 525 GLU D C 1
ATOM 3109 O O . GLU D 2 9 ? 22.159 -36.101 -7.255 1.00 33.00 525 GLU D O 1
ATOM 3115 N N . ASN D 2 10 ? 23.033 -37.252 -9.028 1.00 33.68 526 ASN D N 1
ATOM 3116 C CA . ASN D 2 10 ? 23.491 -36.025 -9.738 1.00 33.50 526 ASN D CA 1
ATOM 3117 C C . ASN D 2 10 ? 22.276 -35.153 -10.138 1.00 40.29 526 ASN D C 1
ATOM 3118 O O . ASN D 2 10 ? 22.369 -33.938 -10.072 1.00 36.54 526 ASN D O 1
ATOM 3123 N N . ARG D 2 11 ? 21.178 -35.784 -10.593 1.00 37.01 527 ARG D N 1
ATOM 3124 C CA . ARG D 2 11 ? 19.946 -35.096 -10.960 1.00 36.88 527 ARG D CA 1
ATOM 3125 C C . ARG D 2 11 ? 1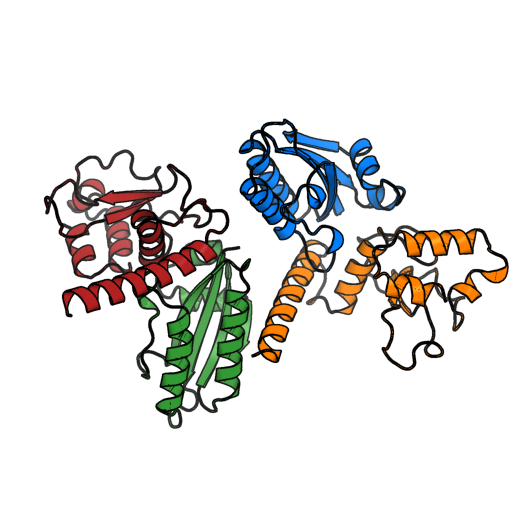9.366 -34.412 -9.719 1.00 36.33 527 ARG D C 1
ATOM 3126 O O . ARG D 2 11 ? 18.967 -33.269 -9.804 1.00 31.69 527 ARG D O 1
ATOM 3134 N N . LYS D 2 12 ? 19.267 -35.163 -8.606 1.00 37.56 528 LYS D N 1
ATOM 3135 C CA . LYS D 2 12 ? 18.831 -34.582 -7.296 1.00 40.85 528 LYS D CA 1
ATOM 3136 C C . LYS D 2 12 ? 19.654 -33.319 -6.996 1.00 38.95 528 LYS D C 1
ATOM 3137 O O . LYS D 2 12 ? 19.090 -32.253 -6.688 1.00 35.67 528 LYS D O 1
ATOM 3143 N N . ASP D 2 13 ? 20.991 -33.420 -7.078 1.00 40.78 529 ASP D N 1
ATOM 3144 C CA . ASP D 2 13 ? 21.846 -32.255 -6.768 1.00 40.12 529 ASP D CA 1
ATOM 3145 C C . ASP D 2 13 ? 21.532 -31.082 -7.704 1.00 44.14 529 ASP D C 1
ATOM 3146 O O . ASP D 2 13 ? 21.462 -29.934 -7.229 1.00 41.03 529 ASP D O 1
ATOM 3151 N N . ARG D 2 14 ? 21.421 -31.334 -9.021 1.00 36.80 530 ARG D N 1
ATOM 3152 C CA . ARG D 2 14 ? 21.224 -30.238 -9.957 1.00 37.17 530 ARG D CA 1
ATOM 3153 C C . ARG D 2 14 ? 19.851 -29.564 -9.733 1.00 38.12 530 ARG D C 1
ATOM 3154 O O . ARG D 2 14 ? 19.786 -28.334 -9.786 1.00 38.08 530 ARG D O 1
ATOM 3162 N N . GLU D 2 15 ? 18.784 -30.348 -9.485 1.00 33.31 531 GLU D N 1
ATOM 3163 C CA . GLU D 2 15 ? 17.444 -29.839 -9.190 1.00 42.72 531 GLU D CA 1
ATOM 3164 C C . GLU D 2 15 ? 17.483 -28.943 -7.926 1.00 42.22 531 GLU D C 1
ATOM 3165 O O . GLU D 2 15 ? 16.892 -27.840 -7.923 1.00 40.47 531 GLU D O 1
ATOM 3171 N N . LYS D 2 16 ? 18.108 -29.415 -6.828 1.00 39.76 532 LYS D N 1
ATOM 3172 C CA . LYS D 2 16 ? 18.163 -28.604 -5.628 1.00 41.08 532 LYS D CA 1
ATOM 3173 C C . LYS D 2 16 ? 18.926 -27.299 -5.940 1.00 41.86 532 LYS D C 1
ATOM 3174 O O . LYS D 2 16 ? 18.523 -26.206 -5.537 1.00 38.13 532 LYS D O 1
ATOM 3180 N N . ALA D 2 17 ? 20.042 -27.399 -6.669 1.00 36.90 533 ALA D N 1
ATOM 3181 C CA . ALA D 2 17 ? 20.836 -26.199 -6.986 1.00 36.20 533 ALA D CA 1
ATOM 3182 C C . ALA D 2 17 ? 20.023 -25.258 -7.895 1.00 42.76 533 ALA D C 1
ATOM 3183 O O . ALA D 2 17 ? 19.993 -24.050 -7.663 1.00 39.08 533 ALA D O 1
ATOM 3185 N N . ALA D 2 18 ? 19.359 -25.810 -8.921 1.00 38.51 534 ALA D N 1
ATOM 3186 C CA . ALA D 2 18 ? 18.625 -25.008 -9.885 1.00 39.02 534 ALA D CA 1
ATOM 3187 C C . ALA D 2 18 ? 17.447 -24.269 -9.210 1.00 36.35 534 ALA D C 1
ATOM 3188 O O . ALA D 2 18 ? 17.182 -23.130 -9.547 1.00 37.94 534 ALA D O 1
ATOM 3190 N N . ALA D 2 19 ? 16.754 -24.943 -8.288 1.00 36.51 535 ALA D N 1
ATOM 3191 C CA . ALA D 2 19 ? 15.613 -24.406 -7.535 1.00 37.37 535 ALA D CA 1
ATOM 3192 C C . ALA D 2 19 ? 16.031 -23.160 -6.742 1.00 40.61 535 ALA D C 1
ATOM 3193 O O . ALA D 2 19 ? 15.418 -22.145 -6.834 1.00 36.26 535 ALA D O 1
ATOM 3195 N N . LYS D 2 20 ? 17.125 -23.269 -5.981 1.00 36.78 536 LYS D N 1
ATOM 3196 C CA . LYS D 2 20 ? 17.739 -22.131 -5.352 1.00 39.44 536 LYS D CA 1
ATOM 3197 C C . LYS D 2 20 ? 18.032 -21.049 -6.398 1.00 38.07 536 LYS D C 1
ATOM 3198 O O . LYS D 2 20 ? 17.639 -19.893 -6.219 1.00 31.01 536 LYS D O 1
ATOM 3204 N N . PHE D 2 21 ? 18.675 -21.412 -7.514 1.00 32.99 537 PHE D N 1
ATOM 3205 C CA . PHE D 2 21 ? 19.063 -20.407 -8.517 1.00 33.09 537 PHE D CA 1
ATOM 3206 C C . PHE D 2 21 ? 17.824 -19.660 -9.042 1.00 32.39 537 PHE D C 1
ATOM 3207 O O . PHE D 2 21 ? 17.870 -18.497 -9.233 1.00 30.16 537 PHE D O 1
ATOM 3215 N N . ARG D 2 22 ? 16.715 -20.362 -9.270 1.00 33.40 538 ARG D N 1
ATOM 3216 C CA . ARG D 2 22 ? 15.537 -19.735 -9.815 1.00 36.95 538 ARG D CA 1
ATOM 3217 C C . ARG D 2 22 ? 14.939 -18.805 -8.758 1.00 33.91 538 ARG D C 1
ATOM 3218 O O . ARG D 2 22 ? 14.555 -17.699 -9.083 1.00 36.52 538 ARG D O 1
ATOM 3226 N N . GLU D 2 23 ? 14.913 -19.244 -7.490 1.00 32.52 539 GLU D N 1
ATOM 3227 C CA . GLU D 2 23 ? 14.440 -18.398 -6.413 1.00 37.00 539 GLU D CA 1
ATOM 3228 C C . GLU D 2 23 ? 15.228 -17.079 -6.418 1.00 36.23 539 GLU D C 1
ATOM 3229 O O . GLU D 2 23 ? 14.681 -15.972 -6.274 1.00 29.90 539 GLU D O 1
ATOM 3235 N N . TYR D 2 24 ? 16.531 -17.171 -6.624 1.00 35.00 540 TYR D N 1
ATOM 3236 C CA . TYR D 2 24 ? 17.357 -15.994 -6.512 1.00 33.47 540 TYR D CA 1
ATOM 3237 C C . TYR D 2 24 ? 17.190 -15.082 -7.725 1.00 38.86 540 TYR D C 1
ATOM 3238 O O . TYR D 2 24 ? 17.448 -13.883 -7.650 1.00 39.97 540 TYR D O 1
ATOM 3247 N N . PHE D 2 25 ? 16.904 -15.712 -8.868 1.00 35.14 541 PHE D N 1
ATOM 3248 C CA . PHE D 2 25 ? 17.010 -15.036 -10.146 1.00 38.85 541 PHE D CA 1
ATOM 3249 C C . PHE D 2 25 ? 15.756 -15.361 -10.932 1.00 39.27 541 PHE D C 1
ATOM 3250 O O . PHE D 2 25 ? 15.792 -16.025 -11.946 1.00 39.33 541 PHE D O 1
ATOM 3258 N N . PRO D 2 26 ? 14.613 -14.904 -10.416 1.00 39.81 542 PRO D N 1
ATOM 3259 C CA . PRO D 2 26 ? 13.361 -15.025 -11.130 1.00 46.72 542 PRO D CA 1
ATOM 3260 C C . PRO D 2 26 ? 13.530 -14.022 -12.276 1.00 46.49 542 PRO D C 1
ATOM 3261 O O . PRO D 2 26 ? 14.238 -13.032 -12.159 1.00 62.05 542 PRO D O 1
ATOM 3265 N N . ASN D 2 27 ? 12.900 -14.312 -13.395 1.00 54.81 543 ASN D N 1
ATOM 3266 C CA . ASN D 2 27 ? 13.022 -13.520 -14.672 1.00 59.23 543 ASN D CA 1
ATOM 3267 C C . ASN D 2 27 ? 14.358 -13.860 -15.373 1.00 64.40 543 ASN D C 1
ATOM 3268 O O . ASN D 2 27 ? 14.618 -13.327 -16.444 1.00 61.02 543 ASN D O 1
ATOM 3273 N N . PHE D 2 28 ? 15.176 -14.782 -14.836 1.00 61.17 544 PHE D N 1
ATOM 3274 C CA . PHE D 2 28 ? 16.295 -15.287 -15.620 1.00 54.70 544 PHE D CA 1
ATOM 3275 C C . PHE D 2 28 ? 15.713 -16.225 -16.680 1.00 54.22 544 PHE D C 1
ATOM 3276 O O . PHE D 2 28 ? 15.082 -17.175 -16.330 1.00 47.81 544 PHE D O 1
ATOM 3284 N N . VAL D 2 29 ? 15.973 -15.963 -17.966 1.00 61.54 545 VAL D N 1
ATOM 3285 C CA . VAL D 2 29 ? 15.246 -16.668 -19.031 1.00 59.05 545 VAL D CA 1
ATOM 3286 C C . VAL D 2 29 ? 16.000 -17.957 -19.338 1.00 55.71 545 VAL D C 1
ATOM 3287 O O . VAL D 2 29 ? 17.141 -17.924 -19.693 1.00 58.21 545 VAL D O 1
ATOM 3291 N N . GLY D 2 30 ? 15.300 -19.080 -19.173 1.00 58.79 546 GLY D N 1
ATOM 3292 C CA . GLY D 2 30 ? 15.828 -20.408 -19.398 1.00 58.13 546 GLY D CA 1
ATOM 3293 C C . GLY D 2 30 ? 16.314 -21.010 -18.096 1.00 60.50 546 GLY D C 1
ATOM 3294 O O . GLY D 2 30 ? 16.458 -20.295 -17.102 1.00 54.71 546 GLY D O 1
ATOM 3295 N N . GLU D 2 31 ? 16.566 -22.321 -18.124 1.00 56.24 547 GLU D N 1
ATOM 3296 C CA . GLU D 2 31 ? 17.136 -23.033 -17.009 1.00 54.81 547 GLU D CA 1
ATOM 3297 C C . GLU D 2 31 ? 18.617 -22.706 -16.878 1.00 54.47 547 GLU D C 1
ATOM 3298 O O . GLU D 2 31 ? 19.320 -22.509 -17.872 1.00 55.37 547 GLU D O 1
ATOM 3304 N N . PRO D 2 32 ? 19.146 -22.605 -15.636 1.00 55.29 548 PRO D N 1
ATOM 3305 C CA . PRO D 2 32 ? 20.563 -22.300 -15.474 1.00 51.10 548 PRO D CA 1
ATOM 3306 C C . PRO D 2 32 ? 21.414 -23.460 -15.990 1.00 46.33 548 PRO D C 1
ATOM 3307 O O . PRO D 2 32 ? 21.084 -24.605 -15.827 1.00 48.46 548 PRO D O 1
ATOM 3311 N N . LYS D 2 33 ? 22.562 -23.122 -16.538 1.00 45.75 549 LYS D N 1
ATOM 3312 C CA . LYS D 2 33 ? 23.518 -24.108 -16.891 1.00 40.97 549 LYS D CA 1
ATOM 3313 C C . LYS D 2 33 ? 24.537 -24.285 -15.764 1.00 40.96 549 LYS D C 1
ATOM 3314 O O . LYS D 2 33 ? 24.583 -23.540 -14.768 1.00 34.24 549 LYS D O 1
ATOM 3320 N N . SER D 2 34 ? 25.364 -25.317 -15.938 1.00 36.40 550 SER D N 1
ATOM 3321 C CA . SER D 2 34 ? 26.339 -25.678 -14.992 1.00 39.74 550 SER D CA 1
ATOM 3322 C C . SER D 2 34 ? 27.164 -24.425 -14.596 1.00 42.99 550 SER D C 1
ATOM 3323 O O . SER D 2 34 ? 27.486 -24.210 -13.425 1.00 40.16 550 SER D O 1
ATOM 3326 N N . LYS D 2 35 ? 27.485 -23.587 -15.588 1.00 41.34 551 LYS D N 1
ATOM 3327 C CA . LYS D 2 35 ? 28.327 -22.403 -15.417 1.00 44.16 551 LYS D CA 1
ATOM 3328 C C . LYS D 2 35 ? 27.638 -21.361 -14.510 1.00 45.69 551 LYS D C 1
ATOM 3329 O O . LYS D 2 35 ? 28.278 -20.709 -13.656 1.00 41.53 551 LYS D O 1
ATOM 3335 N N . ASP D 2 36 ? 26.349 -21.158 -14.746 1.00 35.68 552 ASP D N 1
ATOM 3336 C CA . ASP D 2 36 ? 25.564 -20.214 -13.976 1.00 42.85 552 ASP D CA 1
ATOM 3337 C C . ASP D 2 36 ? 25.514 -20.643 -12.503 1.00 41.97 552 ASP D C 1
ATOM 3338 O O . ASP D 2 36 ? 25.783 -19.832 -11.626 1.00 39.34 552 ASP D O 1
ATOM 3343 N N . ILE D 2 37 ? 25.228 -21.926 -12.256 1.00 39.53 553 ILE D N 1
ATOM 3344 C CA . ILE D 2 37 ? 25.284 -22.457 -10.898 1.00 38.06 553 ILE D CA 1
ATOM 3345 C C . ILE D 2 37 ? 26.685 -22.209 -10.313 1.00 45.48 553 ILE D C 1
ATOM 3346 O O . ILE D 2 37 ? 26.809 -21.918 -9.075 1.00 38.73 553 ILE D O 1
ATOM 3351 N N . LEU D 2 38 ? 27.723 -22.437 -11.130 1.00 37.60 554 LEU D N 1
ATOM 3352 C CA . LEU D 2 38 ? 29.114 -22.384 -10.652 1.00 42.79 554 LEU D CA 1
ATOM 3353 C C . LEU D 2 38 ? 29.450 -20.946 -10.210 1.00 35.66 554 LEU D C 1
ATOM 3354 O O . LEU D 2 38 ? 30.118 -20.717 -9.229 1.00 37.61 554 LEU D O 1
ATOM 3359 N N . LYS D 2 39 ? 28.925 -19.960 -10.904 1.00 38.24 555 LYS D N 1
ATOM 3360 C CA . LYS D 2 39 ? 29.139 -18.595 -10.503 1.00 34.13 555 LYS D CA 1
ATOM 3361 C C . LYS D 2 39 ? 28.550 -18.319 -9.104 1.00 37.88 555 LYS D C 1
ATOM 3362 O O . LYS D 2 39 ? 29.154 -17.595 -8.302 1.00 32.05 555 LYS D O 1
ATOM 3368 N N . LEU D 2 40 ? 27.363 -18.865 -8.825 1.00 30.60 556 LEU D N 1
ATOM 3369 C CA . LEU D 2 40 ? 26.689 -18.690 -7.546 1.00 32.91 556 LEU D CA 1
ATOM 3370 C C . LEU D 2 40 ? 27.460 -19.378 -6.434 1.00 33.71 556 LEU D C 1
ATOM 3371 O O . LEU D 2 40 ? 27.664 -18.780 -5.370 1.00 31.62 556 LEU D O 1
ATOM 3376 N N . ARG D 2 41 ? 27.926 -20.614 -6.688 1.00 34.74 557 ARG D N 1
ATOM 3377 C CA . ARG D 2 41 ? 28.716 -21.364 -5.730 1.00 33.84 557 ARG D CA 1
ATOM 3378 C C . ARG D 2 41 ? 30.052 -20.645 -5.446 1.00 33.10 557 ARG D C 1
ATOM 3379 O O . ARG D 2 41 ? 30.431 -20.470 -4.280 1.00 36.18 557 ARG D O 1
ATOM 3387 N N . LEU D 2 42 ? 30.774 -20.192 -6.482 1.00 33.97 558 LEU D N 1
ATOM 3388 C CA . LEU D 2 42 ? 32.035 -19.433 -6.247 1.00 31.51 558 LEU D CA 1
ATOM 3389 C C . LEU D 2 42 ? 31.716 -18.144 -5.490 1.00 29.57 558 LEU D C 1
ATOM 3390 O O . LEU D 2 42 ? 32.406 -17.760 -4.553 1.00 33.49 558 LEU D O 1
ATOM 3395 N N . TYR D 2 43 ? 30.657 -17.438 -5.894 1.00 32.58 559 TYR D N 1
ATOM 3396 C CA . TYR D 2 43 ? 30.252 -16.244 -5.161 1.00 28.25 559 TYR D CA 1
ATOM 3397 C C . TYR D 2 43 ? 30.174 -16.574 -3.671 1.00 30.10 559 TYR D C 1
ATOM 3398 O O . TYR D 2 43 ? 30.819 -15.910 -2.857 1.00 29.48 559 TYR D O 1
ATOM 3407 N N . GLU D 2 44 ? 29.498 -17.664 -3.333 1.00 31.31 560 GLU D N 1
ATOM 3408 C CA . GLU D 2 44 ? 29.320 -18.081 -1.900 1.00 35.25 560 GLU D CA 1
ATOM 3409 C C . GLU D 2 44 ? 30.645 -18.493 -1.248 1.00 32.72 560 GLU D C 1
ATOM 3410 O O . GLU D 2 44 ? 30.952 -18.095 -0.125 1.00 29.96 560 GLU D O 1
ATOM 3416 N N . GLN D 2 45 ? 31.428 -19.289 -1.975 1.00 33.38 561 GLN D N 1
ATOM 3417 C CA . GLN D 2 45 ? 32.692 -19.812 -1.500 1.00 34.98 561 GLN D CA 1
ATOM 3418 C C . GLN D 2 45 ? 33.738 -18.703 -1.294 1.00 37.09 561 GLN D C 1
ATOM 3419 O O . GLN D 2 45 ? 34.597 -18.823 -0.432 1.00 33.51 561 GLN D O 1
ATOM 3425 N N . GLN D 2 46 ? 33.619 -17.609 -2.054 1.00 34.59 562 GLN D N 1
ATOM 3426 C CA . GLN D 2 46 ? 34.496 -16.472 -1.929 1.00 32.35 562 GLN D CA 1
ATOM 3427 C C . GLN D 2 46 ? 33.886 -15.352 -1.043 1.00 33.50 562 GLN D C 1
ATOM 3428 O O . GLN D 2 46 ? 34.356 -14.201 -1.045 1.00 28.52 562 GLN D O 1
ATOM 3434 N N . HIS D 2 47 ? 32.848 -15.662 -0.285 1.00 30.12 563 HIS D N 1
ATOM 3435 C CA . HIS D 2 47 ? 32.280 -14.676 0.648 1.00 31.84 563 HIS D CA 1
ATOM 3436 C C . HIS D 2 47 ? 31.763 -13.419 -0.078 1.00 30.14 563 HIS D C 1
ATOM 3437 O O . HIS D 2 47 ? 31.731 -12.355 0.497 1.00 36.44 563 HIS D O 1
ATOM 3444 N N . GLY D 2 48 ? 31.304 -13.564 -1.325 1.00 32.39 564 GLY D N 1
ATOM 3445 C CA . GLY D 2 48 ? 30.744 -12.502 -2.131 1.00 31.37 564 GLY D CA 1
ATOM 3446 C C . GLY D 2 48 ? 31.768 -11.484 -2.660 1.00 34.59 564 GLY D C 1
ATOM 3447 O O . GLY D 2 48 ? 31.390 -10.343 -3.013 1.00 33.24 564 GLY D O 1
ATOM 3448 N N . LYS D 2 49 ? 33.045 -11.846 -2.727 1.00 31.21 565 LYS D N 1
ATOM 3449 C CA . LYS D 2 49 ? 34.093 -10.900 -3.147 1.00 31.79 565 LYS D CA 1
ATOM 3450 C C . LYS D 2 49 ? 34.838 -11.460 -4.355 1.00 30.32 565 LYS D C 1
ATOM 3451 O O . LYS D 2 49 ? 35.128 -12.660 -4.407 1.00 34.80 565 LYS D O 1
ATOM 3457 N N . CYS D 2 50 ? 35.153 -10.571 -5.305 1.00 34.03 566 CYS D N 1
ATOM 3458 C CA . CYS D 2 50 ? 36.079 -10.832 -6.408 1.00 35.44 566 CYS D CA 1
ATOM 3459 C C . CYS D 2 50 ? 37.436 -11.361 -5.892 1.00 35.54 566 CYS D C 1
ATOM 3460 O O . CYS D 2 50 ? 38.079 -10.753 -5.047 1.00 35.51 566 CYS D O 1
ATOM 3463 N N . LEU D 2 51 ? 37.893 -12.505 -6.384 1.00 34.32 567 LEU D N 1
ATOM 3464 C CA . LEU D 2 51 ? 39.090 -13.054 -5.780 1.00 33.64 567 LEU D CA 1
ATOM 3465 C C . LEU D 2 51 ? 40.352 -12.235 -6.113 1.00 35.50 567 LEU D C 1
ATOM 3466 O O . LEU D 2 51 ? 41.272 -12.298 -5.396 1.00 37.93 567 LEU D O 1
ATOM 3471 N N . TYR D 2 52 ? 40.399 -11.495 -7.219 1.00 39.03 568 TYR D N 1
ATOM 3472 C CA . TYR D 2 52 ? 41.657 -10.814 -7.569 1.00 38.12 568 TYR D CA 1
ATOM 3473 C C . TYR D 2 52 ? 41.733 -9.436 -6.914 1.00 42.24 568 TYR D C 1
ATOM 3474 O O . TYR D 2 52 ? 42.813 -9.026 -6.402 1.00 41.75 568 TYR D O 1
ATOM 3483 N N . SER D 2 53 ? 40.599 -8.723 -6.894 1.00 38.08 569 SER D N 1
ATOM 3484 C CA . SER D 2 53 ? 40.542 -7.377 -6.374 1.00 37.23 569 SER D CA 1
ATOM 3485 C C . SER D 2 53 ? 40.091 -7.314 -4.906 1.00 42.57 569 SER D C 1
ATOM 3486 O O . SER D 2 53 ? 40.303 -6.273 -4.209 1.00 40.62 569 SER D O 1
ATOM 3489 N N . GLY D 2 54 ? 39.404 -8.365 -4.427 1.00 41.73 570 GLY D N 1
ATOM 3490 C CA . GLY D 2 54 ? 38.662 -8.305 -3.181 1.00 36.01 570 GLY D CA 1
ATOM 3491 C C . GLY D 2 54 ? 37.501 -7.301 -3.211 1.00 41.52 570 GLY D C 1
ATOM 3492 O O . GLY D 2 54 ? 36.888 -7.046 -2.204 1.00 41.16 570 GLY D O 1
ATOM 3493 N N . LYS D 2 55 ? 37.139 -6.782 -4.378 1.00 41.78 571 LYS D N 1
ATOM 3494 C CA . LYS D 2 55 ? 35.915 -5.985 -4.501 1.00 42.89 571 LYS D CA 1
ATOM 3495 C C . LYS D 2 55 ? 34.646 -6.840 -4.300 1.00 40.83 571 LYS D C 1
ATOM 3496 O O . LYS D 2 55 ? 34.609 -7.999 -4.626 1.00 41.39 571 LYS D O 1
ATOM 3502 N N . GLU D 2 56 ? 33.608 -6.218 -3.739 1.00 37.33 572 GLU D N 1
ATOM 3503 C CA . GLU D 2 56 ? 32.304 -6.838 -3.473 1.00 38.62 572 GLU D CA 1
ATOM 3504 C C . GLU D 2 56 ? 31.591 -7.057 -4.804 1.00 36.47 572 GLU D C 1
ATOM 3505 O O . GLU D 2 56 ? 31.660 -6.235 -5.670 1.00 35.18 572 GLU D O 1
ATOM 3511 N N . ILE D 2 57 ? 30.947 -8.215 -4.917 1.00 36.48 573 ILE D N 1
ATOM 3512 C CA . ILE D 2 57 ? 30.166 -8.601 -6.055 1.00 34.03 573 ILE D CA 1
ATOM 3513 C C . ILE D 2 57 ? 28.723 -8.315 -5.688 1.00 33.30 573 ILE D C 1
ATOM 3514 O O . ILE D 2 57 ? 28.213 -8.798 -4.663 1.00 38.23 573 ILE D O 1
ATOM 3519 N N . ASN D 2 58 ? 28.094 -7.530 -6.539 1.00 36.27 574 ASN D N 1
ATOM 3520 C CA . ASN D 2 58 ? 26.657 -7.300 -6.502 1.00 34.34 574 ASN D CA 1
ATOM 3521 C C . ASN D 2 58 ? 25.976 -8.538 -7.090 1.00 33.19 574 ASN D C 1
ATOM 3522 O O . ASN D 2 58 ? 25.919 -8.739 -8.321 1.00 36.62 574 ASN D O 1
ATOM 3527 N N . LEU D 2 59 ? 25.377 -9.314 -6.203 1.00 33.84 575 LEU D N 1
ATOM 3528 C CA . LEU D 2 59 ? 24.750 -10.569 -6.547 1.00 34.98 575 LEU D CA 1
ATOM 3529 C C . LEU D 2 59 ? 23.628 -10.345 -7.568 1.00 37.47 575 LEU D C 1
ATOM 3530 O O . LEU D 2 59 ? 23.432 -11.145 -8.450 1.00 35.60 575 LEU D O 1
ATOM 3535 N N . GLY D 2 60 ? 22.896 -9.241 -7.427 1.00 40.79 576 GLY D N 1
ATOM 3536 C CA . GLY D 2 60 ? 21.830 -8.878 -8.321 1.00 39.99 576 GLY D CA 1
ATOM 3537 C C . GLY D 2 60 ? 22.249 -8.877 -9.781 1.00 44.50 576 GLY D C 1
ATOM 3538 O O . GLY D 2 60 ? 21.435 -9.149 -10.645 1.00 38.98 576 GLY D O 1
ATOM 3539 N N . ARG D 2 61 ? 23.530 -8.576 -10.033 1.00 43.75 577 ARG D N 1
ATOM 3540 C CA . ARG D 2 61 ? 24.085 -8.468 -11.346 1.00 44.41 577 ARG D CA 1
ATOM 3541 C C . ARG D 2 61 ? 24.854 -9.742 -11.737 1.00 42.52 577 ARG D C 1
ATOM 3542 O O . ARG D 2 61 ? 25.537 -9.779 -12.786 1.00 46.48 577 ARG D O 1
ATOM 3550 N N . LEU D 2 62 ? 24.745 -10.812 -10.949 1.00 41.81 578 LEU D N 1
ATOM 3551 C CA . LEU D 2 62 ? 25.624 -11.982 -11.165 1.00 37.94 578 LEU D CA 1
ATOM 3552 C C . LEU D 2 62 ? 25.528 -12.477 -12.613 1.00 40.38 578 LEU D C 1
ATOM 3553 O O . LEU D 2 62 ? 26.447 -13.041 -13.139 1.00 39.32 578 LEU D O 1
ATOM 3558 N N . ASN D 2 63 ? 24.360 -12.378 -13.230 1.00 42.13 579 ASN D N 1
ATOM 3559 C CA . ASN D 2 63 ? 24.177 -13.029 -14.527 1.00 40.12 579 ASN D CA 1
ATOM 3560 C C . ASN D 2 63 ? 24.351 -12.030 -15.675 1.00 44.77 579 ASN D C 1
ATOM 3561 O O . ASN D 2 63 ? 24.153 -12.387 -16.820 1.00 49.54 579 ASN D O 1
ATOM 3566 N N . GLU D 2 64 ? 24.767 -10.809 -15.351 1.00 47.98 580 GLU D N 1
ATOM 3567 C CA . GLU D 2 64 ? 24.915 -9.761 -16.334 1.00 49.09 580 GLU D CA 1
ATOM 3568 C C . GLU D 2 64 ? 26.156 -10.063 -17.186 1.00 48.15 580 GLU D C 1
ATOM 3569 O O . GLU D 2 64 ? 27.255 -10.231 -16.694 1.00 41.41 580 GLU D O 1
ATOM 3575 N N . LYS D 2 65 ? 25.979 -10.110 -18.510 1.00 54.97 581 LYS D N 1
ATOM 3576 C CA . LYS D 2 65 ? 27.113 -10.360 -19.446 1.00 49.54 581 LYS D CA 1
ATOM 3577 C C . LYS D 2 65 ? 28.234 -9.361 -19.131 1.00 43.41 581 LYS D C 1
ATOM 3578 O O . LYS D 2 65 ? 28.016 -8.158 -19.046 1.00 43.74 581 LYS D O 1
ATOM 3584 N N . GLY D 2 66 ? 29.437 -9.881 -18.945 1.00 44.42 582 GLY D N 1
ATOM 3585 C CA . GLY D 2 66 ? 30.599 -9.053 -18.715 1.00 45.04 582 GLY D CA 1
ATOM 3586 C C . GLY D 2 66 ? 30.905 -8.812 -17.246 1.00 45.06 582 GLY D C 1
ATOM 3587 O O . GLY D 2 66 ? 32.059 -8.678 -16.925 1.00 52.01 582 GLY D O 1
ATOM 3588 N N . TYR D 2 67 ? 29.887 -8.795 -16.366 1.00 45.23 583 TYR D N 1
ATOM 3589 C CA . TYR D 2 67 ? 30.033 -8.296 -14.984 1.00 49.09 583 TYR D CA 1
ATOM 3590 C C . TYR D 2 67 ? 31.055 -9.122 -14.188 1.00 41.14 583 TYR D C 1
ATOM 3591 O O . TYR D 2 67 ? 32.016 -8.556 -13.667 1.00 50.75 583 TYR D O 1
ATOM 3600 N N . VAL D 2 68 ? 30.827 -10.424 -14.040 1.00 38.71 584 VAL D N 1
ATOM 3601 C CA . VAL D 2 68 ? 31.794 -11.333 -13.359 1.00 42.14 584 VAL D CA 1
ATOM 3602 C C . VAL D 2 68 ? 32.150 -12.412 -14.366 1.00 38.93 584 VAL D C 1
ATOM 3603 O O . VAL D 2 68 ? 31.379 -12.703 -15.181 1.00 42.24 584 VAL D O 1
ATOM 3607 N N . GLU D 2 69 ? 33.319 -13.027 -14.216 1.00 41.14 585 GLU D N 1
ATOM 3608 C CA . GLU D 2 69 ? 33.690 -14.105 -15.085 1.00 41.76 585 GLU D CA 1
ATOM 3609 C C . GLU D 2 69 ? 34.430 -15.137 -14.255 1.00 34.51 585 GLU D C 1
ATOM 3610 O O . GLU D 2 69 ? 35.055 -14.791 -13.242 1.00 34.44 585 GLU D O 1
ATOM 3616 N N . ILE D 2 70 ? 34.358 -16.393 -14.709 1.00 34.46 586 ILE D N 1
ATOM 3617 C CA . ILE D 2 70 ? 35.141 -17.465 -14.156 1.00 39.49 586 ILE D CA 1
ATOM 3618 C C . ILE D 2 70 ? 36.442 -17.505 -14.954 1.00 43.51 586 ILE D C 1
ATOM 3619 O O . ILE D 2 70 ? 36.441 -17.592 -16.185 1.00 47.51 586 ILE D O 1
ATOM 3624 N N . ASP D 2 71 ? 37.553 -17.376 -14.246 1.00 41.82 587 ASP D N 1
ATOM 3625 C CA . ASP D 2 71 ? 38.844 -17.514 -14.816 1.00 44.96 587 ASP D CA 1
ATOM 3626 C C . ASP D 2 71 ? 39.462 -18.771 -14.217 1.00 43.47 587 ASP D C 1
ATOM 3627 O O . ASP D 2 71 ? 39.034 -19.261 -13.150 1.00 39.30 587 ASP D O 1
ATOM 3632 N N . HIS D 2 72 ? 40.391 -19.338 -14.977 1.00 43.14 588 HIS D N 1
ATOM 3633 C CA . HIS D 2 72 ? 41.338 -20.296 -14.521 1.00 40.91 588 HIS D CA 1
ATOM 3634 C C . HIS D 2 72 ? 42.464 -19.496 -13.872 1.00 44.38 588 HIS D C 1
ATOM 3635 O O . HIS D 2 72 ? 43.019 -18.649 -14.531 1.00 49.60 588 HIS D O 1
ATOM 3642 N N . ALA D 2 73 ? 42.689 -19.663 -12.560 1.00 42.39 589 ALA D N 1
ATOM 3643 C CA . ALA D 2 73 ? 43.719 -18.926 -11.865 1.00 44.41 589 ALA D CA 1
ATOM 3644 C C . ALA D 2 73 ? 45.098 -19.210 -12.490 1.00 49.14 589 ALA D C 1
ATOM 3645 O O . ALA D 2 73 ? 45.996 -18.350 -12.418 1.00 46.64 589 ALA D O 1
ATOM 3647 N N . LEU D 2 74 ? 45.267 -20.416 -13.050 1.00 48.96 590 LEU D N 1
ATOM 3648 C CA . LEU D 2 74 ? 46.542 -20.832 -13.638 1.00 54.57 590 LEU D CA 1
ATOM 3649 C C . LEU D 2 74 ? 46.466 -20.900 -15.161 1.00 56.50 590 LEU D C 1
ATOM 3650 O O . LEU D 2 74 ? 45.550 -21.485 -15.723 1.00 48.99 590 LEU D O 1
ATOM 3655 N N . PRO D 2 75 ? 47.565 -20.466 -15.821 1.00 60.69 591 PRO D N 1
ATOM 3656 C CA . PRO D 2 75 ? 47.685 -20.187 -17.255 1.00 67.79 591 PRO D CA 1
ATOM 3657 C C . PRO D 2 75 ? 48.043 -21.435 -18.070 1.00 68.76 591 PRO D C 1
ATOM 3658 O O . PRO D 2 75 ? 48.966 -21.388 -18.892 1.00 73.65 591 PRO D O 1
ATOM 3662 N N . PHE D 2 76 ? 47.293 -22.511 -17.812 1.00 69.20 592 PHE D N 1
ATOM 3663 C CA . PHE D 2 76 ? 47.512 -23.892 -18.273 1.00 69.53 592 PHE D CA 1
ATOM 3664 C C . PHE D 2 76 ? 48.796 -24.397 -17.639 1.00 64.96 592 PHE D C 1
ATOM 3665 O O . PHE D 2 76 ? 49.562 -25.159 -18.242 1.00 76.11 592 PHE D O 1
ATOM 3673 N N . SER D 2 77 ? 48.992 -23.933 -16.404 1.00 40.81 593 SER D N 1
ATOM 3674 C CA . SER D 2 77 ? 50.165 -24.315 -15.579 1.00 39.61 593 SER D CA 1
ATOM 3675 C C . SER D 2 77 ? 49.913 -25.672 -14.924 1.00 43.80 593 SER D C 1
ATOM 3676 O O . SER D 2 77 ? 50.920 -26.446 -14.904 1.00 41.58 593 SER D O 1
ATOM 3679 N N . ARG D 2 78 ? 48.777 -26.143 -14.425 1.00 70.83 594 ARG D N 1
ATOM 3680 C CA . ARG D 2 78 ? 49.125 -27.494 -13.960 1.00 72.05 594 ARG D CA 1
ATOM 3681 C C . ARG D 2 78 ? 48.323 -28.574 -14.680 1.00 84.51 594 ARG D C 1
ATOM 3682 O O . ARG D 2 78 ? 48.457 -29.739 -14.291 1.00 105.42 594 ARG D O 1
ATOM 3690 N N . THR D 2 79 ? 47.563 -28.245 -15.739 1.00 84.38 595 THR D N 1
ATOM 3691 C CA . THR D 2 79 ? 46.603 -29.241 -16.236 1.00 82.49 595 THR D CA 1
ATOM 3692 C C . THR D 2 79 ? 46.384 -29.225 -17.760 1.00 81.80 595 THR D C 1
ATOM 3693 O O . THR D 2 79 ? 46.973 -28.417 -18.466 1.00 99.87 595 THR D O 1
ATOM 3697 N N . TRP D 2 80 ? 45.509 -30.141 -18.241 1.00 83.97 596 TRP D N 1
ATOM 3698 C CA . TRP D 2 80 ? 45.160 -30.267 -19.709 1.00 81.86 596 TRP D CA 1
ATOM 3699 C C . TRP D 2 80 ? 43.641 -30.180 -19.988 1.00 74.82 596 TRP D C 1
ATOM 3700 O O . TRP D 2 80 ? 43.156 -29.133 -20.404 1.00 87.85 596 TRP D O 1
ATOM 3711 N N . ASP D 2 81 ? 42.948 -31.330 -19.803 1.00 44.90 597 ASP D N 1
ATOM 3712 C CA . ASP D 2 81 ? 41.579 -31.582 -20.190 1.00 38.98 597 ASP D CA 1
ATOM 3713 C C . ASP D 2 81 ? 40.730 -31.593 -18.942 1.00 40.29 597 ASP D C 1
ATOM 3714 O O . ASP D 2 81 ? 39.831 -30.617 -18.831 1.00 41.92 597 ASP D O 1
ATOM 3719 N N . ASP D 2 82 ? 40.940 -32.510 -17.990 1.00 74.08 598 ASP D N 1
ATOM 3720 C CA . ASP D 2 82 ? 40.275 -32.418 -16.683 1.00 78.83 598 ASP D CA 1
ATOM 3721 C C . ASP D 2 82 ? 41.348 -31.972 -15.696 1.00 86.72 598 ASP D C 1
ATOM 3722 O O . ASP D 2 82 ? 42.523 -32.294 -15.855 1.00 88.37 598 ASP D O 1
ATOM 3727 N N . SER D 2 83 ? 40.983 -31.218 -14.667 1.00 81.19 599 SER D N 1
ATOM 3728 C CA . SER D 2 83 ? 42.069 -30.463 -14.115 1.00 82.28 599 SER D CA 1
ATOM 3729 C C . SER D 2 83 ? 42.210 -30.585 -12.598 1.00 90.58 599 SER D C 1
ATOM 3730 O O . SER D 2 83 ? 41.290 -30.937 -11.847 1.00 92.57 599 SER D O 1
ATOM 3733 N N . PHE D 2 84 ? 43.444 -30.257 -12.191 1.00 82.96 600 PHE D N 1
ATOM 3734 C CA . PHE D 2 84 ? 43.638 -29.633 -10.921 1.00 84.15 600 PHE D CA 1
ATOM 3735 C C . PHE D 2 84 ? 42.712 -28.401 -10.938 1.00 77.04 600 PHE D C 1
ATOM 3736 O O . PHE D 2 84 ? 43.020 -27.409 -11.611 1.00 77.68 600 PHE D O 1
ATOM 3744 N N . ASN D 2 85 ? 41.544 -28.474 -10.293 1.00 66.97 601 ASN D N 1
ATOM 3745 C CA . ASN D 2 85 ? 40.575 -27.368 -10.350 1.00 67.89 601 ASN D CA 1
ATOM 3746 C C . ASN D 2 85 ? 41.235 -26.060 -9.884 1.00 64.25 601 ASN D C 1
ATOM 3747 O O . ASN D 2 85 ? 41.965 -26.016 -8.885 1.00 69.62 601 ASN D O 1
ATOM 3752 N N . ASN D 2 86 ? 40.975 -24.990 -10.640 1.00 55.45 602 ASN D N 1
ATOM 3753 C CA . ASN D 2 86 ? 41.549 -23.704 -10.345 1.00 55.04 602 ASN D CA 1
ATOM 3754 C C . ASN D 2 86 ? 40.605 -22.591 -10.822 1.00 53.86 602 ASN D C 1
ATOM 3755 O O . ASN D 2 86 ? 41.046 -21.449 -11.091 1.00 51.14 602 ASN D O 1
ATOM 3760 N N . LYS D 2 87 ? 39.303 -22.903 -10.887 1.00 47.44 603 LYS D N 1
ATOM 3761 C CA . LYS D 2 87 ? 38.320 -21.956 -11.393 1.00 47.11 603 LYS D CA 1
ATOM 3762 C C . LYS D 2 87 ? 37.939 -20.962 -10.287 1.00 44.18 603 LYS D C 1
ATOM 3763 O O . LYS D 2 87 ? 37.559 -21.365 -9.192 1.00 40.23 603 LYS D O 1
ATOM 3769 N N . VAL D 2 88 ? 38.081 -19.662 -10.567 1.00 42.80 604 VAL D N 1
ATOM 3770 C CA . VAL D 2 88 ? 37.833 -18.624 -9.557 1.00 36.57 604 VAL D CA 1
ATOM 3771 C C . VAL D 2 88 ? 36.950 -17.529 -10.166 1.00 37.22 604 VAL D C 1
ATOM 3772 O O . VAL D 2 88 ? 36.983 -17.291 -11.377 1.00 36.79 604 VAL D O 1
ATOM 3776 N N . LEU D 2 89 ? 36.145 -16.867 -9.335 1.00 32.99 605 LEU D N 1
ATOM 3777 C CA . LEU D 2 89 ? 35.192 -15.930 -9.855 1.00 33.74 605 LEU D CA 1
ATOM 3778 C C . LEU D 2 89 ? 35.716 -14.509 -9.638 1.00 31.98 605 LEU D C 1
ATOM 3779 O O . LEU D 2 89 ? 36.123 -14.148 -8.548 1.00 31.56 605 LEU D O 1
ATOM 3784 N N . VAL D 2 90 ? 35.651 -13.705 -10.692 1.00 35.45 606 VAL D N 1
ATOM 3785 C CA . VAL D 2 90 ? 36.348 -12.415 -10.702 1.00 38.30 606 VAL D CA 1
ATOM 3786 C C . VAL D 2 90 ? 35.490 -11.425 -11.492 1.00 40.13 606 VAL D C 1
ATOM 3787 O O . VAL D 2 90 ? 34.829 -11.785 -12.445 1.00 45.01 606 VAL D O 1
ATOM 3791 N N . LEU D 2 91 ? 35.457 -10.183 -11.020 1.00 40.96 607 LEU D N 1
ATOM 3792 C CA . LEU D 2 91 ? 34.803 -9.110 -11.735 1.00 45.68 607 LEU D CA 1
ATOM 3793 C C . LEU D 2 91 ? 35.550 -8.899 -13.072 1.00 45.01 607 LEU D C 1
ATOM 3794 O O . LEU D 2 91 ? 36.755 -8.889 -13.082 1.00 42.61 607 LEU D O 1
ATOM 3799 N N . GLY D 2 92 ? 34.806 -8.728 -14.170 1.00 47.24 608 GLY D N 1
ATOM 3800 C CA . GLY D 2 92 ? 35.366 -8.445 -15.519 1.00 58.09 608 GLY D CA 1
ATOM 3801 C C . GLY D 2 92 ? 36.480 -7.390 -15.524 1.00 55.99 608 GLY D C 1
ATOM 3802 O O . GLY D 2 92 ? 37.506 -7.558 -16.184 1.00 54.65 608 GLY D O 1
ATOM 3803 N N . SER D 2 93 ? 36.301 -6.329 -14.735 1.00 57.25 609 SER D N 1
ATOM 3804 C CA . SER D 2 93 ? 37.192 -5.180 -14.745 1.00 65.52 609 SER D CA 1
ATOM 3805 C C . SER D 2 93 ? 38.442 -5.399 -13.876 1.00 66.72 609 SER D C 1
ATOM 3806 O O . SER D 2 93 ? 39.313 -4.517 -13.815 1.00 72.21 609 SER D O 1
ATOM 3809 N N . GLU D 2 94 ? 38.565 -6.560 -13.220 1.00 62.88 610 GLU D N 1
ATOM 3810 C CA . GLU D 2 94 ? 39.700 -6.782 -12.316 1.00 61.68 610 GLU D CA 1
ATOM 3811 C C . GLU D 2 94 ? 40.606 -7.884 -12.854 1.00 61.61 610 GLU D C 1
ATOM 3812 O O . GLU D 2 94 ? 41.534 -8.304 -12.157 1.00 62.78 610 GLU D O 1
ATOM 3818 N N . ASN D 2 95 ? 40.357 -8.338 -14.081 1.00 61.04 611 ASN D N 1
ATOM 3819 C CA . ASN D 2 95 ? 41.357 -9.140 -14.745 1.00 72.76 611 ASN D CA 1
ATOM 3820 C C . ASN D 2 95 ? 41.524 -8.675 -16.196 1.00 74.07 611 ASN D C 1
ATOM 3821 O O . ASN D 2 95 ? 41.040 -9.321 -17.135 1.00 62.53 611 ASN D O 1
ATOM 3826 N N . GLN D 2 96 ? 42.242 -7.566 -16.380 1.00 83.90 612 GLN D N 1
ATOM 3827 C CA . GLN D 2 96 ? 42.594 -7.142 -17.745 1.00 91.21 612 GLN D CA 1
ATOM 3828 C C . GLN D 2 96 ? 44.093 -7.349 -18.024 1.00 83.40 612 GLN D C 1
ATOM 3829 O O . GLN D 2 96 ? 44.541 -7.119 -19.149 1.00 89.69 612 GLN D O 1
ATOM 3835 N N . ASN D 2 97 ? 44.868 -7.809 -17.039 1.00 63.59 613 ASN D N 1
ATOM 3836 C CA . ASN D 2 97 ? 46.320 -7.802 -17.220 1.00 72.28 613 ASN D CA 1
ATOM 3837 C C . ASN D 2 97 ? 46.981 -9.055 -16.629 1.00 63.44 613 ASN D C 1
ATOM 3838 O O . ASN D 2 97 ? 48.184 -9.072 -16.518 1.00 60.27 613 ASN D O 1
ATOM 3843 N N . LYS D 2 98 ? 46.218 -10.079 -16.241 1.00 56.86 614 LYS D N 1
ATOM 3844 C CA . LYS D 2 98 ? 46.859 -11.245 -15.655 1.00 59.56 614 LYS D CA 1
ATOM 3845 C C . LYS D 2 98 ? 47.457 -12.100 -16.781 1.00 55.16 614 LYS D C 1
ATOM 3846 O O . LYS D 2 98 ? 48.500 -12.721 -16.577 1.00 57.06 614 LYS D O 1
ATOM 3852 N N . GLY D 2 99 ? 46.831 -12.113 -17.966 1.00 53.56 615 GLY D N 1
ATOM 3853 C CA . GLY D 2 99 ? 47.382 -12.866 -19.092 1.00 60.71 615 GLY D CA 1
ATOM 3854 C C . GLY D 2 99 ? 47.693 -14.306 -18.707 1.00 67.27 615 GLY D C 1
ATOM 3855 O O . GLY D 2 99 ? 46.773 -15.049 -18.329 1.00 67.08 615 GLY D O 1
ATOM 3856 N N . ASN D 2 100 ? 48.977 -14.700 -18.812 1.00 69.61 616 ASN D N 1
ATOM 3857 C CA . ASN D 2 100 ? 49.402 -16.104 -18.666 1.00 65.78 616 ASN D CA 1
ATOM 3858 C C . ASN D 2 100 ? 50.222 -16.309 -17.387 1.00 63.18 616 ASN D C 1
ATOM 3859 O O . ASN D 2 100 ? 50.872 -17.337 -17.213 1.00 66.74 616 ASN D O 1
ATOM 3864 N N . GLN D 2 101 ? 50.170 -15.338 -16.482 1.00 57.75 617 GLN D N 1
ATOM 3865 C CA . GLN D 2 101 ? 50.879 -15.441 -15.233 1.00 55.88 617 GLN D CA 1
ATOM 3866 C C . GLN D 2 101 ? 50.074 -16.264 -14.206 1.00 56.56 617 GLN D C 1
ATOM 3867 O O . GLN D 2 101 ? 48.858 -16.396 -14.311 1.00 51.84 617 GLN D O 1
ATOM 3873 N N . THR D 2 102 ? 50.776 -16.787 -13.201 1.00 51.71 618 THR D N 1
ATOM 3874 C CA . THR D 2 102 ? 50.173 -17.412 -12.053 1.00 57.78 618 THR D CA 1
ATOM 3875 C C . THR D 2 102 ? 49.798 -16.301 -11.092 1.00 51.46 618 THR D C 1
ATOM 3876 O O . THR D 2 102 ? 50.248 -15.161 -11.255 1.00 50.48 618 THR D O 1
ATOM 3880 N N . PRO D 2 103 ? 48.928 -16.570 -10.097 1.00 46.62 619 PRO D N 1
ATOM 3881 C CA . PRO D 2 103 ? 48.651 -15.559 -9.099 1.00 46.10 619 PRO D CA 1
ATOM 3882 C C . PRO D 2 103 ? 49.931 -15.151 -8.376 1.00 51.57 619 PRO D C 1
ATOM 3883 O O . PRO D 2 103 ? 50.076 -13.983 -8.053 1.00 49.02 619 PRO D O 1
ATOM 3887 N N . TYR D 2 104 ? 50.830 -16.116 -8.117 1.00 56.94 620 TYR D N 1
ATOM 3888 C CA . TYR D 2 104 ? 52.074 -15.846 -7.370 1.00 58.67 620 TYR D CA 1
ATOM 3889 C C . TYR D 2 104 ? 52.859 -14.738 -8.086 1.00 58.58 620 TYR D C 1
ATOM 3890 O O . TYR D 2 104 ? 53.293 -13.740 -7.475 1.00 53.26 620 TYR D O 1
ATOM 3899 N N . GLU D 2 105 ? 52.973 -14.947 -9.399 1.00 57.64 621 GLU D N 1
ATOM 3900 C CA . GLU D 2 105 ? 53.599 -14.066 -10.352 1.00 59.41 621 GLU D CA 1
ATOM 3901 C C . GLU D 2 105 ? 52.918 -12.697 -10.276 1.00 55.48 621 GLU D C 1
ATOM 3902 O O . GLU D 2 105 ? 53.453 -11.752 -9.715 1.00 54.83 621 GLU D O 1
ATOM 3908 N N . TYR D 2 106 ? 51.708 -12.664 -10.822 1.00 51.16 622 TYR D N 1
ATOM 3909 C CA . TYR D 2 106 ? 50.851 -11.518 -10.931 1.00 54.75 622 TYR D CA 1
ATOM 3910 C C . TYR D 2 106 ? 50.842 -10.635 -9.676 1.00 58.63 622 TYR D C 1
ATOM 3911 O O . TYR D 2 106 ? 50.846 -9.423 -9.832 1.00 53.90 622 TYR D O 1
ATOM 3920 N N . PHE D 2 107 ? 50.819 -11.222 -8.465 1.00 52.65 623 PHE D N 1
ATOM 3921 C CA . PHE D 2 107 ? 50.560 -10.461 -7.229 1.00 54.74 623 PHE D CA 1
ATOM 3922 C C . PHE D 2 107 ? 51.836 -10.226 -6.430 1.00 51.96 623 PHE D C 1
ATOM 3923 O O . PHE D 2 107 ? 51.768 -9.745 -5.296 1.00 60.41 623 PHE D O 1
ATOM 3931 N N . ASN D 2 108 ? 52.981 -10.601 -7.011 1.00 62.92 624 ASN D N 1
ATOM 3932 C CA . ASN D 2 108 ? 54.279 -10.212 -6.489 1.00 59.25 624 ASN D CA 1
ATOM 3933 C C . ASN D 2 108 ? 54.546 -10.946 -5.164 1.00 48.55 624 ASN D C 1
ATOM 3934 O O . ASN D 2 108 ? 54.860 -10.340 -4.111 1.00 61.10 624 ASN D O 1
ATOM 3939 N N . GLY D 2 109 ? 54.430 -12.267 -5.225 1.00 61.69 625 GLY D N 1
ATOM 3940 C CA . GLY D 2 109 ? 54.633 -13.155 -4.084 1.00 60.45 625 GLY D CA 1
ATOM 3941 C C . GLY D 2 109 ? 56.067 -13.184 -3.585 1.00 59.46 625 GLY D C 1
ATOM 3942 O O . GLY D 2 109 ? 56.280 -13.226 -2.377 1.00 55.08 625 GLY D O 1
ATOM 3943 N N . LYS D 2 110 ? 57.042 -13.124 -4.503 1.00 64.44 626 LYS D N 1
ATOM 3944 C CA . LYS D 2 110 ? 58.502 -13.217 -4.157 1.00 60.10 626 LYS D CA 1
ATOM 3945 C C . LYS D 2 110 ? 58.883 -12.085 -3.195 1.00 59.65 626 LYS D C 1
ATOM 3946 O O . LYS D 2 110 ? 59.694 -12.277 -2.317 1.00 57.70 626 LYS D O 1
ATOM 3952 N N . ASP D 2 111 ? 58.247 -10.914 -3.348 1.00 59.34 627 ASP D N 1
ATOM 3953 C CA . ASP D 2 111 ? 58.488 -9.758 -2.469 1.00 65.35 627 ASP D CA 1
ATOM 3954 C C . ASP D 2 111 ? 57.563 -9.732 -1.246 1.00 60.21 627 ASP D C 1
ATOM 3955 O O . ASP D 2 111 ? 57.614 -8.775 -0.426 1.00 58.84 627 ASP D O 1
ATOM 3960 N N . ASN D 2 112 ? 56.729 -10.769 -1.089 1.00 55.25 628 ASN D N 1
ATOM 3961 C CA . ASN D 2 112 ? 55.690 -10.766 -0.066 1.00 51.72 628 ASN D CA 1
ATOM 3962 C C . ASN D 2 112 ? 54.907 -9.444 -0.109 1.00 46.96 628 ASN D C 1
ATOM 3963 O O . ASN D 2 112 ? 54.552 -8.902 0.931 1.00 48.52 628 ASN D O 1
ATOM 3968 N N . SER D 2 113 ? 54.568 -8.957 -1.311 1.00 47.54 629 SER D N 1
ATOM 3969 C CA . SER D 2 113 ? 53.706 -7.768 -1.408 1.00 52.50 629 SER D CA 1
ATOM 3970 C C . SER D 2 113 ? 52.522 -7.924 -0.444 1.00 57.12 629 SER D C 1
ATOM 3971 O O . SER D 2 113 ? 52.107 -9.065 -0.105 1.00 53.94 629 SER D O 1
ATOM 3974 N N . ARG D 2 114 ? 52.037 -6.774 0.038 1.00 57.84 630 ARG D N 1
ATOM 3975 C CA . ARG D 2 114 ? 50.759 -6.649 0.764 1.00 60.17 630 ARG D CA 1
ATOM 3976 C C . ARG D 2 114 ? 49.623 -7.279 -0.064 1.00 52.19 630 ARG D C 1
ATOM 3977 O O . ARG D 2 114 ? 48.676 -7.850 0.500 1.00 49.38 630 ARG D O 1
ATOM 3985 N N . GLU D 2 115 ? 49.681 -7.163 -1.389 1.00 50.56 631 GLU D N 1
ATOM 3986 C CA . GLU D 2 115 ? 48.538 -7.546 -2.185 1.00 49.81 631 GLU D CA 1
ATOM 3987 C C . GLU D 2 115 ? 48.589 -9.046 -2.500 1.00 51.06 631 GLU D C 1
ATOM 3988 O O . GLU D 2 115 ? 47.545 -9.702 -2.660 1.00 46.95 631 GLU D O 1
ATOM 3994 N N . TRP D 2 116 ? 49.804 -9.590 -2.599 1.00 45.18 632 TRP D N 1
ATOM 3995 C CA . TRP D 2 116 ? 49.989 -11.001 -2.498 1.00 47.48 632 TRP D CA 1
ATOM 3996 C C . TRP D 2 116 ? 49.451 -11.519 -1.152 1.00 47.99 632 TRP D C 1
ATOM 3997 O O . TRP D 2 116 ? 48.690 -12.472 -1.144 1.00 51.33 632 TRP D O 1
ATOM 4008 N N . GLN D 2 117 ? 49.843 -10.895 -0.037 1.00 45.87 633 GLN D N 1
ATOM 4009 C CA . GLN D 2 117 ? 49.391 -11.296 1.308 1.00 48.49 633 GLN D CA 1
ATOM 4010 C C . GLN D 2 117 ? 47.844 -11.311 1.382 1.00 45.27 633 GLN D C 1
ATOM 4011 O O . GLN D 2 117 ? 47.253 -12.171 1.988 1.00 47.00 633 GLN D O 1
ATOM 4017 N N . GLU D 2 118 ? 47.199 -10.299 0.809 1.00 46.01 634 GLU D N 1
ATOM 4018 C CA . GLU D 2 118 ? 45.766 -10.136 0.832 1.00 48.81 634 GLU D CA 1
ATOM 4019 C C . GLU D 2 118 ? 45.111 -11.225 -0.031 1.00 50.20 634 GLU D C 1
ATOM 4020 O O . GLU D 2 118 ? 44.189 -11.916 0.426 1.00 41.50 634 GLU D O 1
ATOM 4026 N N . PHE D 2 119 ? 45.646 -11.440 -1.237 1.00 44.53 635 PHE D N 1
ATOM 4027 C CA . PHE D 2 119 ? 45.131 -12.422 -2.108 1.00 41.44 635 PHE D CA 1
ATOM 4028 C C . PHE D 2 119 ? 45.180 -13.805 -1.444 1.00 44.77 635 PHE D C 1
ATOM 4029 O O . PHE D 2 119 ? 44.184 -14.554 -1.526 1.00 45.46 635 PHE D O 1
ATOM 4037 N N . LYS D 2 120 ? 46.319 -14.149 -0.834 1.00 44.56 636 LYS D N 1
ATOM 4038 C CA . LYS D 2 120 ? 46.469 -15.445 -0.156 1.00 47.49 636 LYS D CA 1
ATOM 4039 C C . LYS D 2 120 ? 45.458 -15.503 1.011 1.00 43.35 636 LYS D C 1
ATOM 4040 O O . LYS D 2 120 ? 44.799 -16.520 1.226 1.00 38.45 636 LYS D O 1
ATOM 4046 N N . ALA D 2 121 ? 45.286 -14.411 1.755 1.00 40.39 637 ALA D N 1
ATOM 4047 C CA . ALA D 2 121 ? 44.220 -14.425 2.817 1.00 43.28 637 ALA D CA 1
ATOM 4048 C C . ALA D 2 121 ? 42.811 -14.696 2.245 1.00 44.43 637 ALA D C 1
ATOM 4049 O O . ALA D 2 121 ? 42.030 -15.482 2.858 1.00 45.52 637 ALA D O 1
ATOM 4051 N N . ARG D 2 122 ? 42.468 -14.134 1.075 1.00 40.76 638 ARG D N 1
ATOM 4052 C CA . ARG D 2 122 ? 41.132 -14.416 0.496 1.00 44.09 638 ARG D CA 1
ATOM 4053 C C . ARG D 2 122 ? 41.025 -15.892 0.084 1.00 40.32 638 ARG D C 1
ATOM 4054 O O . ARG D 2 122 ? 39.941 -16.509 0.205 1.00 37.41 638 ARG D O 1
ATOM 4062 N N . VAL D 2 123 ? 42.123 -16.473 -0.438 1.00 36.07 639 VAL D N 1
ATOM 4063 C CA . VAL D 2 123 ? 42.034 -17.840 -0.880 1.00 40.15 639 VAL D CA 1
ATOM 4064 C C . VAL D 2 123 ? 41.843 -18.719 0.360 1.00 36.92 639 VAL D C 1
ATOM 4065 O O . VAL D 2 123 ? 41.060 -19.624 0.353 1.00 36.23 639 VAL D O 1
ATOM 4069 N N . GLU D 2 124 ? 42.583 -18.409 1.411 1.00 39.22 640 GLU D N 1
ATOM 4070 C CA . GLU D 2 124 ? 42.747 -19.347 2.512 1.00 46.13 640 GLU D CA 1
ATOM 4071 C C . GLU D 2 124 ? 41.524 -19.327 3.433 1.00 44.18 640 GLU D C 1
ATOM 4072 O O . GLU D 2 124 ? 41.264 -20.296 4.059 1.00 36.97 640 GLU D O 1
ATOM 4078 N N . THR D 2 125 ? 40.778 -18.217 3.456 1.00 42.81 641 THR D N 1
ATOM 4079 C CA . THR D 2 125 ? 39.563 -18.163 4.244 1.00 43.44 641 THR D CA 1
ATOM 4080 C C . THR D 2 125 ? 38.346 -18.435 3.360 1.00 38.73 641 THR D C 1
ATOM 4081 O O . THR D 2 125 ? 37.223 -18.343 3.816 1.00 34.73 641 THR D O 1
ATOM 4085 N N . SER D 2 126 ? 38.599 -18.731 2.075 1.00 39.23 642 SER D N 1
ATOM 4086 C CA . SER D 2 126 ? 37.554 -19.104 1.174 1.00 36.51 642 SER D CA 1
ATOM 4087 C C . SER D 2 126 ? 37.096 -20.532 1.517 1.00 35.96 642 SER D C 1
ATOM 4088 O O . SER D 2 126 ? 37.722 -21.243 2.298 1.00 37.81 642 SER D O 1
ATOM 4091 N N . ARG D 2 127 ? 35.974 -20.941 0.954 1.00 33.43 643 ARG D N 1
ATOM 4092 C CA . ARG D 2 127 ? 35.427 -22.281 1.231 1.00 34.67 643 ARG D CA 1
ATOM 4093 C C . ARG D 2 127 ? 35.791 -23.208 0.081 1.00 41.33 643 ARG D C 1
ATOM 4094 O O . ARG D 2 127 ? 35.102 -24.258 -0.134 1.00 41.40 643 ARG D O 1
ATOM 4102 N N . PHE D 2 128 ? 36.834 -22.832 -0.668 1.00 36.44 644 PHE D N 1
ATOM 4103 C CA . PHE D 2 128 ? 37.378 -23.744 -1.729 1.00 43.29 644 PHE D CA 1
ATOM 4104 C C . PHE D 2 128 ? 37.880 -25.025 -1.097 1.00 41.39 644 PHE D C 1
ATOM 4105 O O . PHE D 2 128 ? 38.391 -24.981 0.021 1.00 37.23 644 PHE D O 1
ATOM 4113 N N . PRO D 2 129 ? 37.878 -26.170 -1.822 1.00 44.03 645 PRO D N 1
ATOM 4114 C CA . PRO D 2 129 ? 38.529 -27.361 -1.284 1.00 47.20 645 PRO D CA 1
ATOM 4115 C C . PRO D 2 129 ? 40.002 -27.065 -0.998 1.00 48.97 645 PRO D C 1
ATOM 4116 O O . PRO D 2 129 ? 40.620 -26.192 -1.663 1.00 40.59 645 PRO D O 1
ATOM 4120 N N . ARG D 2 130 ? 40.527 -27.740 0.022 1.00 49.00 646 ARG D N 1
ATOM 4121 C CA . ARG D 2 130 ? 41.934 -27.599 0.397 1.00 54.90 646 ARG D CA 1
ATOM 4122 C C . ARG D 2 130 ? 42.816 -27.658 -0.864 1.00 47.34 646 ARG D C 1
ATOM 4123 O O . ARG D 2 130 ? 43.726 -26.825 -1.054 1.00 46.41 646 ARG D O 1
ATOM 4131 N N . SER D 2 131 ? 42.507 -28.606 -1.735 1.00 42.91 647 SER D N 1
ATOM 4132 C CA . SER D 2 131 ? 43.379 -28.921 -2.863 1.00 54.76 647 SER D CA 1
ATOM 4133 C C . SER D 2 131 ? 43.473 -27.722 -3.822 1.00 51.46 647 SER D C 1
ATOM 4134 O O . SER D 2 131 ? 44.567 -27.387 -4.299 1.00 49.47 647 SER D O 1
ATOM 4137 N N . LYS D 2 132 ? 42.312 -27.101 -4.064 1.00 50.46 648 LYS D N 1
ATOM 4138 C CA . LYS D 2 132 ? 42.141 -25.963 -4.931 1.00 49.91 648 LYS D CA 1
ATOM 4139 C C . LYS D 2 132 ? 42.902 -24.770 -4.346 1.00 46.14 648 LYS D C 1
ATOM 4140 O O . LYS D 2 132 ? 43.604 -24.087 -5.065 1.00 48.79 648 LYS D O 1
ATOM 4146 N N . LYS D 2 133 ? 42.781 -24.561 -3.034 1.00 45.52 649 LYS D N 1
ATOM 4147 C CA . LYS D 2 133 ? 43.474 -23.450 -2.368 1.00 45.28 649 LYS D CA 1
ATOM 4148 C C . LYS D 2 133 ? 44.974 -23.538 -2.634 1.00 45.83 649 LYS D C 1
ATOM 4149 O O . LYS D 2 133 ? 45.591 -22.550 -2.968 1.00 40.48 649 LYS D O 1
ATOM 4155 N N . GLN D 2 134 ? 45.537 -24.738 -2.464 1.00 44.77 650 GLN D N 1
ATOM 4156 C CA . GLN D 2 134 ? 46.987 -24.974 -2.640 1.00 48.00 650 GLN D CA 1
ATOM 4157 C C . GLN D 2 134 ? 47.425 -24.773 -4.098 1.00 43.86 650 GLN D C 1
ATOM 4158 O O . GLN D 2 134 ? 48.390 -24.087 -4.322 1.00 54.97 650 GLN D O 1
ATOM 4164 N N . ARG D 2 135 ? 46.729 -25.385 -5.055 1.00 44.73 651 ARG D N 1
ATOM 4165 C CA . ARG D 2 135 ? 46.988 -25.175 -6.475 1.00 53.90 651 ARG D CA 1
ATOM 4166 C C . ARG D 2 135 ? 47.144 -23.675 -6.761 1.00 58.78 651 ARG D C 1
ATOM 4167 O O . ARG D 2 135 ? 48.193 -23.255 -7.279 1.00 45.37 651 ARG D O 1
ATOM 4175 N N . ILE D 2 136 ? 46.136 -22.886 -6.332 1.00 54.05 652 ILE D N 1
ATOM 4176 C CA . ILE D 2 136 ? 46.034 -21.436 -6.637 1.00 47.22 652 ILE D CA 1
ATOM 4177 C C . ILE D 2 136 ? 47.278 -20.686 -6.150 1.00 52.13 652 ILE D C 1
ATOM 4178 O O . ILE D 2 136 ? 47.659 -19.681 -6.769 1.00 49.76 652 ILE D O 1
ATOM 4183 N N . LEU D 2 137 ? 47.877 -21.137 -5.033 1.00 52.70 653 LEU D N 1
ATOM 4184 C CA . LEU D 2 137 ? 49.018 -20.428 -4.416 1.00 61.77 653 LEU D CA 1
ATOM 4185 C C . LEU D 2 137 ? 50.373 -20.863 -5.022 1.00 68.98 653 LEU D C 1
ATOM 4186 O O . LEU D 2 137 ? 51.428 -20.395 -4.541 1.00 69.37 653 LEU D O 1
ATOM 4191 N N . LEU D 2 138 ? 50.327 -21.728 -6.040 1.00 63.91 654 LEU D N 1
ATOM 4192 C CA . LEU D 2 138 ? 51.558 -22.226 -6.712 1.00 74.66 654 LEU D CA 1
ATOM 4193 C C . LEU D 2 138 ? 52.185 -23.334 -5.858 1.00 71.66 654 LEU D C 1
ATOM 4194 O O . LEU D 2 138 ? 52.810 -24.231 -6.460 1.00 80.16 654 LEU D O 1
#

Foldseek 3Di:
DKKKKKKFKAFADPPGWDLVLLVLLQVLQCVQDDPVPVVSHADSDCVRHHGDIDIRIDDVVDCVVVVSVVSNVVSVVVTDTMKMWIWMDHVVVQVVADPVCSSVVCSVVTHTDDID/DVVVVVVVVVVVVVVVLQVVVCVVPVPDPDGDDPQLSVLVVLCVLLVQAFLLPRHGQDPNCSVPPLFKDWDQLADCVLPVPPPAPQIHIHTNPGPDVCPHPHSCRVQVVVVPDPSLVVSLVSLVSGNPPPVNSVSNND/DKKKKKKFKAFQCPPPFDLVLLQLLQVLQCVQDDPVPVVLRADSDCVRHHGDIDIRIDDVVDCVVVVSVVSNVVSCVVGDGMKMWIFMDHVVVQVPADPVVSSVVCSVVTHTDDID/DVVVVVVVVVVVVLVVLQVVVCVLPPVPPDGDDPQLSVLVVLCVLLVQAFLQPRHGHDPNCSPPPQQKDWDQLALCVPHDDDDLGQTHIHGNVRPPPCHHPALCGVQVVVVPDPSLVVSLVSLVSGNDPPSNSVVSND

Secondary structure (DSSP, 8-state):
-EEEEEEEEEE-SSSPPPHHHHHHHHHHHHTT--GGGGGG---SSHHHHTTEEEEEEEETTSTHHHHHHHHHHHHHHH-SSEEEEEEEEEHHHHTTS-STTHHHHHHHHSEEEEE-/-HHHHHHHHHHHHHHHHHHHHHHH-TT--SPPPHHHHHHHHHHHHTTTB-TTT-PBP-GGGTTSTTTEEEEESS-TTS-SSSS---EEEEEGGG-SS-TT--HHHHTTTTTT-HHHHHHHHHHHHS-S-HHHHHHHT-/-EEEEEEEEEESSTTT--HHHHHHHHHHHHHT--GGGGGG---SSHHHHTTEEEEEEEETTSTHHHHHHHHHHHHHHH-SSEEEEEEEEEHHHHHHS-STTHHHHHHHHSEEEEE-/-HHHHHHHHHHHHHHHHHHHHHHHSTT--SPPPHHHHHHHHHHHHTTTB-TTT-PBP-GGGTTSTTTEEEEESSSSSS-SSS-S--EEEEEGGG-SS-TT--HHHHTTTTTT-HHHHHHHHHHHTS-S-HHHHHHHT-

Organism: Neisseria meningitidis (NCBI:txid487)

Nearest PDB structures (foldseek):
  6jhw-assembly2_D  TM=9.957E-01  e=9.225E-22  Neisseria meningitidis
  6jdq-assembly1_A  TM=9.392E-01  e=1.227E-19  Neisseria meningitidis 8013
  6j9n-assembly1_A  TM=9.311E-01  e=4.291E-19  Neisseria meningitidis
  6je4-assembly3_K  TM=9.369E-01  e=5.447E-19  Neisseria meningitidis 8013
  5vgb-assembly1_A  TM=8.716E-01  e=5.649E-20  Neisseria meningitidis